Protein AF-0000000076641283 (afdb_homodimer)

Organism: NCBI:txid1194090

pLDDT: mean 78.12, std 29.92, range [17.55, 98.88]

Foldseek 3Di:
DDPPDPPPPDPPPDPPPPPPDDPPDPDDDDDDDPDDDDPPPPDPPPDPDDPPVPPPPPPPCPVPVDDDDLLLQLLQQLQQPPQVQSVQEWEWEADPVQDIDTSDHGDDQKYKYGARSVDQKGKIKIKGNQCVLVVVQLVVVVVVVDDPVVSQVVSQVCCVVVVGDFDQDKMKMKMWIGGPPQADSVQSKGHQIWIKIKIFHAQADCVNPVFAQDAPDQQRWHWPPHGHRRIIIIGTNPGGDMTHGDRPDD/DDPPDDPVPDPPDPPDPDPDDDPPDPPDDDDDDPDDDDPPPPDDDPPPPDPPPPPPPPPPCPVPPDDDDLLLQLLQQLQQPPQVQSVQEWEWEADPVQDIDTSDHGDDQKYKYGARSVDQKGKIKIKGNQCVLVVVQLVVVVVVVDDPVVSQVVSQVCCVVPVGDFDQDKMKMKMWIGGPPQADSVQSKGHQIWIKMKIFHAQADCVNPVFAQDAPDQQRWHWPPHGHRRIIIIGTNPGGDMTHGDRPDD

Solvent-accessible surface area (backbone atoms only — not comparable to full-atom values): 28961 Å² total; per-residue (Å²): 141,79,82,77,78,80,81,74,69,71,85,70,70,82,73,70,71,77,72,69,74,75,72,63,81,68,72,75,90,82,78,81,78,73,84,82,70,81,76,75,80,75,75,79,74,68,76,76,64,67,81,69,73,75,74,72,72,73,69,71,68,68,69,72,78,76,79,69,53,69,71,38,36,48,47,56,10,34,53,45,40,37,76,92,49,37,85,32,27,19,27,35,30,65,46,97,86,68,48,79,44,80,75,36,84,53,78,54,54,34,34,15,33,28,57,54,87,86,49,79,46,32,42,27,34,25,29,25,50,74,48,40,64,51,54,50,50,51,52,58,41,44,75,72,69,47,51,71,70,56,42,51,54,51,52,50,51,29,38,76,72,58,77,38,66,70,60,77,59,50,32,26,33,26,26,33,35,33,55,60,76,24,57,39,64,90,75,34,31,36,46,62,24,34,55,41,37,36,34,34,36,39,46,39,32,45,80,70,18,52,38,39,78,52,55,57,46,91,42,35,56,18,37,43,64,60,57,32,74,72,2,22,35,38,35,43,63,89,51,62,42,71,45,76,44,84,68,78,75,132,141,81,83,78,77,82,84,77,70,71,90,70,68,97,72,76,72,86,71,69,75,78,73,65,74,77,69,64,92,74,78,84,81,78,81,81,70,84,74,80,78,78,81,79,77,74,73,70,66,71,76,69,73,79,74,71,73,74,71,72,68,68,70,73,78,75,80,70,52,68,70,38,36,47,47,56,10,34,52,43,39,38,75,94,48,37,85,32,26,18,27,35,30,64,46,97,86,66,46,80,43,79,73,38,84,51,78,53,55,36,35,16,33,28,59,54,86,87,49,79,45,32,42,28,31,23,28,25,49,75,47,41,64,51,53,51,50,50,52,57,40,44,74,72,68,47,49,70,70,55,42,50,53,52,51,51,52,29,38,75,72,58,78,37,65,71,61,76,59,50,32,26,33,26,26,34,35,32,55,61,76,23,57,41,64,90,73,34,31,37,44,62,24,34,53,40,38,36,36,32,35,40,48,39,31,45,81,71,18,52,37,40,78,52,55,57,44,92,43,36,58,17,38,43,62,59,56,32,74,73,2,22,38,40,34,45,61,90,49,63,41,73,46,78,44,83,68,77,75,132

Nearest PDB structures (foldseek):
  8usb-assembly1_I  TM=3.702E-01  e=5.266E+00  Homo sapiens
  8usb-assembly1_I  TM=3.701E-01  e=4.293E+00  Homo sapiens

Sequence (500 aa):
MTLSANPCISNTNNMMKNMTEFVYFTQFLFKKKIPMGYHSQWSLVSVIVAFMLFNAVVSTAVGQQTLPDSRQQISAAVSPAPGSMQAGAMVLGYNADTTLSTLREGTNNLICIADDPRDSQFHVACYHKDLDPFMERGRALKAKGMSRKEVDLIRRSEINSGQLPMPEKPMALYSLSGPADAFNYDDATAEEVSPTYVVYIPFATEASTGLATKPASKGAPWIMEPGTPWAHIMVTTGETIDKQVETESPMTLSANPCISNTNNMMKNMTEFVYFTQFLFKKKIPMGYHSQWSLVSVIVAFMLFNAVVSTAVGQQTLPDSRQQISAAVSPAPGSMQAGAMVLGYNADTTLSTLREGTNNLICIADDPRDSQFHVACYHKDLDPFMERGRALKAKGMSRKEVDLIRRSEINSGQLPMPEKPMALYSLSGPADAFNYDDATAEEVSPTYVVYIPFATEASTGLATKPASKGAPWIMEPGTPWAHIMVTTGETIDKQVETESP

Radius of gyration: 38.13 Å; Cα contacts (8 Å, |Δi|>4): 886; chains: 2; bounding box: 96×126×104 Å

Secondary structure (DSSP, 8-state):
---------GGGGGGGGGGGGGGG-------------------TTTT------------------PPP-HHHHHHHHTTTS-HHHHTT-EEEEE-TTS-EEEEE--SSSEEEEPPPTTSSSEEEEEEEGGGHHHHHHHHHHHHTT--HHHHHHHHHHHHHHTSS---SS-EEEEEEEE-TT-EETTTTEEEEEEEEEEEE-TT--HHHH---SS-SSTT--EEESTTSTT-EEEEE-S--EEEE------/----------TT---SSTT-GGGGGGG----------------SGGGGTT---------------PPP-HHHHHHHHTTTS-HHHHTT-EEEEE-TTS-EEEEE--SSSEEEEPPPTTSSSEEEEEEEGGGHHHHHHHHHHHHTT--HHHHHHHHHHHHHHTSS---SS-EEEEEEEE-TT-EETTTTEEEEEEEEEEEE-TT--HHHH---SS-SSTT--EEESTTSTT-EEEEE-S--EEEE------

Structure (mmCIF, N/CA/C/O backbone):
data_AF-0000000076641283-model_v1
#
loop_
_entity.id
_entity.type
_entity.pdbx_description
1 polymer 'Uncharacterized protein'
#
loop_
_atom_site.group_PDB
_atom_site.id
_atom_site.type_symbol
_atom_site.label_atom_id
_atom_site.label_alt_id
_atom_site.label_comp_id
_atom_site.label_asym_id
_atom_site.label_entity_id
_atom_site.label_seq_id
_atom_site.pdbx_PDB_ins_code
_atom_site.Cartn_x
_atom_site.Cartn_y
_atom_site.Cartn_z
_atom_site.occupancy
_atom_site.B_iso_or_equiv
_atom_site.auth_seq_id
_atom_site.auth_comp_id
_atom_site.auth_asym_id
_atom_site.auth_atom_id
_atom_site.pdbx_PDB_model_num
ATOM 1 N N . MET A 1 1 ? -40.312 17.75 -10.328 1 24.75 1 MET A N 1
ATOM 2 C CA . MET A 1 1 ? -38.906 17.797 -9.93 1 24.75 1 MET A CA 1
ATOM 3 C C . MET A 1 1 ? -38.781 18.125 -8.445 1 24.75 1 MET A C 1
ATOM 5 O O . MET A 1 1 ? -38.281 19.188 -8.078 1 24.75 1 MET A O 1
ATOM 9 N N . THR A 1 2 ? -39.688 17.688 -7.57 1 23.17 2 THR A N 1
ATOM 10 C CA . THR A 1 2 ? -40.406 18.078 -6.348 1 23.17 2 THR A CA 1
ATOM 11 C C . THR A 1 2 ? -39.531 17.797 -5.121 1 23.17 2 THR A C 1
ATOM 13 O O . THR A 1 2 ? -38.938 16.734 -5.008 1 23.17 2 THR A O 1
ATOM 16 N N . LEU A 1 3 ? -38.938 18.875 -4.492 1 24.94 3 LEU A N 1
ATOM 17 C CA . LEU A 1 3 ? -38 19.234 -3.439 1 24.94 3 LEU A CA 1
ATOM 18 C C . LEU A 1 3 ? -38.438 18.625 -2.102 1 24.94 3 LEU A C 1
ATOM 20 O O . LEU A 1 3 ? -39.375 19.094 -1.476 1 24.94 3 LEU A O 1
ATOM 24 N N . SER A 1 4 ? -38.562 17.266 -2.105 1 21.92 4 SER A N 1
ATOM 25 C CA . SER A 1 4 ? -39.25 16.641 -0.989 1 21.92 4 SER A CA 1
ATOM 26 C C . SER A 1 4 ? -38.562 16.938 0.337 1 21.92 4 SER A C 1
ATOM 28 O O . SER A 1 4 ? -37.344 16.875 0.429 1 21.92 4 SER A O 1
ATOM 30 N N . ALA A 1 5 ? -39.25 17.688 1.221 1 25.86 5 ALA A N 1
ATOM 31 C CA . ALA A 1 5 ? -39.219 18.328 2.531 1 25.86 5 ALA A CA 1
ATOM 32 C C . ALA A 1 5 ? -38.75 17.344 3.609 1 25.86 5 ALA A C 1
ATOM 34 O O . ALA A 1 5 ? -39.125 16.188 3.611 1 25.86 5 ALA A O 1
ATOM 35 N N . ASN A 1 6 ? -37.438 17.609 4.086 1 23.22 6 ASN A N 1
ATOM 36 C CA . ASN A 1 6 ? -36.5 17.031 5.043 1 23.22 6 ASN A CA 1
ATOM 37 C C . ASN A 1 6 ? -37.125 16.797 6.402 1 23.22 6 ASN A C 1
ATOM 39 O O . ASN A 1 6 ? -37.531 17.75 7.066 1 23.22 6 ASN A O 1
ATOM 43 N N . PRO A 1 7 ? -37.938 15.68 6.59 1 25.55 7 PRO A N 1
ATOM 44 C CA . PRO A 1 7 ? -38.844 15.43 7.727 1 25.55 7 PRO A CA 1
ATOM 45 C C . PRO A 1 7 ? -38.094 15.344 9.055 1 25.55 7 PRO A C 1
ATOM 47 O O . PRO A 1 7 ? -37.594 14.273 9.422 1 25.55 7 PRO A O 1
ATOM 50 N N . CYS A 1 8 ? -37.031 16.312 9.281 1 23.64 8 CYS A N 1
ATOM 51 C CA . CYS A 1 8 ? -36.188 16.266 10.453 1 23.64 8 CYS A CA 1
ATOM 52 C C . CYS A 1 8 ? -37 16.312 11.734 1 23.64 8 CYS A C 1
ATOM 54 O O . CYS A 1 8 ? -36.469 16.5 12.828 1 23.64 8 CYS A O 1
ATOM 56 N N . ILE A 1 9 ? -38.344 16.422 11.641 1 22.92 9 ILE A N 1
ATOM 57 C CA . ILE A 1 9 ? -39.125 17 12.734 1 22.92 9 ILE A CA 1
ATOM 58 C C . ILE A 1 9 ? -39.031 16.094 13.961 1 22.92 9 ILE A C 1
ATOM 60 O O . ILE A 1 9 ? -39.219 16.562 15.086 1 22.92 9 ILE A O 1
ATOM 64 N N . SER A 1 10 ? -39 14.773 13.773 1 22.52 10 SER A N 1
ATOM 65 C CA . SER A 1 10 ? -39.938 14.102 14.664 1 22.52 10 SER A CA 1
ATOM 66 C C . SER A 1 10 ? -39.344 13.914 16.047 1 22.52 10 SER A C 1
ATOM 68 O O . SER A 1 10 ? -40.031 13.477 16.969 1 22.52 10 SER A O 1
ATOM 70 N N . ASN A 1 11 ? -37.969 13.828 16.188 1 23.28 11 ASN A N 1
ATOM 71 C CA . ASN A 1 11 ? -37.594 12.953 17.297 1 23.28 11 ASN A CA 1
ATOM 72 C C . ASN A 1 11 ? -37.688 13.672 18.641 1 23.28 11 ASN A C 1
ATOM 74 O O . ASN A 1 11 ? -36.906 13.375 19.547 1 23.28 11 ASN A O 1
ATOM 78 N N . THR A 1 12 ? -38.406 14.867 18.734 1 23.52 12 THR A N 1
ATOM 79 C CA . THR A 1 12 ? -38.438 15.797 19.859 1 23.52 12 THR A CA 1
ATOM 80 C C . THR A 1 12 ? -38.906 15.086 21.125 1 23.52 12 THR A C 1
ATOM 82 O O . THR A 1 12 ? -38.719 15.594 22.234 1 23.52 12 THR A O 1
ATOM 85 N N . ASN A 1 13 ? -39.812 14.117 21 1 21.75 13 ASN A N 1
ATOM 86 C CA . ASN A 1 13 ? -40.875 14.039 21.969 1 21.75 13 ASN A CA 1
ATOM 87 C C . ASN A 1 13 ? -40.375 13.539 23.328 1 21.75 13 ASN A C 1
ATOM 89 O O . ASN A 1 13 ? -41.031 13.742 24.359 1 21.75 13 ASN A O 1
ATOM 93 N N . ASN A 1 14 ? -39.438 12.539 23.328 1 22.97 14 ASN A N 1
ATOM 94 C CA . ASN A 1 14 ? -39.594 11.555 24.391 1 22.97 14 ASN A CA 1
ATOM 95 C C . ASN A 1 14 ? -39.062 12.062 25.719 1 22.97 14 ASN A C 1
ATOM 97 O O . ASN A 1 14 ? -38.75 11.273 26.609 1 22.97 14 ASN A O 1
ATOM 101 N N . MET A 1 15 ? -38.469 13.297 25.797 1 20.59 15 MET A N 1
ATOM 102 C CA . MET A 1 15 ? -37.594 13.75 26.859 1 20.59 15 MET A CA 1
ATOM 103 C C . MET A 1 15 ? -38.344 13.844 28.188 1 20.59 15 MET A C 1
ATOM 105 O O . MET A 1 15 ? -37.719 13.773 29.25 1 20.59 15 MET A O 1
ATOM 109 N N . MET A 1 16 ? -39.656 14.188 28.219 1 21.31 16 MET A N 1
ATOM 110 C CA . MET A 1 16 ? -40.219 14.953 29.328 1 21.31 16 MET A CA 1
ATOM 111 C C . MET A 1 16 ? -40.375 14.078 30.562 1 21.31 16 MET A C 1
ATOM 113 O O . MET A 1 16 ? -40.906 14.523 31.578 1 21.31 16 MET A O 1
ATOM 117 N N . LYS A 1 17 ? -40.406 12.766 30.328 1 21.94 17 LYS A N 1
ATOM 118 C CA . LYS A 1 17 ? -41.281 12.047 31.25 1 21.94 17 LYS A CA 1
ATOM 119 C C . LYS A 1 17 ? -40.719 12.094 32.688 1 21.94 17 LYS A C 1
ATOM 121 O O . LYS A 1 17 ? -41.469 11.898 33.656 1 21.94 17 LYS A O 1
ATOM 126 N N . ASN A 1 18 ? -39.406 12.164 32.781 1 20.59 18 ASN A N 1
ATOM 127 C CA . ASN A 1 18 ? -38.969 11.477 34 1 20.59 18 ASN A CA 1
ATOM 128 C C . ASN A 1 18 ? -39.031 12.391 35.219 1 20.59 18 ASN A C 1
ATOM 130 O O . ASN A 1 18 ? -38.438 12.102 36.25 1 20.59 18 ASN A O 1
ATOM 134 N N . MET A 1 19 ? -39.438 13.688 35.031 1 21.33 19 MET A N 1
ATOM 135 C CA . MET A 1 19 ? -39.094 14.672 36.062 1 21.33 19 MET A CA 1
ATOM 136 C C . MET A 1 19 ? -39.781 14.352 37.375 1 21.33 19 MET A C 1
ATOM 138 O O . MET A 1 19 ? -39.5 14.961 38.406 1 21.33 19 MET A O 1
ATOM 142 N N . THR A 1 20 ? -40.969 13.672 37.281 1 21.2 20 THR A N 1
ATOM 143 C CA . THR A 1 20 ? -42 14.148 38.188 1 21.2 20 THR A CA 1
ATOM 144 C C . THR A 1 20 ? -41.656 13.797 39.625 1 21.2 20 THR A C 1
ATOM 146 O O . THR A 1 20 ? -42 14.539 40.562 1 21.2 20 THR A O 1
ATOM 149 N N . GLU A 1 21 ? -41.094 12.586 39.844 1 21.78 21 GLU A N 1
ATOM 150 C CA . GLU A 1 21 ? -41.75 11.906 40.938 1 21.78 21 GLU A CA 1
ATOM 151 C C . GLU A 1 21 ? -41.25 12.43 42.281 1 21.78 21 GLU A C 1
ATOM 153 O O . GLU A 1 21 ? -41.781 12.086 43.344 1 21.78 21 GLU A O 1
ATOM 158 N N . PHE A 1 22 ? -40.062 13.109 42.25 1 21.64 22 PHE A N 1
ATOM 159 C CA . PHE A 1 22 ? -39.281 12.867 43.469 1 21.64 22 PHE A CA 1
ATOM 160 C C . PHE A 1 22 ? -39.844 13.672 44.625 1 21.64 22 PHE A C 1
ATOM 162 O O . PHE A 1 22 ? -39.281 13.688 45.719 1 21.64 22 PHE A O 1
ATOM 169 N N . VAL A 1 23 ? -40.844 14.516 44.375 1 21.77 23 VAL A N 1
ATOM 170 C CA . VAL A 1 23 ? -41 15.625 45.312 1 21.77 23 VAL A CA 1
ATOM 171 C C . VAL A 1 23 ? -41.438 15.086 46.688 1 21.77 23 VAL A C 1
ATOM 173 O O . VAL A 1 23 ? -41.594 15.852 47.656 1 21.77 23 VAL A O 1
ATOM 176 N N . TYR A 1 24 ? -41.781 13.719 46.656 1 19.7 24 TYR A N 1
ATOM 177 C CA . TYR A 1 24 ? -42.906 13.562 47.594 1 19.7 24 TYR A CA 1
ATOM 178 C C . TYR A 1 24 ? -42.469 13.867 49.031 1 19.7 24 TYR A C 1
ATOM 180 O O . TYR A 1 24 ? -43.312 14.148 49.875 1 19.7 24 TYR A O 1
ATOM 188 N N . PHE A 1 25 ? -41.219 13.516 49.344 1 20.14 25 PHE A N 1
ATOM 189 C CA . PHE A 1 25 ? -41.219 12.867 50.656 1 20.14 25 PHE A CA 1
ATOM 190 C C . PHE A 1 25 ? -41.312 13.898 51.75 1 20.14 25 PHE A C 1
ATOM 192 O O . PHE A 1 25 ? -40.312 14.5 52.156 1 20.14 25 PHE A O 1
ATOM 199 N N . THR A 1 26 ? -42.062 14.969 51.625 1 22.17 26 THR A N 1
ATOM 200 C CA . THR A 1 26 ? -42.062 16.141 52.531 1 22.17 26 THR A CA 1
ATOM 201 C C . THR A 1 26 ? -42.438 15.734 53.938 1 22.17 26 THR A C 1
ATOM 203 O O . THR A 1 26 ? -42.531 16.578 54.812 1 22.17 26 THR A O 1
ATOM 206 N N . GLN A 1 27 ? -42.812 14.375 54.031 1 17.55 27 GLN A N 1
ATOM 207 C CA . GLN A 1 27 ? -44 14.391 54.906 1 17.55 27 GLN A CA 1
ATOM 208 C C . GLN A 1 27 ? -43.656 14.961 56.281 1 17.55 27 GLN A C 1
ATOM 210 O O . GLN A 1 27 ? -44.375 15.828 56.781 1 17.55 27 GLN A O 1
ATOM 215 N N . PHE A 1 28 ? -43.094 14.125 57.25 1 18.67 28 PHE A N 1
ATOM 216 C CA . PHE A 1 28 ? -43.906 13.711 58.375 1 18.67 28 PHE A CA 1
ATOM 217 C C . PHE A 1 28 ? -43.594 14.586 59.594 1 18.67 28 PHE A C 1
ATOM 219 O O . PHE A 1 28 ? -44.406 14.648 60.531 1 18.67 28 PHE A O 1
ATOM 226 N N . LEU A 1 29 ? -42.312 15.109 59.781 1 21.3 29 LEU A N 1
ATOM 227 C CA . LEU A 1 29 ? -41.906 14.969 61.188 1 21.3 29 LEU A CA 1
ATOM 228 C C . LEU A 1 29 ? -42.656 15.984 62.062 1 21.3 29 LEU A C 1
ATOM 230 O O . LEU A 1 29 ? -42.781 17.141 61.688 1 21.3 29 LEU A O 1
ATOM 234 N N . PHE A 1 30 ? -43.188 15.547 63.312 1 22.92 30 PHE A N 1
ATOM 235 C CA . PHE A 1 30 ? -44.281 15.812 64.25 1 22.92 30 PHE A CA 1
ATOM 236 C C . PHE A 1 30 ? -44.062 17.125 65 1 22.92 30 PHE A C 1
ATOM 238 O O . PHE A 1 30 ? -42.938 17.625 65.062 1 22.92 30 PHE A O 1
ATOM 245 N N . LYS A 1 31 ? -45.062 17.5 65.812 1 22.64 31 LYS A N 1
ATOM 246 C CA . LYS A 1 31 ? -45.938 18.594 66.312 1 22.64 31 LYS A CA 1
ATOM 247 C C . LYS A 1 31 ? -45.281 19.328 67.5 1 22.64 31 LYS A C 1
ATOM 249 O O . LYS A 1 31 ? -45.781 20.359 67.938 1 22.64 31 LYS A O 1
ATOM 254 N N . LYS A 1 32 ? -44.25 18.719 68.25 1 24.14 32 LYS A N 1
ATOM 255 C CA . LYS A 1 32 ? -44.656 19.031 69.625 1 24.14 32 LYS A CA 1
ATOM 256 C C . LYS A 1 32 ? -44.438 20.5 70 1 24.14 32 LYS A C 1
ATOM 258 O O . LYS A 1 32 ? -43.438 21.094 69.5 1 24.14 32 LYS A O 1
ATOM 263 N N . LYS A 1 33 ? -45.375 21.031 70.75 1 26.55 33 LYS A N 1
ATOM 264 C CA . LYS A 1 33 ? -45.906 22.344 71.062 1 26.55 33 LYS A CA 1
ATOM 265 C C . LYS A 1 33 ? -44.938 23.109 72 1 26.55 33 LYS A C 1
ATOM 267 O O . LYS A 1 33 ? -44.844 22.859 73.188 1 26.55 33 LYS A O 1
ATOM 272 N N . ILE A 1 34 ? -43.594 23.047 71.75 1 26.97 34 ILE A N 1
ATOM 273 C CA . ILE A 1 34 ? -42.906 23.547 72.938 1 26.97 34 ILE A CA 1
ATOM 274 C C . ILE A 1 34 ? -43.312 25 73.188 1 26.97 34 ILE A C 1
ATOM 276 O O . ILE A 1 34 ? -43.5 25.781 72.25 1 26.97 34 ILE A O 1
ATOM 280 N N . PRO A 1 35 ? -43.438 25.297 74.562 1 27.44 35 PRO A N 1
ATOM 281 C CA . PRO A 1 35 ? -44.062 26.438 75.25 1 27.44 35 PRO A CA 1
ATOM 282 C C . PRO A 1 35 ? -43.406 27.781 74.875 1 27.44 35 PRO A C 1
ATOM 284 O O . PRO A 1 35 ? -42.281 27.812 74.438 1 27.44 35 PRO A O 1
ATOM 287 N N . MET A 1 36 ? -44.188 28.859 74.875 1 25.75 36 MET A N 1
ATOM 288 C CA . MET A 1 36 ? -44.406 30.172 74.25 1 25.75 36 MET A CA 1
ATOM 289 C C . MET A 1 36 ? -43.375 31.172 74.75 1 25.75 36 MET A C 1
ATOM 291 O O . MET A 1 36 ? -43.219 32.25 74.188 1 25.75 36 MET A O 1
ATOM 295 N N . GLY A 1 37 ? -42.719 30.906 76 1 26.44 37 GLY A N 1
ATOM 296 C CA . GLY A 1 37 ? -42.812 32.156 76.75 1 26.44 37 GLY A CA 1
ATOM 297 C C . GLY A 1 37 ? -42 33.281 76.125 1 26.44 37 GLY A C 1
ATOM 298 O O . GLY A 1 37 ? -42.469 34.406 76 1 26.44 37 GLY A O 1
ATOM 299 N N . TYR A 1 38 ? -40.719 33.156 76.438 1 30.12 38 TYR A N 1
ATOM 300 C CA . TYR A 1 38 ? -39.969 34.344 76.812 1 30.12 38 TYR A CA 1
ATOM 301 C C . TYR A 1 38 ? -39.656 35.25 75.625 1 30.12 38 TYR A C 1
ATOM 303 O O . TYR A 1 38 ? -39.188 34.781 74.625 1 30.12 38 TYR A O 1
ATOM 311 N N . HIS A 1 39 ? -40.375 36.312 75.625 1 30.66 39 HIS A N 1
ATOM 312 C CA . HIS A 1 39 ? -40.469 37.312 74.562 1 30.66 39 HIS A CA 1
ATOM 313 C C . HIS A 1 39 ? -39.156 38.062 74.375 1 30.66 39 HIS A C 1
ATOM 315 O O . HIS A 1 39 ? -39.062 39.281 74.562 1 30.66 39 HIS A O 1
ATOM 321 N N . SER A 1 40 ? -37.969 37.344 74.562 1 28.58 40 SER A N 1
ATOM 322 C CA . SER A 1 40 ? -36.781 38.219 74.5 1 28.58 40 SER A CA 1
ATOM 323 C C . SER A 1 40 ? -36.719 38.938 73.125 1 28.58 40 SER A C 1
ATOM 325 O O . SER A 1 40 ? -36.969 38.312 72.125 1 28.58 40 SER A O 1
ATOM 327 N N . GLN A 1 41 ? -36.938 40.25 73.125 1 31.06 41 GLN A N 1
ATOM 328 C CA . GLN A 1 41 ? -36.875 41.25 72.062 1 31.06 41 GLN A CA 1
ATOM 329 C C . GLN A 1 41 ? -35.531 41.219 71.312 1 31.06 41 GLN A C 1
ATOM 331 O O . GLN A 1 41 ? -34.531 41.688 71.875 1 31.06 41 GLN A O 1
ATOM 336 N N . TRP A 1 42 ? -34.938 40.031 71 1 30.23 42 TRP A N 1
ATOM 337 C CA . TRP A 1 42 ? -33.625 40.031 70.375 1 30.23 42 TRP A CA 1
ATOM 338 C C . TRP A 1 42 ? -33.688 40.844 69.062 1 30.23 42 TRP A C 1
ATOM 340 O O . TRP A 1 42 ? -34.531 40.594 68.188 1 30.23 42 TRP A O 1
ATOM 350 N N . SER A 1 43 ? -33.312 42.094 69.125 1 32.03 43 SER A N 1
ATOM 351 C CA . SER A 1 43 ? -33.188 43.031 68 1 32.03 43 SER A CA 1
ATOM 352 C C . SER A 1 43 ? -32.469 42.438 66.812 1 32.03 43 SER A C 1
ATOM 354 O O . SER A 1 43 ? -31.672 41.5 67 1 32.03 43 SER A O 1
ATOM 356 N N . LEU A 1 44 ? -32.938 42.719 65.562 1 33.88 44 LEU A N 1
ATOM 357 C CA . LEU A 1 44 ? -32.844 42.438 64.125 1 33.88 44 LEU A CA 1
ATOM 358 C C . LEU A 1 44 ? -31.422 42.719 63.625 1 33.88 44 LEU A C 1
ATOM 360 O O . LEU A 1 44 ? -31.141 42.562 62.438 1 33.88 44 LEU A O 1
ATOM 364 N N . VAL A 1 45 ? -30.672 43.438 64.375 1 35.28 45 VAL A N 1
ATOM 365 C CA . VAL A 1 45 ? -29.547 44 63.656 1 35.28 45 VAL A CA 1
ATOM 366 C C . VAL A 1 45 ? -28.609 42.906 63.156 1 35.28 45 VAL A C 1
ATOM 368 O O . VAL A 1 45 ? -27.844 43.094 62.219 1 35.28 45 VAL A O 1
ATOM 371 N N . SER A 1 46 ? -28.484 41.781 63.938 1 32.19 46 SER A N 1
ATOM 372 C CA . SER A 1 46 ? -27.203 41.125 63.781 1 32.19 46 SER A CA 1
ATOM 373 C C . SER A 1 46 ? -27.094 40.438 62.438 1 32.19 46 SER A C 1
ATOM 375 O O . SER A 1 46 ? -26.031 39.938 62.062 1 32.19 46 SER A O 1
ATOM 377 N N . VAL A 1 47 ? -28.141 39.906 61.938 1 33.59 47 VAL A N 1
ATOM 378 C CA . VAL A 1 47 ? -27.891 38.719 61.125 1 33.59 47 VAL A CA 1
ATOM 379 C C . VAL A 1 47 ? -27.297 39.125 59.781 1 33.59 47 VAL A C 1
ATOM 381 O O . VAL A 1 47 ? -27.25 38.312 58.844 1 33.59 47 VAL A O 1
ATOM 384 N N . ILE A 1 48 ? -27.078 40.406 59.594 1 37.38 48 ILE A N 1
ATOM 385 C CA . ILE A 1 48 ? -26.766 40.562 58.156 1 37.38 48 ILE A CA 1
ATOM 386 C C . ILE A 1 48 ? -25.406 39.938 57.844 1 37.38 48 ILE A C 1
ATOM 388 O O . ILE A 1 48 ? -24.453 40.625 57.531 1 37.38 48 ILE A O 1
ATOM 392 N N . VAL A 1 49 ? -24.859 39.156 58.844 1 32.31 49 VAL A N 1
ATOM 393 C CA . VAL A 1 49 ? -23.453 38.844 58.562 1 32.31 49 VAL A CA 1
ATOM 394 C C . VAL A 1 49 ? -23.297 38.312 57.156 1 32.31 49 VAL A C 1
ATOM 396 O O . VAL A 1 49 ? -22.531 38.844 56.344 1 32.31 49 VAL A O 1
ATOM 399 N N . ALA A 1 50 ? -22.562 37.156 57.031 1 34.34 50 ALA A N 1
ATOM 400 C CA . ALA A 1 50 ? -21.328 36.656 56.438 1 34.34 50 ALA A CA 1
ATOM 401 C C . ALA A 1 50 ? -21.609 35.906 55.125 1 34.34 50 ALA A C 1
ATOM 403 O O . ALA A 1 50 ? -20.766 35.156 54.656 1 34.34 50 ALA A O 1
ATOM 404 N N . PHE A 1 51 ? -22.828 35.906 54.688 1 37.69 51 PHE A N 1
ATOM 405 C CA . PHE A 1 51 ? -22.703 34.938 53.594 1 37.69 51 PHE A CA 1
ATOM 406 C C . PHE A 1 51 ? -21.781 35.469 52.5 1 37.69 51 PHE A C 1
ATOM 408 O O . PHE A 1 51 ? -22.203 36.219 51.625 1 37.69 51 PHE A O 1
ATOM 415 N N . MET A 1 52 ? -20.656 36.094 52.906 1 39.69 52 MET A N 1
ATOM 416 C CA . MET A 1 52 ? -19.75 36.281 51.781 1 39.69 52 MET A CA 1
ATOM 417 C C . MET A 1 52 ? -19.547 34.969 51 1 39.69 52 MET A C 1
ATOM 419 O O . MET A 1 52 ? -18.953 34.031 51.531 1 39.69 52 MET A O 1
ATOM 423 N N . LEU A 1 53 ? -20.578 34.5 50.312 1 38.41 53 LEU A N 1
ATOM 424 C CA . LEU A 1 53 ? -20.422 33.469 49.312 1 38.41 53 LEU A CA 1
ATOM 425 C C . LEU A 1 53 ? -19.125 33.656 48.531 1 38.41 53 LEU A C 1
ATOM 427 O O . LEU A 1 53 ? -18.906 34.688 47.938 1 38.41 53 LEU A O 1
ATOM 431 N N . PHE A 1 54 ? -17.969 33.094 49.062 1 40.34 54 PHE A N 1
ATOM 432 C CA . PHE A 1 54 ? -16.75 32.781 48.312 1 40.34 54 PHE A CA 1
ATOM 433 C C . PHE A 1 54 ? -17.078 32.25 46.938 1 40.34 54 PHE A C 1
ATOM 435 O O . PHE A 1 54 ? -17.562 31.109 46.812 1 40.34 54 PHE A O 1
ATOM 442 N N . ASN A 1 55 ? -17.609 33.094 46.094 1 41.62 55 ASN A N 1
ATOM 443 C CA . ASN A 1 55 ? -17.516 32.688 44.688 1 41.62 55 ASN A CA 1
ATOM 444 C C . ASN A 1 55 ? -16.109 32.188 44.344 1 41.62 55 ASN A C 1
ATOM 446 O O . ASN A 1 55 ? -15.195 33 44.188 1 41.62 55 ASN A O 1
ATOM 450 N N . ALA A 1 56 ? -15.664 31.062 44.875 1 41.75 56 ALA A N 1
ATOM 451 C CA . ALA A 1 56 ? -14.492 30.422 44.312 1 41.75 56 ALA A CA 1
ATOM 452 C C . ALA A 1 56 ? -14.617 30.328 42.781 1 41.75 56 ALA A C 1
ATOM 454 O O . ALA A 1 56 ? -15.422 29.562 42.25 1 41.75 56 ALA A O 1
ATOM 455 N N . VAL A 1 57 ? -14.422 31.469 42.125 1 44.06 57 VAL A N 1
ATOM 456 C CA . VAL A 1 57 ? -14.109 31.328 40.719 1 44.06 57 VAL A CA 1
ATOM 457 C C . VAL A 1 57 ? -13.109 30.188 40.531 1 44.06 57 VAL A C 1
ATOM 459 O O . VAL A 1 57 ? -11.984 30.25 41 1 44.06 57 VAL A O 1
ATOM 462 N N . VAL A 1 58 ? -13.555 28.969 40.531 1 44.94 58 VAL A N 1
ATOM 463 C CA . VAL A 1 58 ? -12.734 27.922 39.938 1 44.94 58 VAL A CA 1
ATOM 464 C C . VAL A 1 58 ? -12.109 28.406 38.625 1 44.94 58 VAL A C 1
ATOM 466 O O . VAL A 1 58 ? -12.812 28.609 37.625 1 44.94 58 VAL A O 1
ATOM 469 N N . SER A 1 59 ? -11.148 29.297 38.75 1 42.59 59 SER A N 1
ATOM 470 C CA . SER A 1 59 ? -10.32 29.453 37.531 1 42.59 59 SER A CA 1
ATOM 471 C C . SER A 1 59 ? -9.984 28.094 36.938 1 42.59 59 SER A C 1
ATOM 473 O O . SER A 1 59 ? -9.234 27.312 37.5 1 42.59 59 SER A O 1
ATOM 475 N N . THR A 1 60 ? -10.922 27.547 36.25 1 44.78 60 THR A N 1
ATOM 476 C CA . THR A 1 60 ? -10.406 26.5 35.375 1 44.78 60 THR A CA 1
ATOM 477 C C . THR A 1 60 ? -9.117 26.953 34.688 1 44.78 60 THR A C 1
ATOM 479 O O . THR A 1 60 ? -9.133 27.859 33.875 1 44.78 60 THR A O 1
ATOM 482 N N . ALA A 1 61 ? -8.039 26.953 35.406 1 40.75 61 ALA A N 1
ATOM 483 C CA . ALA A 1 61 ? -6.797 26.953 34.625 1 40.75 61 ALA A CA 1
ATOM 484 C C . ALA A 1 61 ? -6.926 26.078 33.375 1 40.75 61 ALA A C 1
ATOM 486 O O . ALA A 1 61 ? -6.926 24.859 33.469 1 40.75 61 ALA A O 1
ATOM 487 N N . VAL A 1 62 ? -7.734 26.422 32.469 1 42 62 VAL A N 1
ATOM 488 C CA . VAL A 1 62 ? -7.379 25.797 31.203 1 42 62 VAL A CA 1
ATOM 489 C C . VAL A 1 62 ? -5.859 25.766 31.047 1 42 62 VAL A C 1
ATOM 491 O O . VAL A 1 62 ? -5.215 26.812 30.984 1 42 62 VAL A O 1
ATOM 494 N N . GLY A 1 63 ? -5.172 25.016 31.781 1 42.69 63 GLY A N 1
ATOM 495 C CA . GLY A 1 63 ? -3.771 24.859 31.422 1 42.69 63 GLY A CA 1
ATOM 496 C C . GLY A 1 63 ? -3.496 25.156 29.953 1 42.69 63 GLY A C 1
ATOM 497 O O . GLY A 1 63 ? -3.984 24.453 29.062 1 42.69 63 GLY A O 1
ATOM 498 N N . GLN A 1 64 ? -3.475 26.328 29.469 1 47.16 64 GLN A N 1
ATOM 499 C CA . GLN A 1 64 ? -2.986 26.641 28.141 1 47.16 64 GLN A CA 1
ATOM 500 C C . GLN A 1 64 ? -1.854 25.703 27.734 1 47.16 64 GLN A C 1
ATOM 502 O O . GLN A 1 64 ? -0.781 25.719 28.344 1 47.16 64 GLN A O 1
ATOM 507 N N . GLN A 1 65 ? -2.039 24.469 27.359 1 59.22 65 GLN A N 1
ATOM 508 C CA . GLN A 1 65 ? -0.93 23.641 26.906 1 59.22 65 GLN A CA 1
ATOM 509 C C . GLN A 1 65 ? 0.06 24.453 26.078 1 59.22 65 GLN A C 1
ATOM 511 O O . GLN A 1 65 ? -0.325 25.109 25.109 1 59.22 65 GLN A O 1
ATOM 516 N N . THR A 1 66 ? 1.219 24.953 26.609 1 79.94 66 THR A N 1
ATOM 517 C CA . THR A 1 66 ? 2.316 25.688 26 1 79.94 66 THR A CA 1
ATOM 518 C C . THR A 1 66 ? 2.756 25 24.703 1 79.94 66 THR A C 1
ATOM 520 O O . THR A 1 66 ? 2.859 23.781 24.641 1 79.94 66 THR A O 1
ATOM 523 N N . LEU A 1 67 ? 2.729 25.781 23.578 1 91.75 67 LEU A N 1
ATOM 524 C CA . LEU A 1 67 ? 3.223 25.344 22.281 1 91.75 67 LEU A CA 1
ATOM 525 C C . LEU A 1 67 ? 4.656 24.828 22.391 1 91.75 67 LEU A C 1
ATOM 527 O O . LEU A 1 67 ? 5.523 25.516 22.938 1 91.75 67 LEU A O 1
ATOM 531 N N . PRO A 1 68 ? 4.891 23.578 22.047 1 95.06 68 PRO A N 1
ATOM 532 C CA . PRO A 1 68 ? 6.277 23.109 22.031 1 95.06 68 PRO A CA 1
ATOM 533 C C . PRO A 1 68 ? 7.191 24 21.203 1 95.06 68 PRO A C 1
ATOM 535 O O . PRO A 1 68 ? 6.734 24.656 20.266 1 95.06 68 PRO A O 1
ATOM 538 N N . ASP A 1 69 ? 8.492 24.031 21.547 1 94.88 69 ASP A N 1
ATOM 539 C CA . ASP A 1 69 ? 9.406 24.875 20.797 1 94.88 69 ASP A CA 1
ATOM 540 C C . ASP A 1 69 ? 9.719 24.266 19.422 1 94.88 69 ASP A C 1
ATOM 542 O O . ASP A 1 69 ? 9.242 23.172 19.109 1 94.88 69 ASP A O 1
ATOM 546 N N . SER A 1 70 ? 10.5 24.953 18.609 1 96.38 70 SER A N 1
ATOM 547 C CA . SER A 1 70 ? 10.75 24.531 17.219 1 96.38 70 SER A CA 1
ATOM 548 C C . SER A 1 70 ? 11.414 23.172 17.172 1 96.38 70 SER A C 1
ATOM 550 O O . SER A 1 70 ? 11.055 22.328 16.344 1 96.38 70 SER A O 1
ATOM 552 N N . ARG A 1 71 ? 12.406 22.953 18 1 95.81 71 ARG A N 1
ATOM 553 C CA . ARG A 1 71 ? 13.109 21.688 18.016 1 95.81 71 ARG A CA 1
ATOM 554 C C . ARG A 1 71 ? 12.172 20.547 18.375 1 95.81 71 ARG A C 1
ATOM 556 O O . ARG A 1 71 ? 12.219 19.469 17.766 1 95.81 71 ARG A O 1
ATOM 563 N N . GLN A 1 72 ? 11.367 20.781 19.328 1 96.31 72 GLN A N 1
ATOM 564 C CA . GLN A 1 72 ? 10.391 19.797 19.781 1 96.31 72 GLN A CA 1
ATOM 565 C C . GLN A 1 72 ? 9.367 19.5 18.688 1 96.31 72 GLN A C 1
ATOM 567 O O . GLN A 1 72 ? 9.039 18.344 18.422 1 96.31 72 GLN A O 1
ATOM 572 N N . GLN A 1 73 ? 8.875 20.609 18.047 1 97.75 73 GLN A N 1
ATOM 573 C CA . GLN A 1 73 ? 7.918 20.438 16.969 1 97.75 73 GLN A CA 1
ATOM 574 C C . GLN A 1 73 ? 8.523 19.625 15.828 1 97.75 73 GLN A C 1
ATOM 576 O O . GLN A 1 73 ? 7.852 18.766 15.25 1 97.75 73 GLN A O 1
ATOM 581 N N . ILE A 1 74 ? 9.758 19.875 15.5 1 98.12 74 ILE A N 1
ATOM 582 C CA . ILE A 1 74 ? 10.438 19.172 14.406 1 98.12 74 ILE A CA 1
ATOM 583 C C . ILE A 1 74 ? 10.531 17.688 14.727 1 98.12 74 ILE A C 1
ATOM 585 O O . ILE A 1 74 ? 10.227 16.844 13.883 1 98.12 74 ILE A O 1
ATOM 589 N N . SER A 1 75 ? 10.891 17.359 15.953 1 97.38 75 SER A N 1
ATOM 590 C CA . SER A 1 75 ? 11.047 15.953 16.328 1 97.38 75 SER A CA 1
ATOM 591 C C . SER A 1 75 ? 9.727 15.195 16.188 1 97.38 75 SER A C 1
ATOM 593 O O . SER A 1 75 ? 9.711 14.07 15.672 1 97.38 75 SER A O 1
ATOM 595 N N . ALA A 1 76 ? 8.641 15.797 16.594 1 97.94 76 ALA A N 1
ATOM 596 C CA . ALA A 1 76 ? 7.328 15.164 16.469 1 97.94 76 ALA A CA 1
ATOM 597 C C . ALA A 1 76 ? 6.902 15.07 15.008 1 97.94 76 ALA A C 1
ATOM 599 O O . ALA A 1 76 ? 6.41 14.031 14.57 1 97.94 76 ALA A O 1
ATOM 600 N N . ALA A 1 77 ? 7.148 16.125 14.273 1 98.56 77 ALA A N 1
ATOM 601 C CA . ALA A 1 77 ? 6.672 16.234 12.898 1 98.56 77 ALA A CA 1
ATOM 602 C C . ALA A 1 77 ? 7.289 15.148 12.016 1 98.56 77 ALA A C 1
ATOM 604 O O . ALA A 1 77 ? 6.621 14.586 11.148 1 98.56 77 ALA A O 1
ATOM 605 N N . VAL A 1 78 ? 8.531 14.805 12.242 1 98.12 78 VAL A N 1
ATOM 606 C CA . VAL A 1 78 ? 9.234 13.906 11.328 1 98.12 78 VAL A CA 1
ATOM 607 C C . VAL A 1 78 ? 9.047 12.461 11.789 1 98.12 78 VAL A C 1
ATOM 609 O O . VAL A 1 78 ? 9.445 11.523 11.094 1 98.12 78 VAL A O 1
ATOM 612 N N . SER A 1 79 ? 8.359 12.242 12.883 1 97.31 79 SER A N 1
ATOM 613 C CA . SER A 1 79 ? 8.281 10.938 13.531 1 97.31 79 SER A CA 1
ATOM 614 C C . SER A 1 79 ? 7.594 9.914 12.633 1 97.31 79 SER A C 1
ATOM 616 O O . SER A 1 79 ? 7.918 8.727 12.672 1 97.31 79 SER A O 1
ATOM 618 N N . PRO A 1 80 ? 6.645 10.289 11.789 1 96.94 80 PRO A N 1
ATOM 619 C CA . PRO A 1 80 ? 6.016 9.266 10.945 1 96.94 80 PRO A CA 1
ATOM 620 C C . PRO A 1 80 ? 6.879 8.875 9.75 1 96.94 80 PRO A C 1
ATOM 622 O O . PRO A 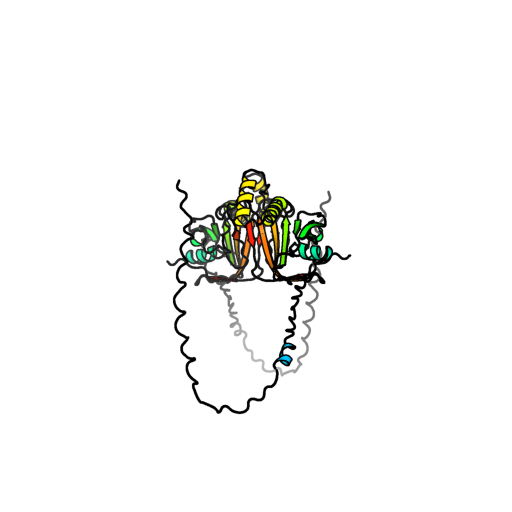1 80 ? 6.637 7.84 9.125 1 96.94 80 PRO A O 1
ATOM 625 N N . ALA A 1 81 ? 7.836 9.703 9.336 1 97.12 81 ALA A N 1
ATOM 626 C CA . ALA A 1 81 ? 8.656 9.461 8.148 1 97.12 81 ALA A CA 1
ATOM 627 C C . ALA A 1 81 ? 9.625 8.312 8.375 1 97.12 81 ALA A C 1
ATOM 629 O O . ALA A 1 81 ? 10.039 8.047 9.508 1 97.12 81 ALA A O 1
ATOM 630 N N . PRO A 1 82 ? 10.016 7.613 7.27 1 95.69 82 PRO A N 1
ATOM 631 C CA . PRO A 1 82 ? 11.125 6.664 7.395 1 95.69 82 PRO A CA 1
ATOM 632 C C . PRO A 1 82 ? 12.383 7.309 7.961 1 95.69 82 PRO A C 1
ATOM 634 O O . PRO A 1 82 ? 12.703 8.453 7.637 1 95.69 82 PRO A O 1
ATOM 637 N N . GLY A 1 83 ? 13.078 6.543 8.828 1 94 83 GLY A N 1
ATOM 638 C CA . GLY A 1 83 ? 14.242 7.066 9.523 1 94 83 GLY A CA 1
ATOM 639 C C . GLY A 1 83 ? 15.242 7.734 8.594 1 94 83 GLY A C 1
ATOM 640 O O . GLY A 1 83 ? 15.727 8.828 8.875 1 94 83 GLY A O 1
ATOM 641 N N . SER A 1 84 ? 15.461 7.125 7.48 1 93 84 SER A N 1
ATOM 642 C CA . SER A 1 84 ? 16.484 7.598 6.547 1 93 84 SER A CA 1
ATOM 643 C C . SER A 1 84 ? 16.047 8.898 5.871 1 93 84 SER A C 1
ATOM 645 O O . SER A 1 84 ? 16.859 9.562 5.227 1 93 84 SER A O 1
ATOM 647 N N . MET A 1 85 ? 14.812 9.336 6.082 1 96.25 85 MET A N 1
ATOM 648 C CA . MET A 1 85 ? 14.305 10.5 5.367 1 96.25 85 MET A CA 1
ATOM 649 C C . MET A 1 85 ? 14.023 11.648 6.328 1 96.25 85 MET A C 1
ATOM 651 O O . MET A 1 85 ? 13.75 12.773 5.902 1 96.25 85 MET A O 1
ATOM 655 N N . GLN A 1 86 ? 14.125 11.422 7.566 1 97.06 86 GLN A N 1
ATOM 656 C CA . GLN A 1 86 ? 13.711 12.383 8.586 1 97.06 86 GLN A CA 1
ATOM 657 C C . GLN A 1 86 ? 14.586 13.633 8.555 1 97.06 86 GLN A C 1
ATOM 659 O O . GLN A 1 86 ? 14.086 14.758 8.578 1 97.06 86 GLN A O 1
ATOM 664 N N . ALA A 1 87 ? 15.859 13.422 8.43 1 96.19 87 ALA A N 1
ATOM 665 C CA . ALA A 1 87 ? 16.812 14.523 8.562 1 96.19 87 ALA A CA 1
ATOM 666 C C . ALA A 1 87 ? 16.688 15.484 7.383 1 96.19 87 ALA A C 1
ATOM 668 O O . ALA A 1 87 ? 16.938 16.688 7.527 1 96.19 87 ALA A O 1
ATOM 669 N N . GLY A 1 88 ? 16.266 15.008 6.254 1 97.25 88 GLY A N 1
ATOM 670 C CA . GLY A 1 88 ? 16.25 15.828 5.055 1 97.25 88 GLY A CA 1
ATOM 671 C C . GLY A 1 88 ? 14.891 16.438 4.777 1 97.25 88 GLY A C 1
ATOM 672 O O . GLY A 1 88 ? 14.734 17.234 3.854 1 97.25 88 GLY A O 1
ATOM 673 N N . ALA A 1 89 ? 13.898 16.156 5.605 1 98.25 89 ALA A N 1
ATOM 674 C CA . ALA A 1 89 ? 12.531 16.594 5.34 1 98.25 89 ALA A CA 1
ATOM 675 C C . ALA A 1 89 ? 12.367 18.078 5.672 1 98.25 89 ALA A C 1
ATOM 677 O O . ALA A 1 89 ? 12.938 18.562 6.652 1 98.25 89 ALA A O 1
ATOM 678 N N . MET A 1 90 ? 11.617 18.812 4.824 1 98.81 90 MET A N 1
ATOM 679 C CA . MET A 1 90 ? 11.109 20.125 5.227 1 98.81 90 MET A CA 1
ATOM 680 C C . MET A 1 90 ? 10.086 19.984 6.352 1 98.81 90 MET A C 1
ATOM 682 O O . MET A 1 90 ? 9.273 19.078 6.348 1 98.81 90 MET A O 1
ATOM 686 N N . VAL A 1 91 ? 10.141 20.922 7.309 1 98.88 91 VAL A N 1
ATOM 687 C CA . VAL A 1 91 ? 9.203 20.828 8.422 1 98.88 91 VAL A CA 1
ATOM 688 C C . VAL A 1 91 ? 8.406 22.125 8.539 1 98.88 91 VAL A C 1
ATOM 690 O O . VAL A 1 91 ? 8.984 23.219 8.633 1 98.88 91 VAL A O 1
ATOM 693 N N . LEU A 1 92 ? 7.121 22 8.438 1 98.81 92 LEU A N 1
ATOM 694 C CA . LEU A 1 92 ? 6.195 23.078 8.758 1 98.81 92 LEU A CA 1
ATOM 695 C C . LEU A 1 92 ? 5.656 22.922 10.18 1 98.81 92 LEU A C 1
ATOM 697 O O . LEU A 1 92 ? 5.312 21.828 10.609 1 98.81 92 LEU A O 1
ATOM 701 N N . GLY A 1 93 ? 5.664 23.953 10.922 1 98.5 93 GLY A N 1
ATOM 702 C CA . GLY A 1 93 ? 5.129 23.969 12.273 1 98.5 93 GLY A CA 1
ATOM 703 C C . GLY A 1 93 ? 4.352 25.234 12.594 1 98.5 93 GLY A C 1
ATOM 704 O O . GLY A 1 93 ? 4.113 26.062 11.711 1 98.5 93 GLY A O 1
ATOM 705 N N . TYR A 1 94 ? 3.912 25.312 13.789 1 97.75 94 TYR A N 1
ATOM 706 C CA . TYR A 1 94 ? 2.967 26.344 14.18 1 97.75 94 TYR A CA 1
ATOM 707 C C . TYR A 1 94 ? 3.639 27.391 15.055 1 97.75 94 TYR A C 1
ATOM 709 O O . TYR A 1 94 ? 4.441 27.062 15.93 1 97.75 94 TYR A O 1
ATOM 717 N N . ASN A 1 95 ? 3.289 28.625 14.75 1 96.06 95 ASN A N 1
ATOM 718 C CA . ASN A 1 95 ? 3.67 29.75 15.602 1 96.06 95 ASN A CA 1
ATOM 719 C C . ASN A 1 95 ? 2.703 29.922 16.766 1 96.06 95 ASN A C 1
ATOM 721 O O . ASN A 1 95 ? 1.68 29.25 16.844 1 96.06 95 ASN A O 1
ATOM 725 N N . ALA A 1 96 ? 3.059 30.859 17.672 1 93.62 96 ALA A N 1
ATOM 726 C CA . ALA A 1 96 ? 2.232 31.125 18.844 1 93.62 96 ALA A CA 1
ATOM 727 C C . ALA A 1 96 ? 0.83 31.562 18.438 1 93.62 96 ALA A C 1
ATOM 729 O O . ALA A 1 96 ? -0.144 31.281 19.141 1 93.62 96 ALA A O 1
ATOM 730 N N . ASP A 1 97 ? 0.69 32.219 17.312 1 93.12 97 ASP A N 1
ATOM 731 C CA . ASP A 1 97 ? -0.604 32.688 16.844 1 93.12 97 ASP A CA 1
ATOM 732 C C . ASP A 1 97 ? -1.33 31.625 16.031 1 93.12 97 ASP A C 1
ATOM 734 O O . ASP A 1 97 ? -2.314 31.922 15.352 1 93.12 97 ASP A O 1
ATOM 738 N N . THR A 1 98 ? -0.74 30.438 15.875 1 91 98 THR A N 1
ATOM 739 C CA . THR A 1 98 ? -1.329 29.234 15.289 1 91 98 THR A CA 1
ATOM 740 C C . THR A 1 98 ? -1.213 29.266 13.766 1 91 98 THR A C 1
ATOM 742 O O . THR A 1 98 ? -1.897 28.516 13.07 1 91 98 THR A O 1
ATOM 745 N N . THR A 1 99 ? -0.393 30.219 13.32 1 94.12 99 THR A N 1
ATOM 746 C CA . THR A 1 99 ? -0.108 30.203 11.891 1 94.12 99 THR A CA 1
ATOM 747 C C . THR A 1 99 ? 1.018 29.234 11.57 1 94.12 99 THR A C 1
ATOM 749 O O . THR A 1 99 ? 1.899 29 12.398 1 94.12 99 THR A O 1
ATOM 752 N N . LEU A 1 100 ? 0.91 28.641 10.359 1 96.12 100 LEU A N 1
ATOM 753 C CA . LEU A 1 100 ? 1.921 27.688 9.906 1 96.12 100 LEU A CA 1
ATOM 754 C C . LEU A 1 100 ? 3.125 28.406 9.312 1 96.12 100 LEU A C 1
ATOM 756 O O . LEU A 1 100 ? 2.967 29.375 8.562 1 96.12 100 LEU A O 1
ATOM 760 N N . SER A 1 101 ? 4.355 27.969 9.68 1 97.38 101 SER A N 1
ATOM 761 C CA . SER A 1 101 ? 5.59 28.5 9.094 1 97.38 101 SER A CA 1
ATOM 762 C C . SER A 1 101 ? 6.621 27.391 8.906 1 97.38 101 SER A C 1
ATOM 764 O O . SER A 1 101 ? 6.465 26.281 9.445 1 97.38 101 SER A O 1
ATOM 766 N N . THR A 1 102 ? 7.621 27.672 8.109 1 98.56 102 THR A N 1
ATOM 767 C CA . THR A 1 102 ? 8.719 26.734 7.93 1 98.56 102 THR A CA 1
ATOM 768 C C . THR A 1 102 ? 9.648 26.734 9.141 1 98.56 102 THR A C 1
ATOM 770 O O . THR A 1 102 ? 10.25 27.766 9.453 1 98.56 102 THR A O 1
ATOM 773 N N . LEU A 1 103 ? 9.773 25.641 9.836 1 98.44 103 LEU A N 1
ATOM 774 C CA . LEU A 1 103 ? 10.688 25.5 10.961 1 98.44 103 LEU A CA 1
ATOM 775 C C . LEU A 1 103 ? 12.055 25.016 10.5 1 98.44 103 LEU A C 1
ATOM 777 O O . LEU A 1 103 ? 13.07 25.312 11.133 1 98.44 103 LEU A O 1
ATOM 781 N N . ARG A 1 104 ? 12.055 24.219 9.406 1 98.38 104 ARG A N 1
ATOM 782 C CA . ARG A 1 104 ? 13.273 23.656 8.836 1 98.38 104 ARG A CA 1
ATOM 783 C C . ARG A 1 104 ? 13.148 23.484 7.324 1 98.38 104 ARG A C 1
ATOM 785 O O . ARG A 1 104 ? 12.18 22.891 6.84 1 98.38 104 ARG A O 1
ATOM 792 N N . GLU A 1 105 ? 14.156 24.031 6.582 1 98.44 105 GLU A N 1
ATOM 793 C CA . GLU A 1 105 ? 14.211 23.797 5.145 1 98.44 105 GLU A CA 1
ATOM 794 C C . GLU A 1 105 ? 14.539 22.328 4.84 1 98.44 105 GLU A C 1
ATOM 796 O O . GLU A 1 105 ? 15.188 21.656 5.645 1 98.44 105 GLU A O 1
ATOM 801 N N . GLY A 1 106 ? 14.07 21.906 3.686 1 98 106 GLY A N 1
ATOM 802 C CA . GLY A 1 106 ? 14.258 20.516 3.324 1 98 106 GLY A CA 1
ATOM 803 C C . GLY A 1 106 ? 15.336 20.297 2.281 1 98 106 GLY A C 1
ATOM 804 O O . GLY A 1 106 ? 15.609 21.188 1.472 1 98 106 GLY A O 1
ATOM 805 N N . THR A 1 107 ? 15.875 19.016 2.297 1 97.94 107 THR A N 1
ATOM 806 C CA . THR A 1 107 ? 16.859 18.625 1.293 1 97.94 107 THR A CA 1
ATOM 807 C C . THR A 1 107 ? 16.391 17.391 0.524 1 97.94 107 THR A C 1
ATOM 809 O O . THR A 1 107 ? 17.094 16.922 -0.375 1 97.94 107 THR A O 1
ATOM 812 N N . ASN A 1 108 ? 15.289 16.859 0.891 1 97.38 108 ASN A N 1
ATOM 813 C CA . ASN A 1 108 ? 14.703 15.75 0.149 1 97.38 108 ASN A CA 1
ATOM 814 C C . ASN A 1 108 ? 13.273 16.062 -0.278 1 97.38 108 ASN A C 1
ATOM 816 O O . ASN A 1 108 ? 12.891 17.219 -0.393 1 97.38 108 ASN A O 1
ATOM 820 N N . ASN A 1 109 ? 12.461 15.055 -0.542 1 97.75 109 ASN A N 1
ATOM 821 C CA . ASN A 1 109 ? 11.18 15.305 -1.199 1 97.75 109 ASN A CA 1
ATOM 822 C C . ASN A 1 109 ? 10.016 15.195 -0.218 1 97.75 109 ASN A C 1
ATOM 824 O O . ASN A 1 109 ? 8.867 15.031 -0.629 1 97.75 109 ASN A O 1
ATOM 828 N N . LEU A 1 110 ? 10.312 15.281 1.079 1 98.56 110 LEU A N 1
ATOM 829 C CA . LEU A 1 110 ? 9.234 15.164 2.059 1 98.56 110 LEU A CA 1
ATOM 830 C C . LEU A 1 110 ? 8.984 16.5 2.754 1 98.56 110 LEU A C 1
ATOM 832 O O . LEU A 1 110 ? 9.93 17.234 3.057 1 98.56 110 LEU A O 1
ATOM 836 N N . ILE A 1 111 ? 7.766 16.75 2.945 1 98.88 111 ILE A N 1
ATOM 837 C CA . ILE A 1 111 ? 7.309 17.797 3.844 1 98.88 111 ILE A CA 1
ATOM 838 C C . ILE A 1 111 ? 6.598 17.188 5.047 1 98.88 111 ILE A C 1
ATOM 840 O O . ILE A 1 111 ? 5.715 16.328 4.883 1 98.88 111 ILE A O 1
ATOM 844 N N . CYS A 1 112 ? 7.012 17.562 6.219 1 98.88 112 CYS A N 1
ATOM 845 C CA . CYS A 1 112 ? 6.367 17.109 7.449 1 98.88 112 CYS A CA 1
ATOM 846 C C . CYS A 1 112 ? 5.688 18.266 8.164 1 98.88 112 CYS A C 1
ATOM 848 O O . CYS A 1 112 ? 6.246 19.359 8.25 1 98.88 112 CYS A O 1
ATOM 850 N N . ILE A 1 113 ? 4.512 18.031 8.664 1 98.81 113 ILE A N 1
ATOM 851 C CA . ILE A 1 113 ? 3.74 19.062 9.344 1 98.81 113 ILE A CA 1
ATOM 852 C C . ILE A 1 113 ? 3.578 18.703 10.82 1 98.81 113 ILE A C 1
ATOM 854 O O . ILE A 1 113 ? 3.203 17.578 11.148 1 98.81 113 ILE A O 1
ATOM 858 N N . ALA A 1 114 ? 3.84 19.703 11.648 1 98.56 114 ALA A N 1
ATOM 859 C CA . ALA A 1 114 ? 3.775 19.516 13.094 1 98.56 114 ALA A CA 1
ATOM 860 C C . ALA A 1 114 ? 2.33 19.406 13.57 1 98.56 114 ALA A C 1
ATOM 862 O O . ALA A 1 114 ? 1.397 19.672 12.812 1 98.56 114 ALA A O 1
ATOM 863 N N . ASP A 1 115 ? 2.182 18.984 14.805 1 98 115 ASP A N 1
ATOM 864 C CA . ASP A 1 115 ? 0.884 18.844 15.453 1 98 115 ASP A CA 1
ATOM 865 C C . ASP A 1 115 ? 0.197 20.203 15.586 1 98 115 ASP A C 1
ATOM 867 O O . ASP A 1 115 ? 0.81 21.172 16.031 1 98 115 ASP A O 1
ATOM 871 N N . ASP A 1 116 ? -1.026 20.266 15.102 1 95.75 116 ASP A N 1
ATOM 872 C CA . ASP A 1 116 ? -1.827 21.469 15.242 1 95.75 116 ASP A CA 1
ATOM 873 C C . ASP A 1 116 ? -2.328 21.641 16.672 1 95.75 116 ASP A C 1
ATOM 875 O O . ASP A 1 116 ? -3.105 20.812 17.156 1 95.75 116 ASP A O 1
ATOM 879 N N . PRO A 1 117 ? -1.93 22.688 17.375 1 94.25 117 PRO A N 1
ATOM 880 C CA . PRO A 1 117 ? -2.324 22.844 18.781 1 94.25 117 PRO A CA 1
ATOM 881 C C . PRO A 1 117 ? -3.83 23.031 18.953 1 94.25 117 PRO A C 1
ATOM 883 O O . PRO A 1 117 ? -4.348 22.922 20.062 1 94.25 117 PRO A O 1
ATOM 886 N N . ARG A 1 118 ? -4.555 23.344 17.922 1 92.06 118 ARG A N 1
ATOM 887 C CA . ARG A 1 118 ? -5.996 23.562 17.984 1 92.06 118 ARG A CA 1
ATOM 888 C C . ARG A 1 118 ? -6.75 22.234 17.938 1 92.06 118 ARG A C 1
ATOM 890 O O . ARG A 1 118 ? -7.941 22.172 18.25 1 92.06 118 ARG A O 1
ATOM 897 N N . ASP A 1 119 ? -6.047 21.172 17.438 1 92.75 119 ASP A N 1
ATOM 898 C CA . ASP A 1 119 ? -6.664 19.859 17.359 1 92.75 119 ASP A CA 1
ATOM 899 C C . ASP A 1 119 ? -6.664 19.172 18.719 1 92.75 119 ASP A C 1
ATOM 901 O O . ASP A 1 119 ? -5.688 19.25 19.469 1 92.75 119 ASP A O 1
ATOM 905 N N . SER A 1 120 ? -7.762 18.469 19.062 1 94.94 120 SER A N 1
ATOM 906 C CA . SER A 1 120 ? -7.879 17.781 20.344 1 94.94 120 SER A CA 1
ATOM 907 C C . SER A 1 120 ? -7.07 16.484 20.359 1 94.94 120 SER A C 1
ATOM 909 O O . SER A 1 120 ? -6.824 15.914 21.406 1 94.94 120 SER A O 1
ATOM 911 N N . GLN A 1 121 ? -6.699 16 19.188 1 97.19 121 GLN A N 1
ATOM 912 C CA . GLN A 1 121 ? -5.879 14.797 19.062 1 97.19 121 GLN A CA 1
ATOM 913 C C . GLN A 1 121 ? -4.492 15.133 18.516 1 97.19 121 GLN A C 1
ATOM 915 O O . GLN A 1 121 ? -4.301 16.188 17.891 1 97.19 121 GLN A O 1
ATOM 920 N N . PHE A 1 122 ? -3.521 14.328 18.953 1 97.81 122 PHE A N 1
ATOM 921 C CA . PHE A 1 122 ? -2.201 14.398 18.344 1 97.81 122 PHE A CA 1
ATOM 922 C C . PHE A 1 122 ? -2.246 13.875 16.906 1 97.81 122 PHE A C 1
ATOM 924 O O . PHE A 1 122 ? -2.797 12.805 16.641 1 97.81 122 PHE A O 1
ATOM 931 N N . HIS A 1 123 ? -1.688 14.625 15.977 1 98.31 123 HIS A N 1
ATOM 932 C CA . HIS A 1 123 ? -1.606 14.211 14.586 1 98.31 123 HIS A CA 1
ATOM 933 C C . HIS A 1 123 ? -0.438 14.883 13.867 1 98.31 123 HIS A C 1
ATOM 935 O O . HIS A 1 123 ? -0.306 16.109 13.906 1 98.31 123 HIS A O 1
ATOM 941 N N . VAL A 1 124 ? 0.401 14.109 13.273 1 98.56 124 VAL A N 1
ATOM 942 C CA . VAL A 1 124 ? 1.495 14.586 12.438 1 98.56 124 VAL A CA 1
ATOM 943 C C . VAL A 1 124 ? 1.53 13.797 11.125 1 98.56 124 VAL A C 1
ATOM 945 O O . VAL A 1 124 ? 1.085 12.648 11.078 1 98.56 124 VAL A O 1
ATOM 948 N N . ALA A 1 125 ? 2.021 14.461 10.086 1 98.69 125 ALA A N 1
ATOM 949 C CA . ALA A 1 125 ? 2.047 13.812 8.773 1 98.69 125 ALA A CA 1
ATOM 950 C C . ALA A 1 125 ? 3.244 14.281 7.953 1 98.69 125 ALA A C 1
ATOM 952 O O . ALA A 1 125 ? 3.699 15.414 8.102 1 98.69 125 ALA A O 1
ATOM 953 N N . CYS A 1 126 ? 3.752 13.414 7.148 1 98.75 126 CYS A N 1
ATOM 954 C CA . CYS A 1 126 ? 4.762 13.688 6.133 1 98.75 126 CYS A CA 1
ATOM 955 C C . CYS A 1 126 ? 4.285 13.242 4.754 1 98.75 126 CYS A C 1
ATOM 957 O O . CYS A 1 126 ? 3.68 12.172 4.621 1 98.75 126 CYS A O 1
ATOM 959 N N . TYR A 1 127 ? 4.473 14.055 3.775 1 98.81 127 TYR A N 1
ATOM 960 C CA . TYR A 1 127 ? 4.016 13.695 2.438 1 98.81 127 TYR A CA 1
ATOM 961 C C . TYR A 1 127 ? 4.98 14.211 1.376 1 98.81 127 TYR A C 1
ATOM 963 O O . TYR A 1 127 ? 5.816 15.078 1.656 1 98.81 127 TYR A O 1
ATOM 971 N N . HIS A 1 128 ? 4.918 13.602 0.23 1 98.75 128 HIS A N 1
ATOM 972 C CA . HIS A 1 128 ? 5.73 14.07 -0.888 1 98.75 128 HIS A CA 1
ATOM 973 C C . HIS A 1 128 ? 5.465 15.539 -1.191 1 98.75 128 HIS A C 1
ATOM 975 O O . HIS A 1 128 ? 4.309 15.969 -1.237 1 98.75 128 HIS A O 1
ATOM 981 N N . LYS A 1 129 ? 6.469 16.266 -1.462 1 98.38 129 LYS A N 1
ATOM 982 C CA . LYS A 1 129 ? 6.398 17.719 -1.563 1 98.38 129 LYS A CA 1
ATOM 983 C C . LYS A 1 129 ? 5.496 18.156 -2.717 1 98.38 129 LYS A C 1
ATOM 985 O O . LYS A 1 129 ? 4.891 19.219 -2.674 1 98.38 129 LYS A O 1
ATOM 99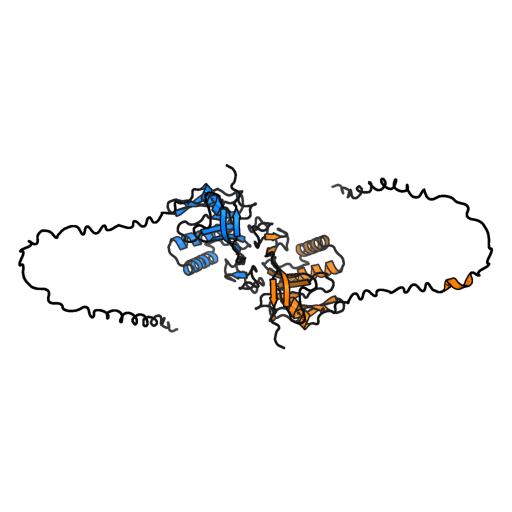0 N N . ASP A 1 130 ? 5.348 17.312 -3.744 1 98.12 130 ASP A N 1
ATOM 991 C CA . ASP A 1 130 ? 4.531 17.672 -4.898 1 98.12 130 ASP A CA 1
ATOM 992 C C . ASP A 1 130 ? 3.045 17.672 -4.547 1 98.12 130 ASP A C 1
ATOM 994 O O . ASP A 1 130 ? 2.219 18.172 -5.305 1 98.12 130 ASP A O 1
ATOM 998 N N . LEU A 1 131 ? 2.682 17.156 -3.389 1 98.5 131 LEU A N 1
ATOM 999 C CA . LEU A 1 131 ? 1.304 17.156 -2.914 1 98.5 131 LEU A CA 1
ATOM 1000 C C . LEU A 1 131 ? 0.991 18.469 -2.188 1 98.5 131 LEU A C 1
ATOM 1002 O O . LEU 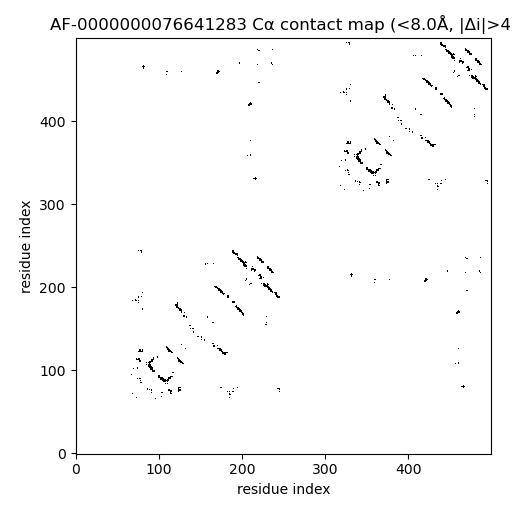A 1 131 ? -0.171 18.75 -1.892 1 98.5 131 LEU A O 1
ATOM 1006 N N . ASP A 1 132 ? 1.932 19.266 -1.95 1 98.19 132 ASP A N 1
ATOM 1007 C CA . ASP A 1 132 ? 1.783 20.391 -1.031 1 98.19 132 ASP A CA 1
ATOM 1008 C C . ASP A 1 132 ? 0.716 21.375 -1.524 1 98.19 132 ASP A C 1
ATOM 1010 O O . ASP A 1 132 ? -0.083 21.875 -0.734 1 98.19 132 ASP A O 1
ATOM 1014 N N . PRO A 1 133 ? 0.681 21.734 -2.865 1 98.25 133 PRO A N 1
ATOM 1015 C CA . PRO A 1 133 ? -0.388 22.641 -3.291 1 98.25 133 PRO A CA 1
ATOM 1016 C C . PRO A 1 133 ? -1.778 22.125 -2.922 1 98.25 133 PRO A C 1
ATOM 1018 O O . PRO A 1 133 ? -2.627 22.906 -2.475 1 98.25 133 PRO A O 1
ATOM 1021 N N . PHE A 1 134 ? -1.991 20.891 -3.068 1 98.56 134 PHE A N 1
ATOM 1022 C CA . PHE A 1 134 ? -3.262 20.266 -2.717 1 98.56 134 PHE A CA 1
ATOM 1023 C C . PHE A 1 134 ? -3.508 20.344 -1.216 1 98.56 134 PHE A C 1
ATOM 1025 O O . PHE A 1 134 ? -4.602 20.703 -0.781 1 98.56 134 PHE A O 1
ATOM 1032 N N . MET A 1 135 ? -2.473 19.984 -0.441 1 98.06 135 MET A N 1
ATOM 1033 C CA . MET A 1 135 ? -2.578 20.016 1.015 1 98.06 135 MET A CA 1
ATOM 1034 C C . MET A 1 135 ? -2.809 21.438 1.523 1 98.06 135 MET A C 1
ATOM 1036 O O . MET A 1 135 ? -3.686 21.656 2.359 1 98.06 135 MET A O 1
ATOM 1040 N N . GLU A 1 136 ? -2.037 22.344 1.007 1 97.31 136 GLU A N 1
ATOM 1041 C CA . GLU A 1 136 ? -2.133 23.75 1.399 1 97.31 136 GLU A CA 1
ATOM 1042 C C . GLU A 1 136 ? -3.514 24.312 1.086 1 97.31 136 GLU A C 1
ATOM 1044 O O . GLU A 1 136 ? -4.082 25.062 1.888 1 97.31 136 GLU A O 1
ATOM 1049 N N . ARG A 1 137 ? -4.023 24.016 -0.071 1 98.31 137 ARG A N 1
ATOM 1050 C CA . ARG A 1 137 ? -5.344 24.5 -0.452 1 98.31 137 ARG A CA 1
ATOM 1051 C C . ARG A 1 137 ? -6.41 24.016 0.515 1 98.31 137 ARG A C 1
ATOM 1053 O O . ARG A 1 137 ? -7.309 24.766 0.898 1 98.31 137 ARG A O 1
ATOM 1060 N N . GLY A 1 138 ? -6.328 22.719 0.896 1 97.31 138 GLY A N 1
ATOM 1061 C CA . GLY A 1 138 ? -7.238 22.188 1.896 1 97.31 138 GLY A CA 1
ATOM 1062 C C . GLY A 1 138 ? -7.172 22.938 3.219 1 97.31 138 GLY A C 1
ATOM 1063 O O . GLY A 1 138 ? -8.203 23.281 3.793 1 97.31 138 GLY A O 1
ATOM 1064 N N . ARG A 1 139 ? -5.988 23.219 3.646 1 95.38 139 ARG A N 1
ATOM 1065 C CA . ARG A 1 139 ? -5.805 23.953 4.898 1 95.38 139 ARG A CA 1
ATOM 1066 C C . ARG A 1 139 ? -6.387 25.359 4.805 1 95.38 139 ARG A C 1
ATOM 1068 O O . ARG A 1 139 ? -7.035 25.828 5.738 1 95.38 139 ARG A O 1
ATOM 1075 N N . ALA A 1 140 ? -6.129 26.047 3.701 1 96.56 140 ALA A N 1
ATOM 1076 C CA . ALA A 1 140 ? -6.605 27.406 3.502 1 96.56 140 ALA A CA 1
ATOM 1077 C C . ALA A 1 140 ? -8.133 27.469 3.527 1 96.56 140 ALA A C 1
ATOM 1079 O O . ALA A 1 140 ? -8.711 28.375 4.129 1 96.56 140 ALA A O 1
ATOM 1080 N N . LEU A 1 141 ? -8.766 26.516 2.9 1 98.12 141 LEU A N 1
ATOM 1081 C CA . LEU A 1 141 ? -10.219 26.484 2.848 1 98.12 141 LEU A CA 1
ATOM 1082 C C . LEU A 1 141 ? -10.812 26.125 4.207 1 98.12 141 LEU A C 1
ATOM 1084 O O . LEU A 1 141 ? -11.812 26.703 4.629 1 98.12 141 LEU A O 1
ATOM 1088 N N . LYS A 1 142 ? -10.203 25.203 4.914 1 95.19 142 LYS A N 1
ATOM 1089 C CA . LYS A 1 142 ? -10.648 24.844 6.258 1 95.19 142 LYS A CA 1
ATOM 1090 C C . LYS A 1 142 ? -10.523 26.031 7.211 1 95.19 142 LYS A C 1
ATOM 1092 O O . LYS A 1 142 ? -11.383 26.219 8.078 1 95.19 142 LYS A O 1
ATOM 1097 N N . ALA A 1 143 ? -9.469 26.797 7.066 1 92.56 143 ALA A N 1
ATOM 1098 C CA . ALA A 1 143 ? -9.242 27.969 7.91 1 92.56 143 ALA A CA 1
ATOM 1099 C C . ALA A 1 143 ? -10.359 29 7.738 1 92.56 143 ALA A C 1
ATOM 1101 O O . ALA A 1 143 ? -10.594 29.812 8.625 1 92.56 143 ALA A O 1
ATOM 1102 N N . LYS A 1 144 ? -11.062 28.953 6.629 1 95.88 144 LYS A N 1
ATOM 1103 C CA . LYS A 1 144 ? -12.172 29.859 6.363 1 95.88 144 LYS A CA 1
ATOM 1104 C C . LYS A 1 144 ? -13.484 29.312 6.922 1 95.88 144 LYS A C 1
ATOM 1106 O O . LYS A 1 144 ? -14.547 29.891 6.703 1 95.88 144 LYS A O 1
ATOM 1111 N N . GLY A 1 145 ? -13.43 28.094 7.5 1 94.69 145 GLY A N 1
ATOM 1112 C CA . GLY A 1 145 ? -14.594 27.531 8.18 1 94.69 145 GLY A CA 1
ATOM 1113 C C . GLY A 1 145 ? -15.414 26.625 7.293 1 94.69 145 GLY A C 1
ATOM 1114 O O . GLY A 1 145 ? -16.547 26.266 7.641 1 94.69 145 GLY A O 1
ATOM 1115 N N . MET A 1 146 ? -14.852 26.219 6.191 1 96.94 146 MET A N 1
ATOM 1116 C CA . MET A 1 146 ? -15.602 25.391 5.262 1 96.94 146 MET A CA 1
ATOM 1117 C C . MET A 1 146 ? -15.625 23.938 5.734 1 96.94 146 MET A C 1
ATOM 1119 O O . MET A 1 146 ? -14.656 23.453 6.328 1 96.94 146 MET A O 1
ATOM 1123 N N . SER A 1 147 ? -16.734 23.266 5.402 1 96.81 147 SER A N 1
ATOM 1124 C CA . SER A 1 147 ? -16.859 21.844 5.723 1 96.81 147 SER A CA 1
ATOM 1125 C C . SER A 1 147 ? -15.969 21 4.816 1 96.81 147 SER A C 1
ATOM 1127 O O . SER A 1 147 ? -15.516 21.453 3.768 1 96.81 147 SER A O 1
ATOM 1129 N N . ARG A 1 148 ? -15.75 19.797 5.27 1 94.94 148 ARG A N 1
ATOM 1130 C CA . ARG A 1 148 ? -14.969 18.859 4.457 1 94.94 148 ARG A CA 1
ATOM 1131 C C . ARG A 1 148 ? -15.57 18.719 3.066 1 94.94 148 ARG A C 1
ATOM 1133 O O . ARG A 1 148 ? -14.852 18.734 2.066 1 94.94 148 ARG A O 1
ATOM 1140 N N . LYS A 1 149 ? -16.875 18.562 2.996 1 97 149 LYS A N 1
ATOM 1141 C CA . LYS A 1 149 ? -17.562 18.391 1.727 1 97 149 LYS A CA 1
ATOM 1142 C C . LYS A 1 149 ? -17.359 19.594 0.813 1 97 149 LYS A C 1
ATOM 1144 O O . LYS A 1 149 ? -17.109 19.438 -0.385 1 97 149 LYS A O 1
ATOM 1149 N N . GLU A 1 150 ? -17.438 20.734 1.379 1 97.88 150 GLU A N 1
ATOM 1150 C CA . GLU A 1 150 ? -17.234 21.969 0.617 1 97.88 150 GLU A CA 1
ATOM 1151 C C . GLU A 1 150 ? -15.789 22.062 0.117 1 97.88 150 GLU A C 1
ATOM 1153 O O . GLU A 1 150 ? -15.547 22.422 -1.036 1 97.88 150 GLU A O 1
ATOM 1158 N N . VAL A 1 151 ? -14.906 21.781 0.998 1 98.19 151 VAL A N 1
ATOM 1159 C CA . VAL A 1 151 ? -13.484 21.812 0.654 1 98.19 151 VAL A CA 1
ATOM 1160 C C . VAL A 1 151 ? -13.219 20.875 -0.524 1 98.19 151 VAL A C 1
ATOM 1162 O O . VAL A 1 151 ? -12.578 21.266 -1.503 1 98.19 151 VAL A O 1
ATOM 1165 N N . ASP A 1 152 ? -13.75 19.703 -0.505 1 97.38 152 ASP A N 1
ATOM 1166 C CA . ASP A 1 152 ? -13.531 18.703 -1.545 1 97.38 152 ASP A CA 1
ATOM 1167 C C . ASP A 1 152 ? -14.125 19.156 -2.877 1 97.38 152 ASP A C 1
ATOM 1169 O O . ASP A 1 152 ? -13.523 18.953 -3.932 1 97.38 152 ASP A O 1
ATOM 1173 N N . LEU A 1 153 ? -15.289 19.75 -2.826 1 97.81 153 LEU A N 1
ATOM 1174 C CA . LEU A 1 153 ? -15.945 20.234 -4.039 1 97.81 153 LEU A CA 1
ATOM 1175 C C . LEU A 1 153 ? -15.109 21.328 -4.707 1 97.81 153 LEU A C 1
ATOM 1177 O O . LEU A 1 153 ? -14.922 21.312 -5.926 1 97.81 153 LEU A O 1
ATOM 1181 N N . ILE A 1 154 ? -14.641 22.219 -3.906 1 98.38 154 ILE A N 1
ATOM 1182 C CA . ILE A 1 154 ? -13.852 23.328 -4.434 1 98.38 154 ILE A CA 1
ATOM 1183 C C . ILE A 1 154 ? -12.539 22.812 -5.004 1 98.38 154 ILE A C 1
ATOM 1185 O O . ILE A 1 154 ? -12.164 23.141 -6.129 1 98.38 154 ILE A O 1
ATOM 1189 N N . ARG A 1 155 ? -11.844 21.922 -4.238 1 98.5 155 ARG A N 1
ATOM 1190 C CA . ARG A 1 155 ? -10.57 21.391 -4.715 1 98.5 155 ARG A CA 1
ATOM 1191 C C . ARG A 1 155 ? -10.766 20.594 -6 1 98.5 155 ARG A C 1
ATOM 1193 O O . ARG A 1 155 ? -9.953 20.688 -6.922 1 98.5 155 ARG A O 1
ATOM 1200 N N . ARG A 1 156 ? -11.836 19.844 -6.09 1 98.06 156 ARG A N 1
ATOM 1201 C CA . ARG A 1 156 ? -12.109 19.094 -7.305 1 98.06 156 ARG A CA 1
ATOM 1202 C C . ARG A 1 156 ? -12.289 20.016 -8.5 1 98.06 156 ARG A C 1
ATOM 1204 O O . ARG A 1 156 ? -11.727 19.781 -9.57 1 98.06 156 ARG A O 1
ATOM 1211 N N . SER A 1 157 ? -13.055 21.062 -8.32 1 98.25 157 SER A N 1
ATOM 1212 C CA . SER A 1 157 ? -13.289 22.047 -9.375 1 98.25 157 SER A CA 1
ATOM 1213 C C . SER A 1 157 ? -11.992 22.719 -9.812 1 98.25 157 SER A C 1
ATOM 1215 O O . SER A 1 157 ? -11.734 22.875 -11.008 1 98.25 157 SER A O 1
ATOM 1217 N N . GLU A 1 158 ? -11.195 23.047 -8.859 1 98.69 158 GLU A N 1
ATOM 1218 C CA . GLU A 1 158 ? -9.945 23.75 -9.141 1 98.69 158 GLU A CA 1
ATOM 1219 C C . GLU A 1 158 ? -8.945 22.828 -9.82 1 98.69 158 GLU A C 1
ATOM 1221 O O . GLU A 1 158 ? -8.148 23.266 -10.656 1 98.69 158 GLU A O 1
ATOM 1226 N N . ILE A 1 159 ? -8.977 21.531 -9.5 1 98.31 159 ILE A N 1
ATOM 1227 C CA . ILE A 1 159 ? -8.117 20.562 -10.172 1 98.31 159 ILE A CA 1
ATOM 1228 C C . ILE A 1 159 ? -8.578 20.391 -11.617 1 98.31 159 ILE A C 1
ATOM 1230 O O . ILE A 1 159 ? -7.762 20.438 -12.547 1 98.31 159 ILE A O 1
ATOM 1234 N N . ASN A 1 160 ? -9.867 20.266 -11.828 1 96.75 160 ASN A N 1
ATOM 1235 C CA . ASN A 1 160 ? -10.438 20.047 -13.156 1 96.75 160 ASN A CA 1
ATOM 1236 C C . ASN A 1 160 ? -10.156 21.234 -14.078 1 96.75 160 ASN A C 1
ATOM 1238 O O . ASN A 1 160 ? -9.969 21.062 -15.281 1 96.75 160 ASN A O 1
ATOM 1242 N N . SER A 1 161 ? -10.109 22.406 -13.5 1 97.62 161 SER A N 1
ATOM 1243 C CA . SER A 1 161 ? -9.883 23.609 -14.297 1 97.62 161 SER A CA 1
ATOM 1244 C C . SER A 1 161 ? -8.398 23.875 -14.492 1 97.62 161 SER A C 1
ATOM 1246 O O . SER A 1 161 ? -8.016 24.75 -15.266 1 97.62 161 SER A O 1
ATOM 1248 N N . GLY A 1 162 ? -7.578 23.203 -13.672 1 97.06 162 GLY A N 1
ATOM 1249 C CA . GLY A 1 162 ? -6.141 23.391 -13.766 1 97.06 162 GLY A CA 1
ATOM 1250 C C . GLY A 1 162 ? -5.613 24.422 -12.781 1 97.06 162 GLY A C 1
ATOM 1251 O O . GLY A 1 162 ? -4.41 24.672 -12.719 1 97.06 162 GLY A O 1
ATOM 1252 N N . GLN A 1 163 ? -6.457 25.031 -11.953 1 98.19 163 GLN A N 1
ATOM 1253 C CA . GLN A 1 163 ? -6.07 26.062 -10.992 1 98.19 163 GLN A CA 1
ATOM 1254 C C . GLN A 1 163 ? -5.289 25.469 -9.828 1 98.19 163 GLN A C 1
ATOM 1256 O O . GLN A 1 163 ? -4.445 26.141 -9.234 1 98.19 163 GLN A O 1
ATOM 1261 N N . LEU A 1 164 ? -5.605 24.234 -9.523 1 98.44 164 LEU A N 1
ATOM 1262 C CA . LEU A 1 164 ? -4.918 23.5 -8.469 1 98.44 164 LEU A CA 1
ATOM 1263 C C . LEU A 1 164 ? -4.176 22.297 -9.039 1 98.44 164 LEU A C 1
ATOM 1265 O O . LEU A 1 164 ? -4.801 21.328 -9.469 1 98.44 164 LEU A O 1
ATOM 1269 N N . PRO A 1 165 ? -2.828 22.422 -9.062 1 97.69 165 PRO A N 1
ATOM 1270 C CA . PRO A 1 165 ? -2.076 21.281 -9.586 1 97.69 165 PRO A CA 1
ATOM 1271 C C . PRO A 1 165 ? -2.191 20.047 -8.703 1 97.69 165 PRO A C 1
ATOM 1273 O O . PRO A 1 165 ? -2.162 20.156 -7.477 1 97.69 165 PRO A O 1
ATOM 1276 N N . MET A 1 166 ? -2.377 18.906 -9.328 1 96.69 166 MET A N 1
ATOM 1277 C CA . MET A 1 166 ? -2.4 17.594 -8.68 1 96.69 166 MET A CA 1
ATOM 1278 C C . MET A 1 166 ? -1.479 16.625 -9.398 1 96.69 166 MET A C 1
ATOM 1280 O O . MET A 1 166 ? -1.606 16.422 -10.609 1 96.69 166 MET A O 1
ATOM 1284 N N . PRO A 1 167 ? -0.579 16.078 -8.664 1 94.75 167 PRO A N 1
ATOM 1285 C CA . PRO A 1 167 ? 0.306 15.109 -9.32 1 94.75 167 PRO A CA 1
ATOM 1286 C C . PRO A 1 167 ? -0.453 13.922 -9.922 1 94.75 167 PRO A C 1
ATOM 1288 O O . PRO A 1 167 ? -1.485 13.516 -9.383 1 94.75 167 PRO A O 1
ATOM 1291 N N . GLU A 1 168 ? 0.156 13.344 -10.969 1 92.88 168 GLU A N 1
ATOM 1292 C CA . GLU A 1 168 ? -0.489 12.219 -11.648 1 92.88 168 GLU A CA 1
ATOM 1293 C C . GLU A 1 168 ? 0.199 10.906 -11.305 1 92.88 168 GLU A C 1
ATOM 1295 O O . GLU A 1 168 ? -0.297 9.828 -11.656 1 92.88 168 GLU A O 1
ATOM 1300 N N . LYS A 1 169 ? 1.327 11.016 -10.648 1 94.88 169 LYS A N 1
ATOM 1301 C CA . LYS A 1 169 ? 2.084 9.836 -10.242 1 94.88 169 LYS A CA 1
ATOM 1302 C C . LYS A 1 169 ? 1.778 9.461 -8.797 1 94.88 169 LYS A C 1
ATOM 1304 O O . LYS A 1 169 ? 1.315 10.297 -8.016 1 94.88 169 LYS A O 1
ATOM 1309 N N . PRO A 1 170 ? 2.027 8.195 -8.453 1 97.88 170 PRO A N 1
ATOM 1310 C CA . PRO A 1 170 ? 1.824 7.812 -7.051 1 97.88 170 PRO A CA 1
ATOM 1311 C C . PRO A 1 170 ? 2.713 8.602 -6.09 1 97.88 170 PRO A C 1
ATOM 1313 O O . PRO A 1 170 ? 3.879 8.859 -6.395 1 97.88 170 PRO A O 1
ATOM 1316 N N . MET A 1 171 ? 2.148 9.008 -4.965 1 98.25 171 MET A N 1
ATOM 1317 C CA . MET A 1 171 ? 2.902 9.758 -3.969 1 98.25 171 MET A CA 1
ATOM 1318 C C . MET A 1 171 ? 2.494 9.352 -2.557 1 98.25 171 MET A C 1
ATOM 1320 O O . MET A 1 171 ? 1.31 9.164 -2.277 1 98.25 171 MET A O 1
ATOM 1324 N N . ALA A 1 172 ? 3.428 9.289 -1.701 1 98.5 172 ALA A N 1
ATOM 1325 C CA . ALA A 1 172 ? 3.209 8.719 -0.375 1 98.5 172 ALA A CA 1
ATOM 1326 C C . ALA A 1 172 ? 2.902 9.805 0.648 1 98.5 172 ALA A C 1
ATOM 1328 O O . ALA A 1 172 ? 3.33 10.953 0.491 1 98.5 172 ALA A O 1
ATOM 1329 N N . LEU A 1 173 ? 2.15 9.422 1.661 1 98.62 173 LEU A N 1
ATOM 1330 C CA . LEU A 1 173 ? 1.891 10.164 2.893 1 98.62 173 LEU A CA 1
ATOM 1331 C C . LEU A 1 173 ? 1.96 9.242 4.105 1 98.62 173 LEU A C 1
ATOM 1333 O O . LEU A 1 173 ? 1.356 8.164 4.105 1 98.62 173 LEU A O 1
ATOM 1337 N N . TYR A 1 174 ? 2.764 9.617 5.117 1 98.19 174 TYR A N 1
ATOM 1338 C CA . TYR A 1 174 ? 2.91 8.945 6.402 1 98.19 174 TYR A CA 1
ATOM 1339 C C . TYR A 1 174 ? 2.277 9.766 7.52 1 98.19 174 TYR A C 1
ATOM 1341 O O . TYR A 1 174 ? 2.541 10.961 7.648 1 98.19 174 TYR A O 1
ATOM 1349 N N . SER A 1 175 ? 1.517 9.125 8.367 1 98.25 175 SER A N 1
ATOM 1350 C CA . SER A 1 175 ? 0.952 9.906 9.469 1 98.25 175 SER A CA 1
ATOM 1351 C C . SER A 1 175 ? 0.898 9.094 10.758 1 98.25 175 SER A C 1
ATOM 1353 O O . SER A 1 175 ? 0.902 7.859 10.719 1 98.25 175 SER A O 1
ATOM 1355 N N . LEU A 1 176 ? 0.945 9.75 11.844 1 97.75 176 LEU A N 1
ATOM 1356 C CA . LEU A 1 176 ? 0.703 9.219 13.18 1 97.75 176 LEU A CA 1
ATOM 1357 C C . LEU A 1 176 ? -0.422 9.977 13.875 1 97.75 176 LEU A C 1
ATOM 1359 O O . LEU A 1 176 ? -0.486 11.211 13.789 1 97.75 176 LEU A O 1
ATOM 1363 N N . SER A 1 177 ? -1.285 9.25 14.523 1 98.06 177 SER A N 1
ATOM 1364 C CA . SER A 1 177 ? -2.361 9.836 15.312 1 98.06 177 SER A CA 1
ATOM 1365 C C . SER A 1 177 ? -2.463 9.188 16.688 1 98.06 177 SER A C 1
ATOM 1367 O O . SER A 1 177 ? -2.076 8.031 16.859 1 98.06 177 SER A O 1
ATOM 1369 N N . GLY A 1 178 ? -3.016 9.938 17.625 1 97.88 178 GLY A N 1
ATOM 1370 C CA . GLY A 1 178 ? -3.217 9.461 18.984 1 97.88 178 GLY A CA 1
ATOM 1371 C C . GLY A 1 178 ? -3.887 10.492 19.875 1 97.88 178 GLY A C 1
ATOM 1372 O O . GLY A 1 178 ? -4.344 11.531 19.406 1 97.88 178 GLY A O 1
ATOM 1373 N N . PRO A 1 179 ? -4.012 10.109 21.156 1 97.06 179 PRO A N 1
ATOM 1374 C CA . PRO A 1 179 ? -4.523 11.109 22.094 1 97.06 179 PRO A CA 1
ATOM 1375 C C . PRO A 1 179 ? -3.623 12.344 22.188 1 97.06 179 PRO A C 1
ATOM 1377 O O . PRO A 1 179 ? -2.49 12.32 21.703 1 97.06 179 PRO A O 1
ATOM 1380 N N . ALA A 1 180 ? -4.098 13.352 22.797 1 95.06 180 ALA A N 1
ATOM 1381 C CA . ALA A 1 180 ? -3.434 14.648 22.844 1 95.06 180 ALA A CA 1
ATOM 1382 C C . ALA A 1 180 ? -2.033 14.531 23.438 1 95.06 180 ALA A C 1
ATOM 1384 O O . ALA A 1 180 ? -1.113 15.242 23.031 1 95.06 180 ALA A O 1
ATOM 1385 N N . ASP A 1 181 ? -1.826 13.625 24.359 1 94.62 181 ASP A N 1
ATOM 1386 C CA . ASP A 1 181 ? -0.555 13.516 25.062 1 94.62 181 ASP A CA 1
ATOM 1387 C C . ASP A 1 181 ? 0.267 12.336 24.547 1 94.62 181 ASP A C 1
ATOM 1389 O O . ASP A 1 181 ? 1.138 11.82 25.25 1 94.62 181 ASP A O 1
ATOM 1393 N N . ALA A 1 182 ? -0.023 11.93 23.281 1 97.12 182 ALA A N 1
ATOM 1394 C CA . ALA A 1 182 ? 0.606 10.734 22.734 1 97.12 182 ALA A CA 1
ATOM 1395 C C . ALA A 1 182 ? 2.088 10.969 22.453 1 97.12 182 ALA A C 1
ATOM 1397 O O . ALA A 1 182 ? 2.863 10.023 22.328 1 97.12 182 ALA A O 1
ATOM 1398 N N . PHE A 1 183 ? 2.496 12.156 22.266 1 97.25 183 PHE A N 1
ATOM 1399 C CA . PHE A 1 183 ? 3.902 12.469 22.031 1 97.25 183 PHE A CA 1
ATOM 1400 C C . PHE A 1 183 ? 4.5 13.195 23.234 1 97.25 183 PHE A C 1
ATOM 1402 O O . PHE A 1 183 ? 3.965 14.211 23.688 1 97.25 183 PHE A O 1
ATOM 1409 N N . ASN A 1 184 ? 5.609 12.633 23.719 1 96.12 184 ASN A N 1
ATOM 1410 C CA . ASN A 1 184 ? 6.398 13.281 24.766 1 96.12 184 ASN A CA 1
ATOM 1411 C C . ASN A 1 184 ? 7.488 14.164 24.172 1 96.12 184 ASN A C 1
ATOM 1413 O O . ASN A 1 184 ? 8.508 13.664 23.688 1 96.12 184 ASN A O 1
ATOM 1417 N N . TYR A 1 185 ? 7.375 15.43 24.266 1 94.81 185 TYR A N 1
ATOM 1418 C CA . TYR A 1 185 ? 8.25 16.391 23.594 1 94.81 185 TYR A CA 1
ATOM 1419 C C . TYR A 1 185 ? 9.586 16.5 24.312 1 94.81 185 TYR A C 1
ATOM 1421 O O . TYR A 1 185 ? 10.578 16.953 23.734 1 94.81 185 TYR A O 1
ATOM 1429 N N . ASP A 1 186 ? 9.664 16.125 25.531 1 92.25 186 ASP A N 1
ATOM 1430 C CA . ASP A 1 186 ? 10.914 16.188 26.281 1 92.25 186 ASP A CA 1
ATOM 1431 C C . ASP A 1 186 ? 11.875 15.086 25.859 1 92.25 186 ASP A C 1
ATOM 1433 O O . ASP A 1 186 ? 13.078 15.312 25.734 1 92.25 186 ASP A O 1
ATOM 1437 N N . ASP A 1 187 ? 11.312 13.922 25.531 1 92.25 187 ASP A N 1
ATOM 1438 C CA . ASP A 1 187 ? 12.164 12.781 25.203 1 92.25 187 ASP A CA 1
ATOM 1439 C C . ASP A 1 187 ? 12.008 12.383 23.734 1 92.25 187 ASP A C 1
ATOM 1441 O O . ASP A 1 187 ? 12.617 11.406 23.297 1 92.25 187 ASP A O 1
ATOM 1445 N N . ALA A 1 188 ? 11.172 13.07 23.047 1 94.75 188 ALA A N 1
ATOM 1446 C CA . ALA A 1 188 ? 10.93 12.828 21.625 1 94.75 188 ALA A CA 1
ATOM 1447 C C . ALA A 1 188 ? 10.461 11.398 21.375 1 94.75 188 ALA A C 1
ATOM 1449 O O . ALA A 1 188 ? 11.008 10.688 20.531 1 94.75 188 ALA A O 1
ATOM 1450 N N . THR A 1 189 ? 9.453 11.047 22.141 1 96 189 THR A N 1
ATOM 1451 C CA . THR A 1 189 ? 8.922 9.688 22.031 1 96 189 THR A CA 1
ATOM 1452 C C . THR A 1 189 ? 7.414 9.727 21.797 1 96 189 THR A C 1
ATOM 1454 O O . THR A 1 189 ? 6.695 10.5 22.422 1 96 189 THR A O 1
ATOM 1457 N N . ALA A 1 190 ? 6.973 8.992 20.828 1 96.12 190 ALA A N 1
ATOM 1458 C CA . ALA A 1 190 ? 5.547 8.75 20.594 1 96.12 190 ALA A CA 1
ATOM 1459 C C . ALA A 1 190 ? 5.09 7.465 21.281 1 96.12 190 ALA A C 1
ATOM 1461 O O . ALA A 1 190 ? 5.73 6.422 21.141 1 96.12 190 ALA A O 1
ATOM 1462 N N . GLU A 1 191 ? 3.986 7.566 22.047 1 95.69 191 GLU A N 1
ATOM 1463 C CA . GLU A 1 191 ? 3.479 6.398 22.766 1 95.69 191 GLU A CA 1
ATOM 1464 C C . GLU A 1 191 ? 2.068 6.039 22.297 1 95.69 191 GLU A C 1
ATOM 1466 O O . GLU A 1 191 ? 1.173 6.887 22.297 1 95.69 191 GLU A O 1
ATOM 1471 N N . GLU A 1 192 ? 1.9 4.797 21.969 1 95.75 192 GLU A N 1
ATOM 1472 C CA . GLU A 1 192 ? 0.608 4.23 21.594 1 95.75 192 GLU A CA 1
ATOM 1473 C C . GLU A 1 192 ? -0.031 5.02 20.453 1 95.75 192 GLU A C 1
ATOM 1475 O O . GLU A 1 192 ? -1.205 5.387 20.531 1 95.75 192 GLU A O 1
ATOM 1480 N N . VAL A 1 193 ? 0.765 5.379 19.516 1 97.25 193 VAL A N 1
ATOM 1481 C CA . VAL A 1 193 ? 0.273 6.117 18.359 1 97.25 193 VAL A CA 1
ATOM 1482 C C . VAL A 1 193 ? -0.126 5.137 17.25 1 97.25 193 VAL A C 1
ATOM 1484 O O . VAL A 1 193 ? 0.39 4.02 17.188 1 97.25 193 VAL A O 1
ATOM 1487 N N . SER A 1 194 ? -1.044 5.539 16.422 1 96.75 194 SER A N 1
ATOM 1488 C CA . SER A 1 194 ? -1.536 4.73 15.312 1 96.75 194 SER A CA 1
ATOM 1489 C C . SER A 1 194 ? -0.987 5.23 13.984 1 96.75 194 SER A C 1
ATOM 1491 O O . SER A 1 194 ? -1.268 6.359 13.57 1 96.75 194 SER A O 1
ATOM 1493 N N . PRO A 1 195 ? -0.207 4.414 13.336 1 96.81 195 PRO A N 1
ATOM 1494 C CA . PRO A 1 195 ? 0.267 4.816 12.008 1 96.81 195 PRO A CA 1
ATOM 1495 C C . PRO A 1 195 ? -0.791 4.629 10.922 1 96.81 195 PRO A C 1
ATOM 1497 O O . PRO A 1 195 ? -1.567 3.672 10.969 1 96.81 195 PRO A O 1
ATOM 1500 N N . THR A 1 196 ? -0.879 5.523 10.039 1 97.19 196 THR A N 1
ATOM 1501 C CA . THR A 1 196 ? -1.638 5.441 8.797 1 97.19 196 THR A CA 1
ATOM 1502 C C . THR A 1 196 ? -0.76 5.805 7.605 1 97.19 196 THR A C 1
ATOM 1504 O O . THR A 1 196 ? -0.054 6.816 7.633 1 97.19 196 THR A O 1
ATOM 1507 N N . TYR A 1 197 ? -0.795 4.957 6.645 1 97.81 197 TYR A N 1
ATOM 1508 C CA . TYR A 1 197 ? -0.042 5.172 5.414 1 97.81 197 TYR A CA 1
ATOM 1509 C C . TYR A 1 197 ? -0.979 5.355 4.227 1 97.81 197 TYR A C 1
ATOM 1511 O O . TYR A 1 197 ? -1.98 4.645 4.102 1 97.81 197 TYR A O 1
ATOM 1519 N N . VAL A 1 198 ? -0.66 6.332 3.475 1 98.56 198 VAL A N 1
ATOM 1520 C CA . VAL A 1 198 ? -1.462 6.648 2.299 1 98.56 198 VAL A CA 1
ATOM 1521 C C . VAL A 1 198 ? -0.563 6.734 1.067 1 98.56 198 VAL A C 1
ATOM 1523 O O . VAL A 1 198 ? 0.542 7.277 1.133 1 98.56 198 VAL A O 1
ATOM 1526 N N . VAL A 1 199 ? -0.975 6.152 -0.025 1 98.75 199 VAL A N 1
ATOM 1527 C CA . VAL A 1 199 ? -0.344 6.395 -1.318 1 98.75 199 VAL A CA 1
ATOM 1528 C C . VAL A 1 199 ? -1.379 6.926 -2.307 1 98.75 199 VAL A C 1
ATOM 1530 O O . VAL A 1 199 ? -2.307 6.211 -2.691 1 98.75 199 VAL A O 1
ATOM 1533 N N . TYR A 1 200 ? -1.214 8.148 -2.713 1 98.69 200 TYR A N 1
ATOM 1534 C CA . TYR A 1 200 ? -2.094 8.727 -3.725 1 98.69 200 TYR A CA 1
ATOM 1535 C C . TYR A 1 200 ? -1.868 8.07 -5.082 1 98.69 200 TYR A C 1
ATOM 1537 O O . TYR A 1 200 ? -0.725 7.875 -5.5 1 98.69 200 TYR A O 1
ATOM 1545 N N . ILE A 1 201 ? -2.914 7.648 -5.719 1 98.19 201 ILE A N 1
ATOM 1546 C CA . ILE A 1 201 ? -2.953 7.094 -7.07 1 98.19 201 ILE A CA 1
ATOM 1547 C C . ILE A 1 201 ? -4.094 7.734 -7.859 1 98.19 201 ILE A C 1
ATOM 1549 O O . ILE A 1 201 ? -5.152 7.129 -8.031 1 98.19 201 ILE A O 1
ATOM 1553 N N . PRO A 1 202 ? -3.861 8.938 -8.375 1 97.19 202 PRO A N 1
ATOM 1554 C CA . PRO A 1 202 ? -4.926 9.781 -8.922 1 97.19 202 PRO A CA 1
ATOM 1555 C C . PRO A 1 202 ? -5.785 9.047 -9.953 1 97.19 202 PRO A C 1
ATOM 1557 O O . PRO A 1 202 ? -5.258 8.359 -10.828 1 97.19 202 PRO A O 1
ATOM 1560 N N . PHE A 1 203 ? -7.16 9.125 -9.797 1 97.25 203 PHE A N 1
ATOM 1561 C CA . PHE A 1 203 ? -8.219 8.695 -10.695 1 97.25 203 PHE A CA 1
ATOM 1562 C C . PHE A 1 203 ? -8.344 7.176 -10.695 1 97.25 203 PHE A C 1
ATOM 1564 O O . PHE A 1 203 ? -9.164 6.613 -11.43 1 97.25 203 PHE A O 1
ATOM 1571 N N . ALA A 1 204 ? -7.555 6.496 -9.867 1 98 204 ALA A N 1
ATOM 1572 C CA . ALA A 1 204 ? -7.617 5.039 -9.789 1 98 204 ALA A CA 1
ATOM 1573 C C . ALA A 1 204 ? -8.977 4.574 -9.281 1 98 204 ALA A C 1
ATOM 1575 O O . ALA A 1 204 ? -9.625 5.266 -8.484 1 98 204 ALA A O 1
ATOM 1576 N N . THR A 1 205 ? -9.391 3.41 -9.805 1 98 205 THR A N 1
ATOM 1577 C CA . THR A 1 205 ? -10.633 2.762 -9.398 1 98 205 THR A CA 1
ATOM 1578 C C . THR A 1 205 ? -10.375 1.31 -9 1 98 205 THR A C 1
ATOM 1580 O O . THR A 1 205 ? -9.281 0.782 -9.227 1 98 205 THR A O 1
ATOM 1583 N N . GLU A 1 206 ? -11.422 0.753 -8.383 1 97.25 206 GLU A N 1
ATOM 1584 C CA . GLU A 1 206 ? -11.344 -0.68 -8.117 1 97.25 206 GLU A CA 1
ATOM 1585 C C . GLU A 1 206 ? -11.086 -1.465 -9.406 1 97.25 206 GLU A C 1
ATOM 1587 O O . GLU A 1 206 ? -10.25 -2.373 -9.43 1 97.25 206 GLU A O 1
ATOM 1592 N N . ALA A 1 207 ? -11.773 -1.125 -10.445 1 96.12 207 ALA A N 1
ATOM 1593 C CA . ALA A 1 207 ? -11.664 -1.832 -11.719 1 96.12 207 ALA A CA 1
ATOM 1594 C C . ALA A 1 207 ? -10.273 -1.654 -12.328 1 96.12 207 ALA A C 1
ATOM 1596 O O . ALA A 1 207 ? -9.688 -2.609 -12.844 1 96.12 207 ALA A O 1
ATOM 1597 N N . SER A 1 208 ? -9.711 -0.484 -12.234 1 97.25 208 SER A N 1
ATOM 1598 C CA . SER A 1 208 ? -8.445 -0.201 -12.898 1 97.25 208 SER A CA 1
ATOM 1599 C C . SER A 1 208 ? -7.27 -0.797 -12.133 1 97.25 208 SER A C 1
ATOM 1601 O O . SER A 1 208 ? -6.227 -1.097 -12.711 1 97.25 208 SER A O 1
ATOM 1603 N N . THR A 1 209 ? -7.426 -1 -10.82 1 97.88 209 THR A N 1
ATOM 1604 C CA . THR A 1 209 ? -6.27 -1.379 -10.016 1 97.88 209 THR A CA 1
ATOM 1605 C C . THR A 1 209 ? -6.406 -2.814 -9.523 1 97.88 209 THR A C 1
ATOM 1607 O O . THR A 1 209 ? -5.406 -3.457 -9.188 1 97.88 209 THR A O 1
ATOM 1610 N N . GLY A 1 210 ? -7.652 -3.223 -9.312 1 97.19 210 GLY A N 1
ATOM 1611 C CA . GLY A 1 210 ? -7.891 -4.473 -8.609 1 97.19 210 GLY A CA 1
ATOM 1612 C C . GLY A 1 210 ? -7.906 -4.316 -7.102 1 97.19 210 GLY A C 1
ATOM 1613 O O . GLY A 1 210 ? -8.008 -5.301 -6.371 1 97.19 210 GLY A O 1
ATOM 1614 N N . LEU A 1 211 ? -7.801 -3.111 -6.594 1 97.88 211 LEU A N 1
ATOM 1615 C CA . LEU A 1 211 ? -7.895 -2.857 -5.16 1 97.88 211 LEU A CA 1
ATOM 1616 C C . LEU A 1 211 ? -9.352 -2.791 -4.719 1 97.88 211 LEU A C 1
ATOM 1618 O O . LEU A 1 211 ? -10.188 -2.201 -5.406 1 97.88 211 LEU A O 1
ATOM 1622 N N . ALA A 1 212 ? -9.633 -3.348 -3.564 1 97.06 212 ALA A N 1
ATOM 1623 C CA . ALA A 1 212 ? -10.984 -3.271 -3.006 1 97.06 212 ALA A CA 1
ATOM 1624 C C . ALA A 1 212 ? -11.188 -1.967 -2.24 1 97.06 212 ALA A C 1
ATOM 1626 O O . ALA A 1 212 ? -10.219 -1.313 -1.848 1 97.06 212 ALA A O 1
ATOM 1627 N N . THR A 1 213 ? -12.461 -1.588 -2.029 1 97.25 213 THR A N 1
ATOM 1628 C CA . THR A 1 213 ? -12.773 -0.373 -1.287 1 97.25 213 THR A CA 1
ATOM 1629 C C . THR A 1 213 ? -12.82 -0.652 0.213 1 97.25 213 THR A C 1
ATOM 1631 O O . THR A 1 213 ? -13 0.266 1.015 1 97.25 213 THR A O 1
ATOM 1634 N N . LYS A 1 214 ? -12.688 -1.919 0.551 1 95.25 214 LYS A N 1
ATOM 1635 C CA . LYS A 1 214 ? -12.508 -2.365 1.93 1 95.25 214 LYS A CA 1
ATOM 1636 C C . LYS A 1 214 ? -11.305 -3.299 2.051 1 95.25 214 LYS A C 1
ATOM 1638 O O . LYS A 1 214 ? -10.977 -4.02 1.105 1 95.25 214 LYS A O 1
ATOM 1643 N N . PRO A 1 215 ? -10.672 -3.25 3.23 1 93.5 215 PRO A N 1
ATOM 1644 C CA . PRO A 1 215 ? -9.508 -4.125 3.359 1 93.5 215 PRO A CA 1
ATOM 1645 C C . PRO A 1 215 ? -9.867 -5.605 3.299 1 93.5 215 PRO A C 1
ATOM 1647 O O . PRO A 1 215 ? -10.852 -6.031 3.906 1 93.5 215 PRO A O 1
ATOM 1650 N N . ALA A 1 216 ? -9.062 -6.379 2.57 1 89.31 216 ALA A N 1
ATOM 1651 C CA . ALA A 1 216 ? -9.273 -7.816 2.447 1 89.31 216 ALA A CA 1
ATOM 1652 C C . ALA A 1 216 ? -9.039 -8.523 3.781 1 89.31 216 ALA A C 1
ATOM 1654 O O . ALA A 1 216 ? -9.625 -9.578 4.043 1 89.31 216 ALA A O 1
ATOM 1655 N N . SER A 1 217 ? -8.188 -8.047 4.539 1 87.94 217 SER A N 1
ATOM 1656 C CA . SER A 1 217 ? -7.816 -8.508 5.871 1 87.94 217 SER A CA 1
ATOM 1657 C C . SER A 1 217 ? -7.195 -7.387 6.695 1 87.94 217 SER A C 1
ATOM 1659 O O . SER A 1 217 ? -6.938 -6.297 6.176 1 87.94 217 SER A O 1
ATOM 1661 N N . LYS A 1 218 ? -7.027 -7.699 7.953 1 88.25 218 LYS A N 1
ATOM 1662 C CA . LYS A 1 218 ? -6.352 -6.711 8.789 1 88.25 218 LYS A CA 1
ATOM 1663 C C . LYS A 1 218 ? -4.988 -6.336 8.203 1 88.25 218 LYS A C 1
ATOM 1665 O O . LYS A 1 218 ? -4.18 -7.215 7.895 1 88.25 218 LYS A O 1
ATOM 1670 N N . GLY A 1 219 ? -4.797 -5.066 7.961 1 91.19 219 GLY A N 1
ATOM 1671 C CA . GLY A 1 219 ? -3.512 -4.594 7.465 1 91.19 219 GLY A CA 1
ATOM 1672 C C . GLY A 1 219 ? -3.443 -4.535 5.953 1 91.19 219 GLY A C 1
ATOM 1673 O O . GLY A 1 219 ? -2.49 -3.992 5.391 1 91.19 219 GLY A O 1
ATOM 1674 N N . ALA A 1 220 ? -4.48 -5.051 5.297 1 94.44 220 ALA A N 1
ATOM 1675 C CA . ALA A 1 220 ? -4.492 -5.051 3.836 1 94.44 220 ALA A CA 1
ATOM 1676 C C . ALA A 1 220 ? -4.766 -3.652 3.289 1 94.44 220 ALA A C 1
ATOM 1678 O O . ALA A 1 220 ? -5.566 -2.904 3.854 1 94.44 220 ALA A O 1
ATOM 1679 N N . PRO A 1 221 ? -4.141 -3.344 2.182 1 97.25 221 PRO A N 1
ATOM 1680 C CA . PRO A 1 221 ? -4.445 -2.064 1.537 1 97.25 221 PRO A CA 1
ATOM 1681 C C . PRO A 1 221 ? -5.828 -2.045 0.889 1 97.25 221 PRO A C 1
ATOM 1683 O O . PRO A 1 221 ? -6.348 -3.096 0.505 1 97.25 221 PRO A O 1
ATOM 1686 N N . TRP A 1 222 ? -6.402 -0.844 0.81 1 97.94 222 TRP A N 1
ATOM 1687 C CA . TRP A 1 222 ? -7.656 -0.625 0.091 1 97.94 222 TRP A CA 1
ATOM 1688 C C . TRP A 1 222 ? -7.68 0.76 -0.547 1 97.94 222 TRP A C 1
ATOM 1690 O O . TRP A 1 222 ? -6.832 1.604 -0.25 1 97.94 222 TRP A O 1
ATOM 1700 N N . ILE A 1 223 ? -8.539 0.921 -1.499 1 98.5 223 ILE A N 1
ATOM 1701 C CA . ILE A 1 223 ? -8.602 2.197 -2.205 1 98.5 223 ILE A CA 1
ATOM 1702 C C . ILE A 1 223 ? -9.719 3.055 -1.616 1 98.5 223 ILE A C 1
ATOM 1704 O O . ILE A 1 223 ? -10.812 2.553 -1.325 1 98.5 223 ILE A O 1
ATOM 1708 N N . MET A 1 224 ? -9.438 4.309 -1.354 1 98.44 224 MET A N 1
ATOM 1709 C CA . MET A 1 224 ? -10.406 5.289 -0.879 1 98.44 224 MET A CA 1
ATOM 1710 C C . MET A 1 224 ? -10.617 6.395 -1.912 1 98.44 224 MET A C 1
ATOM 1712 O O . MET A 1 224 ? -9.688 6.754 -2.639 1 98.44 224 MET A O 1
ATOM 1716 N N . GLU A 1 225 ? -11.867 6.84 -1.996 1 97.75 225 GLU A N 1
ATOM 1717 C CA . GLU A 1 225 ? -12.281 7.891 -2.918 1 97.75 225 GLU A CA 1
ATOM 1718 C C . GLU A 1 225 ? -11.93 7.531 -4.359 1 97.75 225 GLU A C 1
ATOM 1720 O O . GLU A 1 225 ? -11.312 8.328 -5.07 1 97.75 225 GLU A O 1
ATOM 1725 N N . PRO A 1 226 ? -12.258 6.273 -4.777 1 98.44 226 PRO A N 1
ATOM 1726 C CA . PRO A 1 226 ? -11.922 5.824 -6.129 1 98.44 226 PRO A CA 1
ATOM 1727 C C . PRO A 1 226 ? -12.469 6.746 -7.215 1 98.44 226 PRO A C 1
ATOM 1729 O O . PRO A 1 226 ? -13.586 7.262 -7.086 1 98.44 226 PRO A O 1
ATOM 1732 N N . GLY A 1 227 ? -11.664 7.004 -8.227 1 97.62 227 GLY A N 1
ATOM 1733 C CA . GLY A 1 227 ? -12.102 7.773 -9.383 1 97.62 227 GLY A CA 1
ATOM 1734 C C . GLY A 1 227 ? -11.883 9.266 -9.227 1 97.62 227 GLY A C 1
ATOM 1735 O O . GLY A 1 227 ? -12.062 10.031 -10.18 1 97.62 227 GLY A O 1
ATOM 1736 N N . THR A 1 228 ? -11.484 9.742 -8.047 1 97.56 228 THR A N 1
ATOM 1737 C CA . THR A 1 228 ? -11.211 11.164 -7.828 1 97.56 228 THR A CA 1
ATOM 1738 C C . THR A 1 228 ? -9.758 11.484 -8.141 1 97.56 228 THR A C 1
ATOM 1740 O O . THR A 1 228 ? -8.922 10.586 -8.25 1 97.56 228 THR A O 1
ATOM 1743 N N . PRO A 1 229 ? -9.414 12.773 -8.258 1 97.44 229 PRO A N 1
ATOM 1744 C CA . PRO A 1 229 ? -8.023 13.164 -8.477 1 97.44 229 PRO A CA 1
ATOM 1745 C C . PRO A 1 229 ? -7.109 12.789 -7.312 1 97.44 229 PRO A C 1
ATOM 1747 O O . PRO A 1 229 ? -5.887 12.75 -7.473 1 97.44 229 PRO A O 1
ATOM 1750 N N . TRP A 1 230 ? -7.742 12.547 -6.145 1 98 230 TRP A N 1
ATOM 1751 C CA . TRP A 1 230 ? -6.918 12.234 -4.98 1 98 230 TRP A CA 1
ATOM 1752 C C . TRP A 1 230 ? -7.195 10.828 -4.477 1 98 230 TRP A C 1
ATOM 1754 O O . TRP A 1 230 ? -7.012 10.539 -3.291 1 98 230 TRP A O 1
ATOM 1764 N N . ALA A 1 231 ? -7.754 9.938 -5.426 1 98.5 231 ALA A N 1
ATOM 1765 C CA . ALA A 1 231 ? -7.844 8.523 -5.055 1 98.5 231 ALA A CA 1
ATOM 1766 C C . ALA A 1 231 ? -6.539 8.039 -4.43 1 98.5 231 ALA A C 1
ATOM 1768 O O . ALA A 1 231 ? -5.453 8.461 -4.836 1 98.5 231 ALA A O 1
ATOM 1769 N N . HIS A 1 232 ? -6.695 7.152 -3.398 1 98.75 232 HIS A N 1
ATOM 1770 C CA . HIS A 1 232 ? -5.477 6.75 -2.705 1 98.75 232 HIS A CA 1
ATOM 1771 C C . HIS A 1 232 ? -5.633 5.371 -2.076 1 98.75 232 HIS A C 1
ATOM 1773 O O . HIS A 1 232 ? -6.746 4.938 -1.78 1 98.75 232 HIS A O 1
ATOM 1779 N N . ILE A 1 233 ? -4.52 4.758 -1.935 1 98.69 233 ILE A N 1
ATOM 1780 C CA . ILE A 1 233 ? -4.398 3.527 -1.159 1 98.69 233 ILE A CA 1
ATOM 1781 C C . ILE A 1 233 ? -4.281 3.863 0.326 1 98.69 233 ILE A C 1
ATOM 1783 O O . ILE A 1 233 ? -3.473 4.707 0.716 1 98.69 233 ILE A O 1
ATOM 1787 N N . MET A 1 234 ? -5.098 3.211 1.108 1 98.31 234 MET A N 1
ATOM 1788 C CA . MET A 1 234 ? -4.996 3.271 2.564 1 98.31 234 MET A CA 1
ATOM 1789 C C . MET A 1 234 ? -4.352 2.006 3.119 1 98.31 234 MET A C 1
ATOM 1791 O O . MET A 1 234 ? -4.668 0.899 2.68 1 98.31 234 MET A O 1
ATOM 1795 N N . VAL A 1 235 ? -3.412 2.207 4.023 1 96.5 235 VAL A N 1
ATOM 1796 C CA . VAL A 1 235 ? -2.855 1.105 4.801 1 96.5 235 VAL A CA 1
ATOM 1797 C C 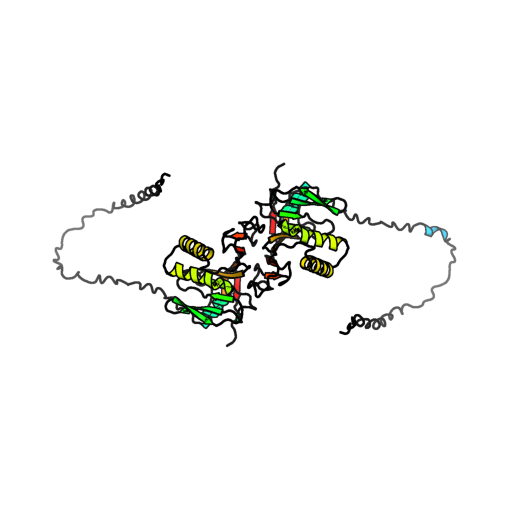. VAL A 1 235 ? -2.879 1.457 6.289 1 96.5 235 VAL A C 1
ATOM 1799 O O . VAL A 1 235 ? -2.25 2.43 6.711 1 96.5 235 VAL A O 1
ATOM 1802 N N . THR A 1 236 ? -3.602 0.659 7.039 1 94.31 236 THR A N 1
ATOM 1803 C CA . THR A 1 236 ? -3.625 0.777 8.492 1 94.31 236 THR A CA 1
ATOM 1804 C C . THR A 1 236 ? -3.389 -0.58 9.148 1 94.31 236 THR A C 1
ATOM 1806 O O . THR A 1 236 ? -3.83 -1.609 8.633 1 94.31 236 THR A O 1
ATOM 1809 N N . THR A 1 237 ? -2.65 -0.626 10.18 1 84.69 237 THR A N 1
ATOM 1810 C CA . THR A 1 237 ? -2.373 -1.896 10.844 1 84.69 237 THR A CA 1
ATOM 1811 C C . THR A 1 237 ? -3.408 -2.176 11.93 1 84.69 237 THR A C 1
ATOM 1813 O O . THR A 1 237 ? -3.555 -3.314 12.375 1 84.69 237 THR A O 1
ATOM 1816 N N . GLY A 1 238 ? -4.055 -1.148 12.359 1 85.81 238 GLY A N 1
ATOM 1817 C CA . GLY A 1 238 ? -5 -1.285 13.453 1 85.81 238 GLY A CA 1
ATOM 1818 C C . GLY A 1 238 ? -4.328 -1.434 14.805 1 85.81 238 GLY A C 1
ATOM 1819 O O . GLY A 1 238 ? -4.988 -1.721 15.805 1 85.81 238 GLY A O 1
ATOM 1820 N N . GLU A 1 239 ? -3.102 -1.34 14.828 1 88.81 239 GLU A N 1
ATOM 1821 C CA . GLU A 1 239 ? -2.332 -1.442 16.062 1 88.81 239 GLU A CA 1
ATOM 1822 C C . GLU A 1 239 ? -1.614 -0.134 16.375 1 88.81 239 GLU A C 1
ATOM 1824 O O . GLU A 1 239 ? -1.271 0.626 15.469 1 88.81 239 GLU A O 1
ATOM 1829 N N . THR A 1 240 ? -1.49 0.089 17.672 1 94.38 240 THR A N 1
ATOM 1830 C CA . THR A 1 240 ? -0.673 1.226 18.078 1 94.38 240 THR A CA 1
ATOM 1831 C C . THR A 1 240 ? 0.79 0.816 18.234 1 94.38 240 THR A C 1
ATOM 1833 O O . THR A 1 240 ? 1.094 -0.366 18.406 1 94.38 240 THR A O 1
ATOM 1836 N N . ILE A 1 241 ? 1.598 1.806 18.094 1 93.56 241 ILE A N 1
ATOM 1837 C CA . ILE A 1 241 ? 3.029 1.555 18.234 1 93.56 241 ILE A CA 1
ATOM 1838 C C . ILE A 1 241 ? 3.658 2.633 19.109 1 93.56 241 ILE A C 1
ATOM 1840 O O . ILE A 1 241 ? 3.064 3.693 19.328 1 93.56 241 ILE A O 1
ATOM 1844 N N . ASP A 1 242 ? 4.824 2.227 19.656 1 94.06 242 ASP A N 1
ATOM 1845 C CA . ASP A 1 242 ? 5.719 3.197 20.266 1 94.06 242 ASP A CA 1
ATOM 1846 C C . ASP A 1 242 ? 6.906 3.506 19.359 1 94.06 242 ASP A C 1
ATOM 1848 O O . ASP A 1 242 ? 7.434 2.613 18.688 1 94.06 242 ASP A O 1
ATOM 1852 N N . LYS A 1 243 ? 7.234 4.766 19.312 1 91.88 243 LYS A N 1
ATOM 1853 C CA . LYS A 1 243 ? 8.328 5.152 18.438 1 91.88 243 LYS A CA 1
ATOM 1854 C C . LYS A 1 243 ? 9.227 6.199 19.094 1 91.88 243 LYS A C 1
ATOM 1856 O O . LYS A 1 243 ? 8.734 7.211 19.594 1 91.88 243 LYS A O 1
ATOM 1861 N N . GLN A 1 244 ? 10.547 5.895 19.047 1 89.12 244 GLN A N 1
ATOM 1862 C CA . GLN A 1 244 ? 11.539 6.883 19.453 1 89.12 244 GLN A CA 1
ATOM 1863 C C . GLN A 1 244 ? 12.148 7.586 18.25 1 89.12 244 GLN A C 1
ATOM 1865 O O . GLN A 1 244 ? 12.578 6.93 17.297 1 89.12 244 GLN A O 1
ATOM 1870 N N . VAL A 1 245 ? 12.031 8.891 18.25 1 84.81 245 VAL A N 1
ATOM 1871 C CA . VAL A 1 245 ? 12.641 9.656 17.172 1 84.81 245 VAL A CA 1
ATOM 1872 C C . VAL A 1 245 ? 14.094 9.977 17.516 1 84.81 245 VAL A C 1
ATOM 1874 O O . VAL A 1 245 ? 14.391 10.383 18.641 1 84.81 245 VAL A O 1
ATOM 1877 N N . GLU A 1 246 ? 15.008 9.539 16.594 1 71.31 246 GLU A N 1
ATOM 1878 C CA . GLU A 1 246 ? 16.406 9.844 16.859 1 71.31 246 GLU A CA 1
ATOM 1879 C C . GLU A 1 246 ? 16.672 11.344 16.734 1 71.31 246 GLU A C 1
ATOM 1881 O O . GLU A 1 246 ? 16.344 11.953 15.703 1 71.31 246 GLU A O 1
ATOM 1886 N N . THR A 1 247 ? 16.781 12 17.734 1 61.78 247 THR A N 1
ATOM 1887 C CA . THR A 1 247 ? 17.031 13.43 17.75 1 61.78 247 THR A CA 1
ATOM 1888 C C . THR A 1 247 ? 18.453 13.742 17.297 1 61.78 247 THR A C 1
ATOM 1890 O O . THR A 1 247 ? 19.375 12.961 17.547 1 61.78 247 THR A O 1
ATOM 1893 N N . GLU A 1 248 ? 18.547 14.461 16.156 1 50.38 248 GLU A N 1
ATOM 1894 C CA . GLU A 1 248 ? 19.875 14.922 15.758 1 50.38 248 GLU A CA 1
ATOM 1895 C C . GLU A 1 248 ? 20.625 15.547 16.938 1 50.38 248 GLU A C 1
ATOM 1897 O O . GLU A 1 248 ? 20.016 16.219 17.781 1 50.38 248 GLU A O 1
ATOM 1902 N N . SER A 1 249 ? 21.672 14.859 17.359 1 42.69 249 SER A N 1
ATOM 1903 C CA . SER A 1 249 ? 22.547 15.523 18.312 1 42.69 249 SER A CA 1
ATOM 1904 C C . SER A 1 249 ? 22.734 17 17.969 1 42.69 249 SER A C 1
ATOM 1906 O O . SER A 1 249 ? 22.859 17.344 16.781 1 42.69 249 SER A O 1
ATOM 1908 N N . PRO A 1 250 ? 22.672 17.875 19.016 1 38.06 250 PRO A N 1
ATOM 1909 C CA . PRO A 1 250 ? 23.031 19.281 18.781 1 38.06 250 PRO A CA 1
ATOM 1910 C C . PRO A 1 250 ? 24.359 19.438 18.062 1 38.06 250 PRO A C 1
ATOM 1912 O O . PRO A 1 250 ? 25.25 18.578 18.203 1 38.06 250 PRO A O 1
ATOM 1915 N N . MET B 1 1 ? 37.969 -1.939 -23.328 1 25.92 1 MET B N 1
ATOM 1916 C CA . MET B 1 1 ? 36.812 -2.158 -22.469 1 25.92 1 MET B CA 1
ATOM 1917 C C . MET B 1 1 ? 36.75 -3.604 -21.984 1 25.92 1 MET B C 1
ATOM 1919 O O . MET B 1 1 ? 36.25 -4.48 -22.688 1 25.92 1 MET B O 1
ATOM 1923 N N . THR B 1 2 ? 37.781 -4.055 -21.219 1 23.39 2 THR B N 1
ATOM 1924 C CA . THR B 1 2 ? 38.531 -5.258 -20.875 1 23.39 2 THR B CA 1
ATOM 1925 C C . THR B 1 2 ? 37.75 -6.098 -19.859 1 23.39 2 THR B C 1
ATOM 1927 O O . THR B 1 2 ? 37.125 -5.555 -18.938 1 23.39 2 THR B O 1
ATOM 1930 N N . LEU B 1 3 ? 37.281 -7.312 -20.25 1 25.69 3 LEU B N 1
ATOM 1931 C CA . LEU B 1 3 ? 36.5 -8.492 -19.859 1 25.69 3 LEU B CA 1
ATOM 1932 C C . LEU B 1 3 ? 37.031 -9.086 -18.562 1 25.69 3 LEU B C 1
ATOM 1934 O O . LEU B 1 3 ? 38.062 -9.75 -18.562 1 25.69 3 LEU B O 1
ATOM 1938 N N . SER B 1 4 ? 37.125 -8.164 -17.5 1 23.09 4 SER B N 1
ATOM 1939 C CA . SER B 1 4 ? 37.875 -8.562 -16.328 1 23.09 4 SER B CA 1
ATOM 1940 C C . SER B 1 4 ? 37.312 -9.828 -15.695 1 23.09 4 SER B C 1
ATOM 1942 O O . SER B 1 4 ? 36.094 -9.93 -15.469 1 23.09 4 SER B O 1
ATOM 1944 N N . ALA B 1 5 ? 38.031 -10.938 -15.773 1 26.23 5 ALA B N 1
ATOM 1945 C CA . ALA B 1 5 ? 38.062 -12.367 -15.484 1 26.23 5 ALA B CA 1
ATOM 1946 C C . ALA B 1 5 ? 37.688 -12.633 -14.031 1 26.23 5 ALA B C 1
ATOM 1948 O O . ALA B 1 5 ? 38.031 -11.844 -13.141 1 26.23 5 ALA B O 1
ATOM 1949 N N . ASN B 1 6 ? 36.531 -13.422 -13.805 1 24.53 6 ASN B N 1
ATOM 1950 C CA . ASN B 1 6 ? 35.719 -14.055 -12.781 1 24.53 6 ASN B CA 1
ATOM 1951 C C . ASN B 1 6 ? 36.562 -14.844 -11.781 1 24.53 6 ASN B C 1
ATOM 1953 O O . ASN B 1 6 ? 37.156 -15.852 -12.141 1 24.53 6 ASN B O 1
ATOM 1957 N N . PRO B 1 7 ? 37.312 -14.156 -10.789 1 25.7 7 PRO B N 1
ATOM 1958 C CA . PRO B 1 7 ? 38.344 -14.773 -9.938 1 25.7 7 PRO B CA 1
ATOM 1959 C C . PRO B 1 7 ? 37.75 -15.859 -9.031 1 25.7 7 PRO B C 1
ATOM 1961 O O . PRO B 1 7 ? 37.281 -15.562 -7.938 1 25.7 7 PRO B O 1
ATOM 1964 N N . CYS B 1 8 ? 36.875 -16.844 -9.586 1 24.23 8 CYS B N 1
ATOM 1965 C CA . CYS B 1 8 ? 36.219 -17.938 -8.867 1 24.23 8 CYS B CA 1
ATOM 1966 C C . CYS B 1 8 ? 37.25 -18.766 -8.102 1 24.23 8 CYS B C 1
ATOM 1968 O O . CYS B 1 8 ? 36.906 -19.797 -7.523 1 24.23 8 CYS B O 1
ATOM 1970 N N . ILE B 1 9 ? 38.594 -18.609 -8.336 1 22.97 9 ILE B N 1
ATOM 1971 C CA . ILE B 1 9 ? 39.5 -19.719 -8.188 1 22.97 9 ILE B CA 1
ATOM 1972 C C . ILE B 1 9 ? 39.656 -20.094 -6.711 1 22.97 9 ILE B C 1
ATOM 1974 O O . ILE B 1 9 ? 40.031 -21.203 -6.375 1 22.97 9 ILE B O 1
ATOM 1978 N N . SER B 1 10 ? 39.594 -19.125 -5.758 1 22 10 SER B N 1
ATOM 1979 C CA . SER B 1 10 ? 40.719 -19.281 -4.82 1 22 10 SER B CA 1
ATOM 1980 C C . SER B 1 10 ? 40.375 -20.344 -3.764 1 22 10 SER B C 1
ATOM 1982 O O . SER B 1 10 ? 41.25 -20.75 -2.994 1 22 10 SER B O 1
ATOM 1984 N N . ASN B 1 11 ? 39.094 -20.531 -3.307 1 23.41 11 ASN B N 1
ATOM 1985 C CA . ASN B 1 11 ? 39 -20.922 -1.903 1 23.41 11 ASN B CA 1
ATOM 1986 C C . ASN B 1 11 ? 39.281 -22.406 -1.719 1 23.41 11 ASN B C 1
ATOM 1988 O O . ASN B 1 11 ? 38.375 -23.234 -1.684 1 23.41 11 ASN B O 1
ATOM 1992 N N . THR B 1 12 ? 40.062 -23.109 -2.58 1 22.72 12 THR B N 1
ATOM 1993 C CA . THR B 1 12 ? 40.375 -24.547 -2.67 1 22.72 12 THR B CA 1
ATOM 1994 C C . THR B 1 12 ? 41.031 -25.031 -1.383 1 22.72 12 THR B C 1
ATOM 1996 O O . THR B 1 12 ? 41.031 -26.234 -1.097 1 22.72 12 THR B O 1
ATOM 1999 N N . ASN B 1 13 ? 41.938 -24.281 -0.729 1 21.05 13 ASN B N 1
ATOM 2000 C CA . ASN B 1 13 ? 43.156 -24.891 -0.271 1 21.05 13 ASN B CA 1
ATOM 2001 C C . ASN B 1 13 ? 42.938 -25.766 0.954 1 21.05 13 ASN B C 1
ATOM 2003 O O . ASN B 1 13 ? 43.719 -26.703 1.199 1 21.05 13 ASN B O 1
ATOM 2007 N N . ASN B 1 14 ? 42.281 -25.281 2.078 1 22.22 14 ASN B N 1
ATOM 2008 C CA . ASN B 1 14 ? 42.812 -25.625 3.395 1 22.22 14 ASN B CA 1
ATOM 2009 C C . ASN B 1 14 ? 42.469 -27.047 3.785 1 22.22 14 ASN B C 1
ATOM 2011 O O . ASN B 1 14 ? 41.375 -27.312 4.285 1 22.22 14 ASN B O 1
ATOM 2015 N N . MET B 1 15 ? 42.562 -28.125 2.945 1 20.75 15 MET B N 1
ATOM 2016 C CA . MET B 1 15 ? 42.219 -29.531 2.842 1 20.75 15 MET B CA 1
ATOM 2017 C C . MET B 1 15 ? 42.875 -30.328 3.979 1 20.75 15 MET B C 1
ATOM 2019 O O . MET B 1 15 ? 42.25 -31.219 4.551 1 20.75 15 MET B O 1
ATOM 2023 N N . MET B 1 16 ? 44.25 -30.344 4.215 1 20.19 16 MET B N 1
ATOM 2024 C CA . MET B 1 16 ? 45.094 -31.531 4.41 1 20.19 16 MET B CA 1
ATOM 2025 C C . MET B 1 16 ? 45.062 -31.969 5.871 1 20.19 16 MET B C 1
ATOM 2027 O O . MET B 1 16 ? 45.531 -33.062 6.195 1 20.19 16 MET B O 1
ATOM 2031 N N . LYS B 1 17 ? 45.188 -30.953 6.801 1 20.58 17 LYS B N 1
ATOM 2032 C CA . LYS B 1 17 ? 46.125 -31.172 7.898 1 20.58 17 LYS B CA 1
ATOM 2033 C C . LYS B 1 17 ? 45.688 -32.344 8.773 1 20.58 17 LYS B C 1
ATOM 2035 O O . LYS B 1 17 ? 46.5 -33.125 9.211 1 20.58 17 LYS B O 1
ATOM 2040 N N . ASN B 1 18 ? 44.531 -32.312 9.336 1 20.47 18 ASN B N 1
ATOM 2041 C CA . ASN B 1 18 ? 44.562 -32.719 10.734 1 20.47 18 ASN B CA 1
ATOM 2042 C C . ASN B 1 18 ? 44.406 -34.219 10.883 1 20.47 18 ASN B C 1
ATOM 2044 O O . ASN B 1 18 ? 43.344 -34.719 11.281 1 20.47 18 ASN B O 1
ATOM 2048 N N . MET B 1 19 ? 44.625 -35.031 9.844 1 21.95 19 MET B N 1
ATOM 2049 C CA . MET B 1 19 ? 44.219 -36.438 9.844 1 21.95 19 MET B CA 1
ATOM 2050 C C . MET B 1 19 ? 44.969 -37.219 10.922 1 21.95 19 MET B C 1
ATOM 2052 O O . MET B 1 19 ? 44.781 -38.438 11.039 1 21.95 19 MET B O 1
ATOM 2056 N N . THR B 1 20 ? 46.062 -36.594 11.438 1 21.38 20 THR B N 1
ATOM 2057 C CA . THR B 1 20 ? 47.156 -37.5 11.773 1 21.38 20 THR B CA 1
ATOM 2058 C C . THR B 1 20 ? 46.75 -38.469 12.891 1 21.38 20 THR B C 1
ATOM 2060 O O . THR B 1 20 ? 47.062 -39.656 12.828 1 21.38 20 THR B O 1
ATOM 2063 N N . GLU B 1 21 ? 46.344 -37.906 14.055 1 21.7 21 GLU B N 1
ATOM 2064 C CA . GLU B 1 21 ? 47.094 -38.375 15.227 1 21.7 21 GLU B CA 1
ATOM 2065 C C . GLU B 1 21 ? 46.562 -39.688 15.727 1 21.7 21 GLU B C 1
ATOM 2067 O O . GLU B 1 21 ? 47.25 -40.438 16.438 1 21.7 21 GLU B O 1
ATOM 2072 N N . PHE B 1 22 ? 45.219 -39.906 15.516 1 22.16 22 PHE B N 1
ATOM 2073 C CA . PHE B 1 22 ? 44.625 -40.562 16.688 1 22.16 22 PHE B CA 1
ATOM 2074 C C . PHE B 1 22 ? 44.969 -42.062 16.703 1 22.16 22 PHE B C 1
ATOM 2076 O O . PHE B 1 22 ? 44.375 -42.812 17.453 1 22.16 22 PHE B O 1
ATOM 2083 N N . VAL B 1 23 ? 45.812 -42.5 15.789 1 23 23 VAL B N 1
ATOM 2084 C CA . VAL B 1 23 ? 45.781 -43.938 15.5 1 23 23 VAL B CA 1
ATOM 2085 C C . VAL B 1 23 ? 46.25 -44.719 16.734 1 23 23 VAL B C 1
ATOM 2087 O O . VAL B 1 23 ? 46.5 -45.906 16.641 1 23 23 VAL B O 1
ATOM 2090 N N . TYR B 1 24 ? 46.438 -43.875 17.844 1 20.52 24 TYR B N 1
ATOM 2091 C CA . TYR B 1 24 ? 47.469 -44.469 18.688 1 20.52 24 TYR B CA 1
ATOM 2092 C C . TYR B 1 24 ? 47.062 -45.844 19.141 1 20.52 24 TYR B C 1
ATOM 2094 O O . TYR B 1 24 ? 47.938 -46.719 19.375 1 20.52 24 TYR B O 1
ATOM 2102 N N . PHE B 1 25 ? 45.812 -45.969 19.547 1 21 25 PHE B N 1
ATOM 2103 C CA . PHE B 1 25 ? 45.781 -46.531 20.891 1 21 25 PHE B CA 1
ATOM 2104 C C . PHE B 1 25 ? 45.812 -48.062 20.812 1 21 25 PHE B C 1
ATOM 2106 O O . PHE B 1 25 ? 45.781 -48.75 21.844 1 21 25 PHE B O 1
ATOM 2113 N N . THR B 1 26 ? 45.688 -48.625 19.625 1 22.34 26 THR B N 1
ATOM 2114 C CA . THR B 1 26 ? 45.062 -49.969 19.625 1 22.34 26 THR B CA 1
ATOM 2115 C C . THR B 1 26 ? 46.031 -51 20.219 1 22.34 26 THR B C 1
ATOM 2117 O O . THR B 1 26 ? 45.781 -52.188 20.125 1 22.34 26 THR B O 1
ATOM 2120 N N . GLN B 1 27 ? 47.094 -50.406 20.781 1 19.3 27 GLN B N 1
ATOM 2121 C CA . GLN B 1 27 ? 48.219 -51.344 20.656 1 19.3 27 GLN B CA 1
ATOM 2122 C C . GLN B 1 27 ? 47.938 -52.656 21.406 1 19.3 27 GLN B C 1
ATOM 2124 O O . GLN B 1 27 ? 48.594 -53.656 21.188 1 19.3 27 GLN B O 1
ATOM 2129 N N . PHE B 1 28 ? 47.094 -52.562 22.5 1 18.91 28 PHE B N 1
ATOM 2130 C CA . PHE B 1 28 ? 47.812 -53.125 23.625 1 18.91 28 PHE B CA 1
ATOM 2131 C C . PHE B 1 28 ? 47.812 -54.656 23.531 1 18.91 28 PHE B C 1
ATOM 2133 O O . PHE B 1 28 ? 48.812 -55.312 23.844 1 18.91 28 PHE B O 1
ATOM 2140 N N . LEU B 1 29 ? 46.562 -55.312 23.516 1 22.2 29 LEU B N 1
ATOM 2141 C CA . LEU B 1 29 ? 46.375 -56.375 24.5 1 22.2 29 LEU B CA 1
ATOM 2142 C C . LEU B 1 29 ? 46.906 -57.719 23.953 1 22.2 29 LEU B C 1
ATOM 2144 O O . LEU B 1 29 ? 46.406 -58.25 22.969 1 22.2 29 LEU B O 1
ATOM 2148 N N . PHE B 1 30 ? 48.125 -58.031 24.156 1 22.06 30 PHE B N 1
ATOM 2149 C CA . PHE B 1 30 ? 49.094 -58.938 23.516 1 22.06 30 PHE B CA 1
ATOM 2150 C C . PHE B 1 30 ? 48.625 -60.375 23.594 1 22.06 30 PHE B C 1
ATOM 2152 O O . PHE B 1 30 ? 48.5 -61.062 22.578 1 22.06 30 PHE B O 1
ATOM 2159 N N . LYS B 1 31 ? 49.344 -61.281 24.375 1 21.62 31 LYS B N 1
ATOM 2160 C CA . LYS B 1 31 ? 50.188 -62.375 23.891 1 21.62 31 LYS B CA 1
ATOM 2161 C C . LYS B 1 31 ? 49.531 -63.719 24.031 1 21.62 31 LYS B C 1
ATOM 2163 O O . LYS B 1 31 ? 49.781 -64.625 23.25 1 21.62 31 LYS B O 1
ATOM 2168 N N . LYS B 1 32 ? 49 -64.188 25.281 1 24.5 32 LYS B N 1
ATOM 2169 C CA . LYS B 1 32 ? 49.625 -65.438 25.703 1 24.5 32 LYS B CA 1
ATOM 2170 C C . LYS B 1 32 ? 49 -66.625 25 1 24.5 32 LYS B C 1
ATOM 2172 O O . LYS B 1 32 ? 47.844 -66.562 24.594 1 24.5 32 LYS B O 1
ATOM 2177 N N . LYS B 1 33 ? 49.719 -67.875 25.078 1 26.92 33 LYS B N 1
ATOM 2178 C CA . LYS B 1 33 ? 50.094 -69.062 24.312 1 26.92 33 LYS B CA 1
ATOM 2179 C C . LYS B 1 33 ? 49.031 -70.125 24.453 1 26.92 33 LYS B C 1
ATOM 2181 O O . LYS B 1 33 ? 49.375 -71.312 24.719 1 26.92 33 LYS B O 1
ATOM 2186 N N . ILE B 1 34 ? 47.75 -69.812 24.594 1 26.62 34 ILE B N 1
ATOM 2187 C CA . ILE B 1 34 ? 47.094 -71 25.219 1 26.62 34 ILE B CA 1
ATOM 2188 C C . ILE B 1 34 ? 47.156 -72.188 24.312 1 26.62 34 ILE B C 1
ATOM 2190 O O . ILE B 1 34 ? 47.031 -72.062 23.094 1 26.62 34 ILE B O 1
ATOM 2194 N N . PRO B 1 35 ? 47.25 -73.438 24.969 1 27.05 35 PRO B N 1
ATOM 2195 C CA . PRO B 1 35 ? 47.656 -74.75 24.484 1 27.05 35 PRO B CA 1
ATOM 2196 C C . PRO B 1 35 ? 46.75 -75.312 23.406 1 27.05 35 PRO B C 1
ATOM 2198 O O . PRO B 1 35 ? 45.594 -74.875 23.312 1 27.05 35 PRO B O 1
ATOM 2201 N N . MET B 1 36 ? 47.219 -76.188 22.531 1 24.45 36 MET B N 1
ATOM 2202 C CA . MET B 1 36 ? 47.125 -76.625 21.156 1 24.45 36 MET B CA 1
ATOM 2203 C C . MET B 1 36 ? 45.906 -77.5 20.938 1 24.45 36 MET B C 1
ATOM 2205 O O . MET B 1 36 ? 45.531 -77.812 19.797 1 24.45 36 MET B O 1
ATOM 2209 N N . GLY B 1 37 ? 45.219 -78.062 22.062 1 24.62 37 GLY B N 1
ATOM 2210 C CA . GLY B 1 37 ? 45.062 -79.438 21.688 1 24.62 37 GLY B CA 1
ATOM 2211 C C . GLY B 1 37 ? 44.094 -79.625 20.531 1 24.62 37 GLY B C 1
ATOM 2212 O O . GLY B 1 37 ? 44.406 -80.312 19.547 1 24.62 37 GLY B O 1
ATOM 2213 N N . TYR B 1 38 ? 42.812 -79.938 20.969 1 29.5 38 TYR B N 1
ATOM 2214 C CA . TYR B 1 38 ? 42.062 -81.062 20.375 1 29.5 38 TYR B CA 1
ATOM 2215 C C . TYR B 1 38 ? 41.438 -80.625 19.047 1 29.5 38 TYR B C 1
ATOM 2217 O O . TYR B 1 38 ? 40.969 -79.5 18.906 1 29.5 38 TYR B O 1
ATOM 2225 N N . HIS B 1 39 ? 41.844 -81.312 18.031 1 29.38 39 HIS B N 1
ATOM 2226 C CA . HIS B 1 39 ? 41.719 -81.188 16.578 1 29.38 39 HIS B CA 1
ATOM 2227 C C . HIS B 1 39 ? 40.281 -81.375 16.125 1 29.38 39 HIS B C 1
ATOM 2229 O O . HIS B 1 39 ? 40.031 -81.562 14.93 1 29.38 39 HIS B O 1
ATOM 2235 N N . SER B 1 40 ? 39.188 -81.188 17.031 1 28.67 40 SER B N 1
ATOM 2236 C CA . SER B 1 40 ? 37.969 -81.75 16.453 1 28.67 40 SER B CA 1
ATOM 2237 C C . SER B 1 40 ? 37.594 -81.062 15.156 1 28.67 40 SER B C 1
ATOM 2239 O O . SER B 1 40 ? 37.719 -79.812 15.047 1 28.67 40 SER B O 1
ATOM 2241 N N . GLN B 1 41 ? 37.5 -81.75 14.039 1 29.44 41 GLN B N 1
ATOM 2242 C CA . GLN B 1 41 ? 37.281 -81.5 12.609 1 29.44 41 GLN B CA 1
ATOM 2243 C C . GLN B 1 41 ? 35.875 -81 12.352 1 29.44 41 GLN B C 1
ATOM 2245 O O . GLN B 1 41 ? 34.938 -81.75 12.156 1 29.44 41 GLN B O 1
ATOM 2250 N N . TRP B 1 42 ? 35.156 -80.25 13.281 1 30.22 42 TRP B N 1
ATOM 2251 C CA . TRP B 1 42 ? 33.781 -79.938 12.93 1 30.22 42 TRP B CA 1
ATOM 2252 C C . TRP B 1 42 ? 33.719 -79.188 11.609 1 30.22 42 TRP B C 1
ATOM 2254 O O . TRP B 1 42 ? 34.5 -78.25 11.375 1 30.22 42 TRP B O 1
ATOM 2264 N N . SER B 1 43 ? 33.156 -79.812 10.562 1 30.84 43 SER B N 1
ATOM 2265 C CA . SER B 1 43 ? 32.906 -79.438 9.172 1 30.84 43 SER B CA 1
ATOM 2266 C C . SER B 1 43 ? 32.125 -78.125 9.047 1 30.84 43 SER B C 1
ATOM 2268 O O . SER B 1 43 ? 31.391 -77.75 9.961 1 30.84 43 SER B O 1
ATOM 2270 N N . LEU B 1 44 ? 32.469 -77.25 8 1 32.91 44 LEU B N 1
ATOM 2271 C CA . LEU B 1 44 ? 32.344 -75.938 7.395 1 32.91 44 LEU B CA 1
ATOM 2272 C C . LEU B 1 44 ? 30.938 -75.625 6.934 1 32.91 44 LEU B C 1
ATOM 2274 O O . LEU B 1 44 ? 30.578 -74.5 6.598 1 32.91 44 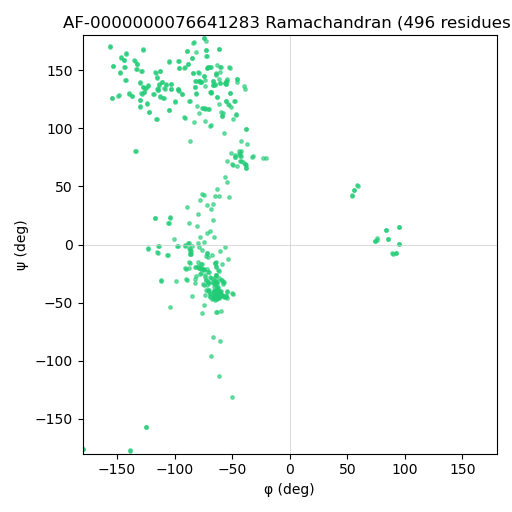LEU B O 1
ATOM 2278 N N . VAL B 1 45 ? 30.156 -76.625 6.629 1 35.81 45 VAL B N 1
ATOM 2279 C CA . VAL B 1 45 ? 29.141 -76.375 5.609 1 35.81 45 VAL B CA 1
ATOM 2280 C C . VAL B 1 45 ? 28.031 -75.5 6.207 1 35.81 45 VAL B C 1
ATOM 2282 O O . VAL B 1 45 ? 27.203 -74.938 5.473 1 35.81 45 VAL B O 1
ATOM 2285 N N . SER B 1 46 ? 27.781 -75.5 7.512 1 33.62 46 SER B N 1
ATOM 2286 C CA . SER B 1 46 ? 26.438 -75.125 7.941 1 33.62 46 SER B CA 1
ATOM 2287 C C . SER B 1 46 ? 26.25 -73.625 7.773 1 33.62 46 SER B C 1
ATOM 2289 O O . SER B 1 46 ? 25.156 -73.062 8.008 1 33.62 46 SER B O 1
ATOM 2291 N N . VAL B 1 47 ? 27.281 -72.812 7.844 1 34.28 47 VAL B N 1
ATOM 2292 C CA . VAL B 1 47 ? 26.984 -71.5 8.32 1 34.28 47 VAL B CA 1
ATOM 2293 C C . VAL B 1 47 ? 26.375 -70.625 7.188 1 34.28 47 VAL B C 1
ATOM 2295 O O . VAL B 1 47 ? 26.219 -69.438 7.312 1 34.28 47 VAL B O 1
ATOM 2298 N N . ILE B 1 48 ? 26.219 -71.25 5.988 1 36.34 48 ILE B N 1
ATOM 2299 C CA . ILE B 1 48 ? 26.016 -70.25 4.977 1 36.34 48 ILE B CA 1
ATOM 2300 C C . ILE B 1 48 ? 24.625 -69.625 5.141 1 36.34 48 ILE B C 1
ATOM 2302 O O . ILE B 1 48 ? 24.328 -68.562 4.52 1 36.34 48 ILE B O 1
ATOM 2306 N N . VAL B 1 49 ? 23.703 -70.25 5.789 1 36.41 49 VAL B N 1
ATOM 2307 C CA . VAL B 1 49 ? 22.375 -69.938 5.305 1 36.41 49 VAL B CA 1
ATOM 2308 C C . VAL B 1 49 ? 21.984 -68.562 5.727 1 36.41 49 VAL B C 1
ATOM 2310 O O . VAL B 1 49 ? 21.234 -67.875 5.027 1 36.41 49 VAL B O 1
ATOM 2313 N N . ALA B 1 50 ? 22.25 -68.188 6.957 1 36.25 50 ALA B N 1
ATOM 2314 C CA . ALA B 1 50 ? 21.172 -67.375 7.539 1 36.25 50 ALA B CA 1
ATOM 2315 C C . ALA B 1 50 ? 21.172 -65.938 6.984 1 36.25 50 ALA B C 1
ATOM 2317 O O . ALA B 1 50 ? 20.297 -65.125 7.312 1 36.25 50 ALA B O 1
ATOM 2318 N N . PHE B 1 51 ? 22.281 -65.5 6.465 1 38.53 51 PHE B N 1
ATOM 2319 C CA . PHE B 1 51 ? 22.203 -64.062 6.496 1 38.53 51 PHE B CA 1
ATOM 2320 C C . PHE B 1 51 ? 21.203 -63.531 5.457 1 38.53 51 PHE B C 1
ATOM 2322 O O . PHE B 1 51 ? 21.562 -63.281 4.305 1 38.53 51 PHE B O 1
ATOM 2329 N N . MET B 1 52 ? 20.125 -64.25 5.195 1 41.44 52 MET B N 1
ATOM 2330 C CA . MET B 1 52 ? 19.203 -63.531 4.332 1 41.44 52 MET B CA 1
ATOM 2331 C C . MET B 1 52 ? 18.859 -62.188 4.922 1 41.44 52 MET B C 1
ATOM 2333 O O . MET B 1 52 ? 18.203 -62.094 5.965 1 41.44 52 MET B O 1
ATOM 2337 N N . LEU B 1 53 ? 19.812 -61.219 4.91 1 39.59 53 LEU B N 1
ATOM 2338 C CA . LEU B 1 53 ? 19.594 -59.812 5.18 1 39.59 53 LEU B CA 1
ATOM 2339 C C . LEU B 1 53 ? 18.328 -59.312 4.504 1 39.59 53 LEU B C 1
ATOM 2341 O O . LEU B 1 53 ? 18.172 -59.438 3.285 1 39.59 53 LEU B O 1
ATOM 2345 N N . PHE B 1 54 ? 17.141 -59.406 5.207 1 42.62 54 PHE B N 1
ATOM 2346 C CA . PHE B 1 54 ? 15.898 -58.688 4.953 1 42.62 54 PHE B CA 1
ATOM 2347 C C . PHE B 1 54 ? 16.188 -57.219 4.57 1 42.62 54 PHE B C 1
ATOM 2349 O O . PHE B 1 54 ? 16.609 -56.438 5.406 1 42.62 54 PHE B O 1
ATOM 2356 N N . ASN B 1 55 ? 16.734 -57.031 3.381 1 42.22 55 ASN B N 1
ATOM 2357 C CA . ASN B 1 55 ? 16.656 -55.688 2.865 1 42.22 55 ASN B CA 1
ATOM 2358 C C . ASN B 1 55 ? 15.242 -55.125 2.945 1 42.22 55 ASN B C 1
ATOM 2360 O O . ASN B 1 55 ? 14.383 -55.469 2.137 1 42.22 55 ASN B O 1
ATOM 2364 N N . ALA B 1 56 ? 14.695 -54.844 4.117 1 43.31 56 ALA B N 1
ATOM 2365 C CA . ALA B 1 56 ? 13.492 -54 4.211 1 43.31 56 ALA B CA 1
ATOM 2366 C C . ALA B 1 56 ? 13.648 -52.75 3.379 1 43.31 56 ALA B C 1
ATOM 2368 O O . ALA B 1 56 ? 14.422 -51.844 3.732 1 43.31 56 ALA B O 1
ATOM 2369 N N . VAL B 1 57 ? 13.492 -52.875 2.09 1 44.66 57 VAL B N 1
ATOM 2370 C CA . VAL B 1 57 ? 13.227 -51.656 1.313 1 44.66 57 VAL B CA 1
ATOM 2371 C C . VAL B 1 57 ? 12.195 -50.781 2.039 1 44.66 57 VAL B C 1
ATOM 2373 O O . VAL B 1 57 ? 11.047 -51.219 2.227 1 44.66 57 VAL B O 1
ATOM 2376 N N . VAL B 1 58 ? 12.57 -50.031 3.002 1 45.84 58 VAL B N 1
ATOM 2377 C CA . VAL B 1 58 ? 11.742 -48.906 3.443 1 45.84 58 VAL B CA 1
ATOM 2378 C C . VAL B 1 58 ? 11.188 -48.156 2.23 1 45.84 58 VAL B C 1
ATOM 2380 O O . VAL B 1 58 ? 11.93 -47.5 1.514 1 45.84 58 VAL B O 1
ATOM 2383 N N . SER B 1 59 ? 10.234 -48.781 1.538 1 43.41 59 SER B N 1
ATOM 2384 C CA . SER B 1 59 ? 9.469 -47.938 0.636 1 43.41 59 SER B CA 1
ATOM 2385 C C . SER B 1 59 ? 9.086 -46.625 1.308 1 43.41 59 SER B C 1
ATOM 2387 O O . SER B 1 59 ? 8.266 -46.594 2.227 1 43.41 59 SER B O 1
ATOM 2389 N N . THR B 1 60 ? 10 -45.719 1.403 1 45.16 60 THR B N 1
ATOM 2390 C CA . THR B 1 60 ? 9.492 -44.375 1.665 1 45.16 60 THR B CA 1
ATOM 2391 C C . THR B 1 60 ? 8.258 -44.094 0.809 1 45.16 60 THR B C 1
ATOM 2393 O O . THR B 1 60 ? 8.359 -43.969 -0.413 1 45.16 60 THR B O 1
ATOM 2396 N N . ALA B 1 61 ? 7.148 -44.625 1.159 1 41.16 61 ALA B N 1
ATOM 2397 C CA . ALA B 1 61 ? 5.945 -44 0.607 1 41.16 61 ALA B CA 1
ATOM 2398 C C . ALA B 1 61 ? 6.094 -42.5 0.552 1 41.16 61 ALA B C 1
ATOM 2400 O O . ALA B 1 61 ? 6.027 -41.812 1.583 1 41.16 61 ALA B O 1
ATOM 2401 N N . VAL B 1 62 ? 6.969 -41.969 -0.221 1 42.31 62 VAL B N 1
ATOM 2402 C CA . VAL B 1 62 ? 6.66 -40.562 -0.521 1 42.31 62 VAL B CA 1
ATOM 2403 C C . VAL B 1 62 ? 5.152 -40.406 -0.698 1 42.31 62 VAL B C 1
ATOM 2405 O O . VAL B 1 62 ? 4.559 -41 -1.606 1 42.31 62 VAL B O 1
ATOM 2408 N N . GLY B 1 63 ? 4.387 -40.531 0.298 1 42.91 63 GLY B N 1
ATOM 2409 C CA . GLY B 1 63 ? 3.008 -40.094 0.111 1 42.91 63 GLY B CA 1
ATOM 2410 C C . GLY B 1 63 ? 2.83 -39.125 -1.036 1 42.91 63 GLY B C 1
ATOM 2411 O O . GLY B 1 63 ? 3.348 -38 -0.992 1 42.91 63 GLY B O 1
ATOM 2412 N N . GLN B 1 64 ? 2.871 -39.469 -2.258 1 47.28 64 GLN B N 1
ATOM 2413 C CA . GLN B 1 64 ? 2.479 -38.594 -3.361 1 47.28 64 GLN B CA 1
ATOM 2414 C C . GLN B 1 64 ? 1.346 -37.656 -2.947 1 47.28 64 GLN B C 1
ATOM 2416 O O . GLN B 1 64 ? 0.241 -38.125 -2.639 1 47.28 64 GLN B O 1
ATOM 2421 N N . GLN B 1 65 ? 1.516 -36.625 -2.201 1 59 65 GLN B N 1
ATOM 2422 C CA . GLN B 1 65 ? 0.413 -35.719 -1.886 1 59 65 GLN B CA 1
ATOM 2423 C C . GLN B 1 65 ? -0.514 -35.531 -3.086 1 59 65 GLN B C 1
ATOM 2425 O O . GLN B 1 65 ? -0.063 -35.188 -4.18 1 59 65 GLN B O 1
ATOM 2430 N N . THR B 1 66 ? -1.688 -36.219 -3.182 1 79.81 66 THR B N 1
ATOM 2431 C CA . THR B 1 66 ? -2.74 -36.156 -4.191 1 79.81 66 THR B CA 1
ATOM 2432 C C . THR B 1 66 ? -3.131 -34.719 -4.477 1 79.81 66 THR B C 1
ATOM 2434 O O . THR B 1 66 ? -3.256 -33.906 -3.555 1 79.81 66 THR B O 1
ATOM 2437 N N . LEU B 1 67 ? -3.029 -34.312 -5.777 1 91.69 67 LEU B N 1
ATOM 2438 C CA . LEU B 1 67 ? -3.471 -33 -6.25 1 91.69 67 LEU B CA 1
ATOM 2439 C C . LEU B 1 67 ? -4.918 -32.75 -5.852 1 91.69 67 LEU B C 1
ATOM 2441 O O . LEU B 1 67 ? -5.793 -33.562 -6.094 1 91.69 67 LEU B O 1
ATOM 2445 N N . PRO B 1 68 ? -5.172 -31.688 -5.09 1 95 68 PRO B N 1
ATOM 2446 C CA . PRO B 1 68 ? -6.562 -31.344 -4.797 1 95 68 PRO B CA 1
ATOM 2447 C C . PRO B 1 68 ? -7.422 -31.234 -6.055 1 95 68 PRO B C 1
ATOM 2449 O O . PRO B 1 68 ? -6.906 -30.906 -7.129 1 95 68 PRO B O 1
ATOM 2452 N N . ASP B 1 69 ? -8.727 -31.5 -5.918 1 94.88 69 ASP B N 1
ATOM 2453 C CA . ASP B 1 69 ? -9.594 -31.406 -7.09 1 94.88 69 ASP B CA 1
ATOM 2454 C C . ASP B 1 69 ? -9.852 -29.938 -7.465 1 94.88 69 ASP B C 1
ATOM 2456 O O . ASP B 1 69 ? -9.375 -29.031 -6.781 1 94.88 69 ASP B O 1
ATOM 2460 N N . SER B 1 70 ? -10.586 -29.703 -8.547 1 96.31 70 SER B N 1
ATOM 2461 C CA . SER B 1 70 ? -10.773 -28.359 -9.086 1 96.31 70 SER B CA 1
ATOM 2462 C C . SER B 1 70 ? -11.469 -27.453 -8.07 1 96.31 70 SER B C 1
ATOM 2464 O O . SER B 1 70 ? -11.086 -26.297 -7.91 1 96.31 70 SER B O 1
ATOM 2466 N N . ARG B 1 71 ? -12.5 -27.953 -7.453 1 95.75 71 ARG B N 1
ATOM 2467 C CA . ARG B 1 71 ? -13.234 -27.156 -6.473 1 95.75 71 ARG B CA 1
ATOM 2468 C C . ARG B 1 71 ? -12.336 -26.75 -5.309 1 95.75 71 ARG B C 1
ATOM 2470 O O . ARG B 1 71 ? -12.383 -25.625 -4.84 1 95.75 71 ARG B O 1
ATOM 2477 N N . GLN B 1 72 ? -11.57 -27.672 -4.879 1 96.31 72 GLN B N 1
ATOM 2478 C CA . GLN B 1 72 ? -10.633 -27.438 -3.783 1 96.31 72 GLN B CA 1
ATOM 2479 C C . GLN B 1 72 ? -9.57 -26.422 -4.18 1 96.31 72 GLN B C 1
ATOM 2481 O O . GLN B 1 72 ? -9.25 -25.516 -3.412 1 96.31 72 GLN B O 1
ATOM 2486 N N . GLN B 1 73 ? -9.031 -26.625 -5.422 1 97.75 73 GLN B N 1
ATOM 2487 C CA . GLN B 1 73 ? -8.023 -25.688 -5.906 1 97.75 73 GLN B CA 1
ATOM 2488 C C . GLN B 1 73 ? -8.594 -24.281 -5.996 1 97.75 73 GLN B C 1
ATOM 2490 O O . GLN B 1 73 ? -7.914 -23.312 -5.645 1 97.75 73 GLN B O 1
ATOM 2495 N N . ILE B 1 74 ? -9.812 -24.141 -6.445 1 98.12 74 ILE B N 1
ATOM 2496 C CA . ILE B 1 74 ? -10.453 -22.844 -6.605 1 98.12 74 ILE B CA 1
ATOM 2497 C C . ILE B 1 74 ? -10.602 -22.172 -5.242 1 98.12 74 ILE B C 1
ATOM 2499 O O . ILE B 1 74 ? -10.273 -20.984 -5.086 1 98.12 74 ILE B O 1
ATOM 2503 N N . SER B 1 75 ? -11.016 -22.922 -4.242 1 97.38 75 SER B N 1
ATOM 2504 C CA . SER B 1 75 ? -11.219 -22.344 -2.914 1 97.38 75 SER B CA 1
ATOM 2505 C C . SER B 1 75 ? -9.914 -21.797 -2.35 1 97.38 75 SER B C 1
ATOM 2507 O O . SER B 1 75 ? -9.898 -20.688 -1.784 1 97.38 75 SER B O 1
ATOM 2509 N N . ALA B 1 76 ? -8.828 -22.5 -2.523 1 97.94 76 ALA B N 1
ATOM 2510 C CA . ALA B 1 76 ? -7.527 -22.047 -2.043 1 97.94 76 ALA B CA 1
ATOM 2511 C C . ALA B 1 76 ? -7.035 -20.844 -2.848 1 97.94 76 ALA B C 1
ATOM 2513 O O . ALA B 1 76 ? -6.547 -19.859 -2.279 1 97.94 76 ALA B O 1
ATOM 2514 N N . ALA B 1 77 ? -7.227 -20.922 -4.152 1 98.56 77 ALA B N 1
ATOM 2515 C CA . ALA B 1 77 ? -6.684 -19.906 -5.059 1 98.56 77 ALA B CA 1
ATOM 2516 C C . ALA B 1 77 ? -7.289 -18.531 -4.773 1 98.56 77 ALA B C 1
ATOM 2518 O O . ALA B 1 77 ? -6.598 -17.516 -4.848 1 98.56 77 ALA B O 1
ATOM 2519 N N . VAL B 1 78 ? -8.547 -18.484 -4.422 1 98.12 78 VAL B N 1
ATOM 2520 C CA . VAL B 1 78 ? -9.227 -17.188 -4.305 1 98.12 78 VAL B CA 1
ATOM 2521 C C . VAL B 1 78 ? -9.094 -16.672 -2.877 1 98.12 78 VAL B C 1
ATOM 2523 O O . VAL B 1 78 ? -9.477 -15.531 -2.59 1 98.12 78 VA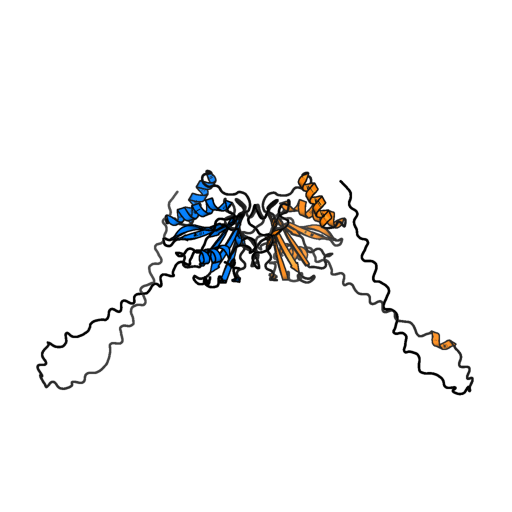L B O 1
ATOM 2526 N N . SER B 1 79 ? -8.453 -17.406 -2.01 1 97.31 79 SER B N 1
ATOM 2527 C CA . SER B 1 79 ? -8.438 -17.109 -0.581 1 97.31 79 SER B CA 1
ATOM 2528 C C . SER B 1 79 ? -7.734 -15.781 -0.297 1 97.31 79 SER B C 1
ATOM 2530 O O . SER B 1 79 ? -8.086 -15.078 0.65 1 97.31 79 SER B O 1
ATOM 2532 N N . PRO B 1 80 ? -6.742 -15.367 -1.073 1 96.94 80 PRO B N 1
ATOM 2533 C CA . PRO B 1 80 ? -6.102 -14.094 -0.757 1 96.94 80 PRO B CA 1
ATOM 2534 C C . PRO B 1 80 ? -6.918 -12.891 -1.227 1 96.94 80 PRO B C 1
ATOM 2536 O O . PRO B 1 80 ? -6.672 -11.766 -0.789 1 96.94 80 PRO B O 1
ATOM 2539 N N . ALA B 1 81 ? -7.84 -13.055 -2.17 1 97.12 81 ALA B N 1
ATOM 2540 C CA . ALA B 1 81 ? -8.609 -11.961 -2.754 1 97.12 81 ALA B CA 1
ATOM 2541 C C . ALA B 1 81 ? -9.617 -11.398 -1.756 1 97.12 81 ALA B C 1
ATOM 2543 O O . ALA B 1 81 ? -10.086 -12.117 -0.869 1 97.12 81 ALA B O 1
ATOM 2544 N N . PRO B 1 82 ? -9.961 -10.094 -1.916 1 95.69 82 PRO B N 1
ATOM 2545 C CA . PRO B 1 82 ? -11.102 -9.578 -1.145 1 95.69 82 PRO B CA 1
ATOM 2546 C C . PRO B 1 82 ? -12.375 -10.398 -1.358 1 95.69 82 PRO B C 1
ATOM 2548 O O . PRO B 1 82 ? -12.641 -10.844 -2.477 1 95.69 82 PRO B O 1
ATOM 2551 N N . GLY B 1 83 ? -13.109 -10.586 -0.246 1 94 83 GLY B N 1
ATOM 2552 C CA . GLY B 1 83 ? -14.297 -11.43 -0.281 1 94 83 GLY B CA 1
ATOM 2553 C C . GLY B 1 83 ? -15.234 -11.094 -1.426 1 94 83 GLY B C 1
ATOM 2554 O O . GLY B 1 83 ? -15.703 -11.984 -2.131 1 94 83 GLY B O 1
ATOM 2555 N N . SER B 1 84 ? -15.422 -9.844 -1.651 1 93 84 SER B N 1
ATOM 2556 C CA . SER B 1 84 ? -16.391 -9.383 -2.645 1 93 84 SER B CA 1
ATOM 2557 C C . SER B 1 84 ? -15.898 -9.664 -4.062 1 93 84 SER B C 1
ATOM 2559 O O . SER B 1 84 ? -16.672 -9.555 -5.02 1 93 84 SER B O 1
ATOM 2561 N N . MET B 1 85 ? -14.664 -10.117 -4.215 1 96.25 85 MET B N 1
ATOM 2562 C CA . MET B 1 85 ? -14.102 -10.297 -5.547 1 96.25 85 MET B CA 1
ATOM 2563 C C . MET B 1 85 ? -13.844 -11.766 -5.844 1 96.25 85 MET B C 1
ATOM 2565 O O . MET B 1 85 ? -13.523 -12.133 -6.977 1 96.25 85 MET B O 1
ATOM 2569 N N . GLN B 1 86 ? -13.992 -12.602 -4.91 1 97.06 86 GLN B N 1
ATOM 2570 C CA . GLN B 1 86 ? -13.602 -14 -5.016 1 97.06 86 GLN B CA 1
ATOM 2571 C C . GLN B 1 86 ? -14.445 -14.734 -6.051 1 97.06 86 GLN B C 1
ATOM 2573 O O . GLN B 1 86 ? -13.922 -15.461 -6.895 1 97.06 86 GLN B O 1
ATOM 2578 N N . ALA B 1 87 ? -15.711 -14.484 -6.031 1 96.25 87 ALA B N 1
ATOM 2579 C CA . ALA B 1 87 ? -16.641 -15.242 -6.863 1 96.25 87 ALA B CA 1
ATOM 2580 C C . ALA B 1 87 ? -16.438 -14.922 -8.344 1 96.25 87 ALA B C 1
ATOM 2582 O O . ALA B 1 87 ? -16.672 -15.773 -9.203 1 96.25 87 ALA B O 1
ATOM 2583 N N . GLY B 1 88 ? -15.992 -13.75 -8.633 1 97.31 88 GLY B N 1
ATOM 2584 C CA . GLY B 1 88 ? -15.891 -13.32 -10.016 1 97.31 88 GLY B CA 1
ATOM 2585 C C . GLY B 1 88 ? -14.508 -13.5 -10.602 1 97.31 88 GLY B C 1
ATOM 2586 O O . GLY B 1 88 ? -14.297 -13.273 -11.797 1 97.31 88 GLY B O 1
ATOM 2587 N N . ALA B 1 89 ? -13.57 -13.992 -9.82 1 98.25 89 ALA B N 1
ATOM 2588 C CA . ALA B 1 89 ? -12.18 -14.086 -10.273 1 98.25 89 ALA B CA 1
ATOM 2589 C C . ALA B 1 89 ? -11.992 -15.266 -11.227 1 98.25 89 ALA B C 1
ATOM 2591 O O . ALA B 1 89 ? -12.594 -16.328 -11.031 1 98.25 89 ALA B O 1
ATOM 2592 N N . MET B 1 90 ? -11.188 -15.07 -12.289 1 98.81 90 MET B N 1
ATOM 2593 C CA . MET B 1 90 ? -10.672 -16.203 -13.047 1 98.81 90 MET B CA 1
ATOM 2594 C C . MET B 1 90 ? -9.703 -17.031 -12.203 1 98.81 90 MET B C 1
ATOM 2596 O O . MET B 1 90 ? -8.914 -16.484 -11.445 1 98.81 90 MET B O 1
ATOM 2600 N N . VAL B 1 91 ? -9.789 -18.359 -12.352 1 98.88 91 VAL B N 1
ATOM 2601 C CA . VAL B 1 91 ? -8.906 -19.188 -11.547 1 98.88 91 VAL B CA 1
ATOM 2602 C C . VAL B 1 91 ? -8.086 -20.109 -12.461 1 98.88 91 VAL B C 1
ATOM 2604 O O . VAL B 1 91 ? -8.641 -20.844 -13.281 1 98.88 91 VAL B O 1
ATOM 2607 N N . LEU B 1 92 ? -6.797 -19.969 -12.352 1 98.81 92 LEU B N 1
ATOM 2608 C CA . LEU B 1 92 ? -5.859 -20.906 -12.953 1 98.81 92 LEU B CA 1
ATOM 2609 C C . LEU B 1 92 ? -5.391 -21.953 -11.938 1 98.81 92 LEU B C 1
ATOM 2611 O O . LEU B 1 92 ? -5.094 -21.609 -10.789 1 98.81 92 LEU B O 1
ATOM 2615 N N . GLY B 1 93 ? -5.418 -23.172 -12.289 1 98.5 93 GLY B N 1
ATOM 2616 C CA . GLY B 1 93 ? -4.941 -24.25 -11.438 1 98.5 93 GLY B CA 1
ATOM 2617 C C . GLY B 1 93 ? -4.156 -25.297 -12.195 1 98.5 93 GLY B C 1
ATOM 2618 O O . GLY B 1 93 ? -3.875 -25.141 -13.383 1 98.5 93 GLY B O 1
ATOM 2619 N N . TYR B 1 94 ? -3.764 -26.297 -11.5 1 97.75 94 TYR B N 1
ATOM 2620 C CA . TYR B 1 94 ? -2.814 -27.266 -12.031 1 97.75 94 TYR B CA 1
ATOM 2621 C C . TYR B 1 94 ? -3.504 -28.594 -12.344 1 97.75 94 TYR B C 1
ATOM 2623 O O . TYR B 1 94 ? -4.355 -29.047 -11.578 1 97.75 94 TYR B O 1
ATOM 2631 N N . ASN B 1 95 ? -3.105 -29.125 -13.477 1 96 95 ASN B N 1
ATOM 2632 C CA . ASN B 1 95 ? -3.5 -30.484 -13.859 1 96 95 ASN B CA 1
ATOM 2633 C C . ASN B 1 95 ? -2.584 -31.531 -13.234 1 96 95 ASN B C 1
ATOM 2635 O O . ASN B 1 95 ? -1.583 -31.188 -12.602 1 96 95 ASN B O 1
ATOM 2639 N N . ALA B 1 96 ? -2.955 -32.781 -13.422 1 93.44 96 ALA B N 1
ATOM 2640 C CA . ALA B 1 96 ? -2.178 -33.906 -12.867 1 93.44 96 ALA B CA 1
ATOM 2641 C C . ALA B 1 96 ? -0.748 -33.875 -13.398 1 93.44 96 ALA B C 1
ATOM 2643 O O . ALA B 1 96 ? 0.185 -34.281 -12.703 1 93.44 96 ALA B O 1
ATOM 2644 N N . ASP B 1 97 ? -0.554 -33.375 -14.602 1 93 97 ASP B N 1
ATOM 2645 C CA . ASP B 1 97 ? 0.772 -33.344 -15.211 1 93 97 ASP B CA 1
ATOM 2646 C C . ASP B 1 97 ? 1.511 -32.062 -14.836 1 93 97 ASP B C 1
ATOM 2648 O O . ASP B 1 97 ? 2.535 -31.734 -15.438 1 93 97 ASP B O 1
ATOM 2652 N N . THR B 1 98 ? 0.903 -31.203 -14.023 1 90.88 98 THR B N 1
ATOM 2653 C CA . THR B 1 98 ? 1.493 -30.016 -13.422 1 90.88 98 THR B CA 1
ATOM 2654 C C . THR B 1 98 ? 1.447 -28.844 -14.391 1 90.88 98 THR B C 1
ATOM 2656 O O . THR B 1 98 ? 2.148 -27.844 -14.203 1 90.88 98 THR B O 1
ATOM 2659 N N . THR B 1 99 ? 0.665 -29.062 -15.453 1 94.06 99 THR B N 1
ATOM 2660 C CA . THR B 1 99 ? 0.444 -27.922 -16.344 1 94.06 99 THR B CA 1
ATOM 2661 C C . THR B 1 99 ? -0.687 -27.047 -15.812 1 94.06 99 THR B C 1
ATOM 2663 O O . THR B 1 99 ? -1.609 -27.531 -15.156 1 94.06 99 THR B O 1
ATOM 2666 N N . LEU B 1 100 ? -0.53 -25.734 -16.094 1 96.12 100 LEU B N 1
ATOM 2667 C CA . LEU B 1 100 ? -1.54 -24.766 -15.672 1 96.12 100 LEU B CA 1
ATOM 2668 C C . LEU B 1 100 ? -2.695 -24.719 -16.656 1 96.12 100 LEU B C 1
ATOM 2670 O O . LEU B 1 100 ? -2.479 -24.719 -17.875 1 96.12 100 LEU B O 1
ATOM 2674 N N . SER B 1 101 ? -3.955 -24.703 -16.156 1 97.38 101 SER B N 1
ATOM 2675 C CA . SER B 1 101 ? -5.145 -24.531 -16.984 1 97.38 101 SER B CA 1
ATOM 2676 C C . SER B 1 101 ? -6.191 -23.688 -16.281 1 97.38 101 SER B C 1
ATOM 2678 O O . SER B 1 101 ? -6.086 -23.438 -15.078 1 97.38 101 SER B O 1
ATOM 2680 N N . THR B 1 102 ? -7.145 -23.219 -17.047 1 98.56 102 THR B N 1
ATOM 2681 C CA . THR B 1 102 ? -8.258 -22.469 -16.469 1 98.56 102 THR B CA 1
ATOM 2682 C C . THR B 1 102 ? -9.242 -23.406 -15.773 1 98.56 102 THR B C 1
ATOM 2684 O O . THR B 1 102 ? -9.836 -24.281 -16.406 1 98.56 102 THR B O 1
ATOM 2687 N N . LEU B 1 103 ? -9.422 -23.266 -14.469 1 98.38 103 LEU B N 1
ATOM 2688 C CA . LEU B 1 103 ? -10.383 -24.062 -13.719 1 98.38 103 LEU B CA 1
ATOM 2689 C C . LEU B 1 103 ? -11.742 -23.359 -13.68 1 98.38 103 LEU B C 1
ATOM 2691 O O . LEU B 1 103 ? -12.781 -24.016 -13.57 1 98.38 103 LEU B O 1
ATOM 2695 N N . ARG B 1 104 ? -11.703 -22 -13.727 1 98.44 104 ARG B N 1
ATOM 2696 C CA . ARG B 1 104 ? -12.914 -21.172 -13.703 1 98.44 104 ARG B CA 1
ATOM 2697 C C . ARG B 1 104 ? -12.719 -19.891 -14.5 1 98.44 104 ARG B C 1
ATOM 2699 O O . ARG B 1 104 ? -11.75 -19.156 -14.281 1 98.44 104 ARG B O 1
ATOM 2706 N N . GLU B 1 105 ? -13.672 -19.625 -15.43 1 98.38 105 GLU B N 1
ATOM 2707 C CA . GLU B 1 105 ? -13.664 -18.344 -16.125 1 98.38 105 GLU B CA 1
ATOM 2708 C C . GLU B 1 105 ? -14.023 -17.203 -15.188 1 98.38 105 GLU B C 1
ATOM 2710 O O . GLU B 1 105 ? -14.727 -17.406 -14.195 1 98.38 105 GLU B O 1
ATOM 2715 N N . GLY B 1 106 ? -13.516 -16.031 -15.531 1 97.94 106 GLY B N 1
ATOM 2716 C CA . GLY B 1 106 ? -13.727 -14.891 -14.664 1 97.94 106 GLY B CA 1
ATOM 2717 C C . GLY B 1 106 ? -14.758 -13.914 -15.195 1 97.94 106 GLY B C 1
ATOM 2718 O O . GLY B 1 106 ? -14.969 -13.82 -16.406 1 97.94 106 GLY B O 1
ATOM 2719 N N . THR B 1 107 ? -15.328 -13.109 -14.203 1 97.94 107 THR B N 1
ATOM 2720 C CA . THR B 1 107 ? -16.281 -12.062 -14.562 1 97.94 107 THR B CA 1
ATOM 2721 C C . THR B 1 107 ? -15.805 -10.703 -14.055 1 97.94 107 THR B C 1
ATOM 2723 O O . THR B 1 107 ? -16.469 -9.688 -14.273 1 97.94 107 THR B O 1
ATOM 2726 N N . ASN B 1 108 ? -14.727 -10.695 -13.352 1 97.44 108 ASN B N 1
ATOM 2727 C CA . ASN B 1 108 ? -14.133 -9.438 -12.914 1 97.44 108 ASN B CA 1
ATOM 2728 C C . ASN B 1 108 ? -12.68 -9.32 -13.352 1 97.44 108 ASN B C 1
ATOM 2730 O O . ASN B 1 108 ? -12.266 -9.961 -14.32 1 97.44 108 ASN B O 1
ATOM 2734 N N . ASN B 1 109 ? -11.875 -8.508 -12.688 1 97.75 109 ASN B N 1
ATOM 2735 C CA . ASN B 1 109 ? -10.562 -8.172 -13.227 1 97.75 109 ASN B CA 1
ATOM 2736 C C . ASN B 1 109 ? -9.445 -8.898 -12.477 1 97.75 109 ASN B C 1
ATOM 2738 O O . ASN B 1 109 ? -8.281 -8.492 -12.539 1 97.75 109 ASN B O 1
ATOM 2742 N N . LEU B 1 110 ? -9.789 -9.961 -11.766 1 98.56 110 LEU B N 1
ATOM 2743 C CA . LEU B 1 110 ? -8.766 -10.68 -11.016 1 98.56 110 LEU B CA 1
ATOM 2744 C C . LEU B 1 110 ? -8.516 -12.055 -11.625 1 98.56 110 LEU B C 1
ATOM 2746 O O . LEU B 1 110 ? -9.453 -12.727 -12.062 1 98.56 110 LEU B O 1
ATOM 2750 N N . ILE B 1 111 ? -7.301 -12.391 -11.648 1 98.88 111 ILE B N 1
ATOM 2751 C CA . ILE B 1 111 ? -6.859 -13.758 -11.906 1 98.88 111 ILE B CA 1
ATOM 2752 C C . ILE B 1 111 ? -6.223 -14.336 -10.648 1 98.88 111 ILE B C 1
ATOM 2754 O O . ILE B 1 111 ? -5.352 -13.711 -10.039 1 98.88 111 ILE B O 1
ATOM 2758 N N . CYS B 1 112 ? -6.684 -15.492 -10.227 1 98.88 112 CYS B N 1
ATOM 2759 C CA . CYS B 1 112 ? -6.109 -16.188 -9.086 1 98.88 112 CYS B CA 1
ATOM 2760 C C . CYS B 1 112 ? -5.438 -17.484 -9.523 1 98.88 112 CYS B C 1
ATOM 2762 O O . CYS B 1 112 ? -5.973 -18.219 -10.367 1 98.88 112 CYS B O 1
ATOM 2764 N N . ILE B 1 113 ? -4.289 -17.75 -8.977 1 98.75 113 ILE B N 1
ATOM 2765 C CA . ILE B 1 113 ? -3.529 -18.938 -9.336 1 98.75 113 ILE B CA 1
ATOM 2766 C C . ILE B 1 113 ? -3.443 -19.875 -8.133 1 98.75 113 ILE B C 1
ATOM 2768 O O . ILE B 1 113 ? -3.109 -19.453 -7.027 1 98.75 113 ILE B O 1
ATOM 2772 N N . ALA B 1 114 ? -3.713 -21.141 -8.414 1 98.56 114 ALA B N 1
ATOM 2773 C CA . ALA B 1 114 ? -3.719 -22.172 -7.371 1 98.56 114 ALA B CA 1
ATOM 2774 C C . ALA B 1 114 ? -2.299 -22.5 -6.926 1 98.56 114 ALA B C 1
ATOM 2776 O O . ALA B 1 114 ? -1.327 -22.094 -7.562 1 98.56 114 ALA B O 1
ATOM 2777 N N . ASP B 1 115 ? -2.225 -23.203 -5.828 1 98 115 ASP B N 1
ATOM 2778 C CA . ASP B 1 115 ? -0.962 -23.656 -5.258 1 98 115 ASP B CA 1
ATOM 2779 C C . ASP B 1 115 ? -0.25 -24.625 -6.207 1 98 115 ASP B C 1
ATOM 2781 O O . ASP B 1 115 ? -0.859 -25.562 -6.723 1 98 115 ASP B O 1
ATOM 2785 N N . ASP B 1 116 ? 0.995 -24.312 -6.5 1 95.75 116 ASP B N 1
ATOM 2786 C CA . ASP B 1 116 ? 1.814 -25.188 -7.328 1 95.75 116 ASP B CA 1
ATOM 2787 C C . ASP B 1 116 ? 2.248 -26.422 -6.547 1 95.75 116 ASP B C 1
ATOM 2789 O O . ASP B 1 116 ? 2.984 -26.328 -5.562 1 95.75 116 ASP B O 1
ATOM 2793 N N . PRO B 1 117 ? 1.854 -27.609 -6.949 1 94.19 117 PRO B N 1
ATOM 2794 C CA . PRO B 1 117 ? 2.184 -28.828 -6.195 1 94.19 117 PRO B CA 1
ATOM 2795 C C . PRO B 1 117 ? 3.682 -29.125 -6.172 1 94.19 117 PRO B C 1
ATOM 2797 O O . PRO B 1 117 ? 4.145 -29.938 -5.375 1 94.19 117 PRO B O 1
ATOM 2800 N N . ARG B 1 118 ? 4.461 -28.516 -7.027 1 92.06 118 ARG B N 1
ATOM 2801 C CA . ARG B 1 118 ? 5.902 -28.734 -7.082 1 92.06 118 ARG B CA 1
ATOM 2802 C C . ARG B 1 118 ? 6.625 -27.906 -6.035 1 92.06 118 ARG B C 1
ATOM 2804 O O . ARG B 1 118 ? 7.801 -28.141 -5.742 1 92.06 118 ARG B O 1
ATOM 2811 N N . ASP B 1 119 ? 5.91 -26.844 -5.539 1 92.75 119 ASP B N 1
ATOM 2812 C CA . ASP B 1 119 ? 6.504 -25.969 -4.523 1 92.75 119 ASP B CA 1
ATOM 2813 C C . ASP B 1 119 ? 6.422 -26.625 -3.141 1 92.75 119 ASP B C 1
ATOM 2815 O O . ASP B 1 119 ? 5.41 -27.234 -2.795 1 92.75 119 ASP B O 1
ATOM 2819 N N . SER B 1 120 ? 7.484 -26.469 -2.322 1 94.88 120 SER B N 1
ATOM 2820 C CA . SER B 1 120 ? 7.52 -27.047 -0.985 1 94.88 120 SER B CA 1
ATOM 2821 C C . SER B 1 120 ? 6.684 -26.234 -0.004 1 94.88 120 SER B C 1
ATOM 2823 O O . SER B 1 120 ? 6.371 -26.703 1.091 1 94.88 120 SER B O 1
ATOM 2825 N N . GLN B 1 121 ? 6.355 -25.016 -0.362 1 97.19 121 GLN B N 1
ATOM 2826 C CA . GLN B 1 121 ? 5.516 -24.156 0.462 1 97.19 121 GLN B CA 1
ATOM 2827 C C . GLN B 1 121 ? 4.164 -23.906 -0.203 1 97.19 121 GLN B C 1
ATOM 2829 O O . GLN B 1 121 ? 4.031 -24.062 -1.419 1 97.19 121 GLN B O 1
ATOM 2834 N N . PHE B 1 122 ? 3.168 -23.719 0.654 1 97.81 122 PHE B N 1
ATOM 2835 C CA . PHE B 1 122 ? 1.88 -23.25 0.161 1 97.81 122 PHE B CA 1
ATOM 2836 C C . PHE B 1 122 ? 1.981 -21.797 -0.315 1 97.81 122 PHE B C 1
ATOM 2838 O O . PHE B 1 122 ? 2.521 -20.953 0.391 1 97.81 122 PHE B O 1
ATOM 2845 N N . HIS B 1 123 ? 1.484 -21.531 -1.504 1 98.31 123 HIS B N 1
ATOM 2846 C CA . HIS B 1 123 ? 1.46 -20.172 -2.039 1 98.31 123 HIS B CA 1
ATOM 2847 C C . HIS B 1 123 ? 0.342 -20 -3.062 1 98.31 123 HIS B C 1
ATOM 2849 O O . HIS B 1 123 ? 0.235 -20.797 -4.008 1 98.31 123 HIS B O 1
ATOM 2855 N N . VAL B 1 124 ? -0.489 -19.031 -2.863 1 98.56 124 VAL B N 1
ATOM 2856 C CA . VAL B 1 124 ? -1.534 -18.656 -3.807 1 98.56 124 VAL B CA 1
ATOM 2857 C C . VAL B 1 124 ? -1.527 -17.141 -3.994 1 98.56 124 VAL B C 1
ATOM 2859 O O . VAL B 1 124 ? -1.105 -16.391 -3.102 1 98.56 124 VAL B O 1
ATOM 2862 N N . ALA B 1 125 ? -1.951 -16.719 -5.176 1 98.69 125 ALA B N 1
ATOM 2863 C CA . ALA B 1 125 ? -1.929 -15.281 -5.477 1 98.69 125 ALA B CA 1
ATOM 2864 C C . ALA B 1 125 ? -3.076 -14.898 -6.406 1 98.69 125 ALA B C 1
ATOM 2866 O O . ALA B 1 125 ? -3.512 -15.703 -7.23 1 98.69 125 ALA B O 1
ATOM 2867 N N . CYS B 1 126 ? -3.561 -13.711 -6.254 1 98.75 126 CYS B N 1
ATOM 2868 C CA . CYS B 1 126 ? -4.52 -13.062 -7.141 1 98.75 126 CYS B CA 1
ATOM 2869 C C . CYS B 1 126 ? -3.992 -11.711 -7.613 1 98.75 126 CYS B C 1
ATOM 2871 O O . CYS B 1 126 ? -3.406 -10.961 -6.832 1 98.75 126 CYS B O 1
ATOM 2873 N N . TYR B 1 127 ? -4.113 -11.453 -8.867 1 98.81 127 TYR B N 1
ATOM 2874 C CA . TYR B 1 127 ? -3.604 -10.188 -9.391 1 98.81 127 TYR B CA 1
ATOM 2875 C C . TYR B 1 127 ? -4.508 -9.656 -10.5 1 98.81 127 TYR B C 1
ATOM 2877 O O . TYR B 1 127 ? -5.336 -10.391 -11.039 1 98.81 127 TYR B O 1
ATOM 2885 N N . HIS B 1 128 ? -4.402 -8.383 -10.727 1 98.75 128 HIS B N 1
ATOM 2886 C CA . HIS B 1 128 ? -5.156 -7.773 -11.812 1 98.75 128 HIS B CA 1
ATOM 2887 C C . HIS B 1 128 ? -4.844 -8.453 -13.148 1 98.75 128 HIS B C 1
ATOM 2889 O O . HIS B 1 128 ? -3.678 -8.703 -13.461 1 98.75 128 HIS B O 1
ATOM 2895 N N . LYS B 1 129 ? -5.816 -8.656 -13.93 1 98.38 129 LYS B N 1
ATOM 2896 C CA . LYS B 1 129 ? -5.711 -9.477 -15.133 1 98.38 129 LYS B CA 1
ATOM 2897 C C . LYS B 1 129 ? -4.746 -8.859 -16.141 1 98.38 129 LYS B C 1
ATOM 2899 O O . LYS B 1 129 ? -4.117 -9.57 -16.922 1 98.38 129 LYS B O 1
ATOM 2904 N N . ASP B 1 130 ? -4.562 -7.535 -16.109 1 98.12 130 ASP B N 1
ATOM 2905 C CA . ASP B 1 130 ? -3.688 -6.879 -17.078 1 98.12 130 ASP B CA 1
ATOM 2906 C C . ASP B 1 130 ? -2.219 -7.18 -16.781 1 98.12 130 ASP B C 1
ATOM 2908 O O . ASP B 1 130 ? -1.348 -6.918 -17.609 1 98.12 130 ASP B O 1
ATOM 2912 N N . LEU B 1 131 ? -1.924 -7.781 -15.641 1 98.5 131 LEU B N 1
ATOM 2913 C CA . LEU B 1 131 ? -0.568 -8.195 -15.297 1 98.5 131 LEU B CA 1
ATOM 2914 C C . LEU B 1 131 ? -0.258 -9.578 -15.852 1 98.5 131 LEU B C 1
ATOM 2916 O O . LEU B 1 131 ? 0.896 -10.008 -15.844 1 98.5 131 LEU B O 1
ATOM 2920 N N . ASP B 1 132 ? -1.194 -10.234 -16.375 1 98.19 132 ASP B N 1
ATOM 2921 C CA . ASP B 1 132 ? -1.062 -11.656 -16.688 1 98.19 132 ASP B CA 1
ATOM 2922 C C . ASP B 1 132 ? 0.048 -11.898 -17.703 1 98.19 132 ASP B C 1
ATOM 2924 O O . ASP B 1 132 ? 0.822 -12.844 -17.578 1 98.19 132 ASP B O 1
ATOM 2928 N N . PRO B 1 133 ? 0.157 -11.078 -18.812 1 98.31 133 PRO B N 1
ATOM 2929 C CA . PRO B 1 133 ? 1.266 -11.336 -19.734 1 98.31 133 PRO B CA 1
ATOM 2930 C C . PRO B 1 133 ? 2.625 -11.336 -19.047 1 98.31 133 PRO B C 1
ATOM 2932 O O . PRO B 1 133 ? 3.469 -12.188 -19.328 1 98.31 133 PRO B O 1
ATOM 2935 N N . PHE B 1 134 ? 2.809 -10.453 -18.156 1 98.56 134 PHE B N 1
ATOM 2936 C CA . PHE B 1 134 ? 4.047 -10.367 -17.391 1 98.56 134 PHE B CA 1
ATOM 2937 C C . PHE B 1 134 ? 4.227 -11.602 -16.5 1 98.56 134 PHE B C 1
ATOM 2939 O O . PHE B 1 134 ? 5.309 -12.188 -16.469 1 98.56 134 PHE B O 1
ATOM 2946 N N . MET B 1 135 ? 3.15 -11.969 -15.805 1 98 135 MET B N 1
ATOM 2947 C CA . MET B 1 135 ? 3.188 -13.125 -14.914 1 98 135 MET B CA 1
ATOM 2948 C C . MET B 1 135 ? 3.428 -14.414 -15.703 1 98 135 MET B C 1
ATOM 2950 O O . MET B 1 135 ? 4.27 -15.227 -15.32 1 98 135 MET B O 1
ATOM 2954 N N . GLU B 1 136 ? 2.701 -14.547 -16.781 1 97.31 136 GLU B N 1
ATOM 2955 C CA . GLU B 1 136 ? 2.811 -15.727 -17.625 1 97.31 136 GLU B CA 1
ATOM 2956 C C . GLU B 1 136 ? 4.219 -15.859 -18.203 1 97.31 136 GLU B C 1
ATOM 2958 O O . GLU B 1 136 ? 4.762 -16.969 -18.266 1 97.31 136 GLU B O 1
ATOM 2963 N N . ARG B 1 137 ? 4.773 -14.781 -18.656 1 98.31 137 ARG B N 1
ATOM 2964 C CA . ARG B 1 137 ? 6.121 -14.812 -19.219 1 98.31 137 ARG B CA 1
ATOM 2965 C C . ARG B 1 137 ? 7.129 -15.289 -18.172 1 98.31 137 ARG B C 1
ATOM 2967 O O . ARG B 1 137 ? 8.023 -16.078 -18.484 1 98.31 137 ARG B O 1
ATOM 2974 N N . GLY B 1 138 ? 6.996 -14.797 -16.938 1 97.38 138 GLY B N 1
ATOM 2975 C CA . GLY B 1 138 ? 7.848 -15.273 -15.852 1 97.38 138 GLY B CA 1
ATOM 2976 C C . GLY B 1 138 ? 7.734 -16.766 -15.617 1 97.38 138 GLY B C 1
ATOM 2977 O O . GLY B 1 138 ? 8.75 -17.453 -15.492 1 97.38 138 GLY B O 1
ATOM 2978 N N . ARG B 1 139 ? 6.547 -17.25 -15.641 1 95.38 139 ARG B N 1
ATOM 2979 C CA . ARG B 1 139 ? 6.32 -18.688 -15.453 1 95.38 139 ARG B CA 1
ATOM 2980 C C . ARG B 1 139 ? 6.941 -19.5 -16.578 1 95.38 139 ARG B C 1
ATOM 2982 O O . ARG B 1 139 ? 7.559 -20.531 -16.344 1 95.38 139 ARG B O 1
ATOM 2989 N N . ALA B 1 140 ? 6.762 -19.047 -17.812 1 96.56 140 ALA B N 1
ATOM 2990 C CA . ALA B 1 140 ? 7.281 -19.734 -18.984 1 96.56 140 ALA B CA 1
ATOM 2991 C C . ALA B 1 140 ? 8.805 -19.828 -18.938 1 96.56 140 ALA B C 1
ATOM 2993 O O . ALA B 1 140 ? 9.383 -20.875 -19.25 1 96.56 140 ALA B O 1
ATOM 2994 N N . LEU B 1 141 ? 9.438 -18.75 -18.547 1 98.12 141 LEU B N 1
ATOM 2995 C CA . LEU B 1 141 ? 10.891 -18.719 -18.484 1 98.12 141 LEU B CA 1
ATOM 2996 C C . LEU B 1 141 ? 11.414 -19.578 -17.344 1 98.12 141 LEU B C 1
ATOM 2998 O O . LEU B 1 141 ? 12.406 -20.297 -17.5 1 98.12 141 LEU B O 1
ATOM 3002 N N . LYS B 1 142 ? 10.75 -19.562 -16.219 1 95.19 142 LYS B N 1
ATOM 3003 C CA . LYS B 1 142 ? 11.125 -20.406 -15.078 1 95.19 142 LYS B CA 1
ATOM 3004 C C . LYS B 1 142 ? 10.984 -21.891 -15.43 1 95.19 142 LYS B C 1
ATOM 3006 O O . LYS B 1 142 ? 11.805 -22.703 -15.008 1 95.19 142 LYS B O 1
ATOM 3011 N N . ALA B 1 143 ? 9.961 -22.219 -16.172 1 92.62 143 ALA B N 1
ATOM 3012 C CA . ALA B 1 143 ? 9.719 -23.609 -16.594 1 92.62 143 ALA B CA 1
ATOM 3013 C C . ALA B 1 143 ? 10.867 -24.125 -17.453 1 92.62 143 ALA B C 1
ATOM 3015 O O . ALA B 1 143 ? 11.086 -25.328 -17.531 1 92.62 143 ALA B O 1
ATOM 3016 N N . LYS B 1 144 ? 11.609 -23.25 -18.062 1 95.94 144 LYS B N 1
ATOM 3017 C CA . LYS B 1 144 ? 12.758 -23.609 -18.891 1 95.94 144 LYS B CA 1
ATOM 3018 C C . LYS B 1 144 ? 14.023 -23.75 -18.062 1 95.94 144 LYS B C 1
ATOM 3020 O O . LYS B 1 144 ? 15.109 -23.953 -18.594 1 95.94 144 LYS B O 1
ATOM 3025 N N . GLY B 1 145 ? 13.922 -23.453 -16.75 1 94.62 145 GLY B N 1
ATOM 3026 C CA . GLY B 1 145 ? 15.039 -23.656 -15.828 1 94.62 145 GLY B CA 1
ATOM 3027 C C . GLY B 1 145 ? 15.875 -22.422 -15.625 1 94.62 145 GLY B C 1
ATOM 3028 O O . GLY B 1 145 ? 16.984 -22.5 -15.078 1 94.62 145 GLY B O 1
ATOM 3029 N N . MET B 1 146 ? 15.359 -21.297 -16.016 1 96.94 146 MET B N 1
ATOM 3030 C CA . MET B 1 146 ? 16.125 -20.062 -15.898 1 96.94 146 MET B CA 1
ATOM 3031 C C . MET B 1 146 ? 16.094 -19.531 -14.469 1 96.94 146 MET B C 1
ATOM 3033 O O . MET B 1 146 ? 15.094 -19.672 -13.773 1 96.94 146 MET B O 1
ATOM 3037 N N . SER B 1 147 ? 17.203 -18.891 -14.094 1 96.75 147 SER B N 1
ATOM 3038 C CA . SER B 1 147 ? 17.281 -18.266 -12.781 1 96.75 147 SER B CA 1
ATOM 3039 C C . SER B 1 147 ? 16.422 -17.016 -12.711 1 96.75 147 SER B C 1
ATOM 3041 O O . SER B 1 147 ? 16.031 -16.453 -13.742 1 96.75 147 SER B O 1
ATOM 3043 N N . ARG B 1 148 ? 16.156 -16.609 -11.5 1 94.81 148 ARG B N 1
ATOM 3044 C CA . ARG B 1 148 ? 15.391 -15.383 -11.312 1 94.81 148 ARG B CA 1
ATOM 3045 C C . ARG B 1 148 ? 16.062 -14.211 -12.023 1 94.81 148 ARG B C 1
ATOM 3047 O O . ARG B 1 148 ? 15.383 -13.422 -12.688 1 94.81 148 ARG B O 1
ATOM 3054 N N . LYS B 1 149 ? 17.359 -14.094 -11.891 1 96.94 149 LYS B N 1
ATOM 3055 C CA . LYS B 1 149 ? 18.109 -13 -12.508 1 96.94 149 LYS B CA 1
ATOM 3056 C C . LYS B 1 149 ? 17.969 -13.023 -14.023 1 96.94 149 LYS B C 1
ATOM 3058 O O . LYS B 1 149 ? 17.766 -11.984 -14.656 1 96.94 149 LYS B O 1
ATOM 3063 N N . GLU B 1 150 ? 18.047 -14.18 -14.57 1 97.88 150 GLU B N 1
ATOM 3064 C CA . GLU B 1 150 ? 17.891 -14.336 -16.016 1 97.88 150 GLU B CA 1
ATOM 3065 C C . GLU B 1 150 ? 16.484 -13.977 -16.469 1 97.88 150 GLU B C 1
ATOM 3067 O O . GLU B 1 150 ? 16.297 -13.297 -17.484 1 97.88 150 GLU B O 1
ATOM 3072 N N . VAL B 1 151 ? 15.547 -14.477 -15.734 1 98.19 151 VAL B N 1
ATOM 3073 C CA . VAL B 1 151 ? 14.148 -14.195 -16.031 1 98.19 151 VAL B CA 1
ATOM 3074 C C . VAL B 1 151 ? 13.914 -12.688 -16.047 1 98.19 151 VAL B C 1
ATOM 3076 O O . VAL B 1 151 ? 13.328 -12.148 -16.984 1 98.19 151 VAL B O 1
ATOM 3079 N N . ASP B 1 152 ? 14.422 -11.977 -15.094 1 97.38 152 ASP B N 1
ATOM 3080 C CA . ASP B 1 152 ? 14.227 -10.539 -14.961 1 97.38 152 ASP B CA 1
ATOM 3081 C C . ASP B 1 152 ? 14.891 -9.789 -16.109 1 97.38 152 ASP B C 1
ATOM 3083 O O . ASP B 1 152 ? 14.328 -8.828 -16.641 1 97.38 152 ASP B O 1
ATOM 3087 N N . LEU B 1 153 ? 16.062 -10.234 -16.5 1 97.81 153 LEU B N 1
ATOM 3088 C CA . LEU B 1 153 ? 16.781 -9.594 -17.594 1 97.81 153 LEU B CA 1
ATOM 3089 C C . LEU B 1 153 ? 16 -9.734 -18.906 1 97.81 153 LEU B C 1
ATOM 3091 O O . LEU B 1 153 ? 15.875 -8.766 -19.656 1 97.81 153 LEU B O 1
ATOM 3095 N N . ILE B 1 154 ? 15.516 -10.898 -19.109 1 98.38 154 ILE B N 1
ATOM 3096 C CA . ILE B 1 154 ? 14.781 -11.156 -20.359 1 98.38 154 ILE B CA 1
ATOM 3097 C C . ILE B 1 154 ? 13.484 -10.352 -20.359 1 98.38 154 ILE B C 1
ATOM 3099 O O . ILE B 1 154 ? 13.172 -9.672 -21.344 1 98.38 154 ILE B O 1
ATOM 3103 N N . ARG B 1 155 ? 12.734 -10.398 -19.234 1 98.5 155 ARG B N 1
ATOM 3104 C CA . ARG B 1 155 ? 11.477 -9.664 -19.172 1 98.5 155 ARG B CA 1
ATOM 3105 C C . ARG B 1 155 ? 11.711 -8.164 -19.328 1 98.5 155 ARG B C 1
ATOM 3107 O O . ARG B 1 155 ? 10.945 -7.48 -20.016 1 98.5 155 ARG B O 1
ATOM 3114 N N . ARG B 1 156 ? 12.766 -7.656 -18.75 1 98 156 ARG B N 1
ATOM 3115 C CA . ARG B 1 156 ? 13.078 -6.238 -18.891 1 98 156 ARG B CA 1
ATOM 3116 C C . ARG B 1 156 ? 13.336 -5.879 -20.344 1 98 156 ARG B C 1
ATOM 3118 O O . ARG B 1 156 ? 12.812 -4.875 -20.844 1 98 156 ARG B O 1
ATOM 3125 N N . SER B 1 157 ? 14.109 -6.688 -21.031 1 98.25 157 SER B N 1
ATOM 3126 C CA . SER B 1 157 ? 14.414 -6.465 -22.438 1 98.25 157 SER B CA 1
ATOM 3127 C C . SER B 1 157 ? 13.156 -6.516 -23.297 1 98.25 157 SER B C 1
ATOM 3129 O O . SER B 1 157 ? 12.961 -5.672 -24.172 1 98.25 157 SER B O 1
ATOM 3131 N N . GLU B 1 158 ? 12.328 -7.449 -23 1 98.69 158 GLU B N 1
ATOM 3132 C CA . GLU B 1 158 ? 11.109 -7.633 -23.781 1 98.69 158 GLU B CA 1
ATOM 3133 C C . GLU B 1 158 ? 10.117 -6.5 -23.531 1 98.69 158 GLU B C 1
ATOM 3135 O O . GLU B 1 158 ? 9.375 -6.105 -24.422 1 98.69 158 GLU B O 1
ATOM 3140 N N . ILE B 1 159 ? 10.109 -5.957 -22.312 1 98.31 159 ILE B N 1
ATOM 3141 C CA . ILE B 1 159 ? 9.258 -4.809 -22.016 1 98.31 159 ILE B CA 1
ATOM 3142 C C . ILE B 1 159 ? 9.773 -3.574 -22.75 1 98.31 159 ILE B C 1
ATOM 3144 O O . ILE B 1 159 ? 9.008 -2.857 -23.391 1 98.31 159 ILE B O 1
ATOM 3148 N N . ASN B 1 160 ? 11.078 -3.367 -22.719 1 96.69 160 ASN B N 1
ATOM 3149 C CA . ASN B 1 160 ? 11.695 -2.205 -23.344 1 96.69 160 ASN B CA 1
ATOM 3150 C C . ASN B 1 160 ? 11.492 -2.209 -24.859 1 96.69 160 ASN B C 1
ATOM 3152 O O . ASN B 1 160 ? 11.352 -1.15 -25.469 1 96.69 160 ASN B O 1
ATOM 3156 N N . SER B 1 161 ? 11.438 -3.379 -25.422 1 97.56 161 SER B N 1
ATOM 3157 C CA . SER B 1 161 ? 11.281 -3.494 -26.875 1 97.56 161 SER B CA 1
ATOM 3158 C C . SER B 1 161 ? 9.805 -3.479 -27.266 1 97.56 161 SER B C 1
ATOM 3160 O O . SER B 1 161 ? 9.477 -3.414 -28.453 1 97.56 161 SER B O 1
ATOM 3162 N N . GLY B 1 162 ? 8.945 -3.689 -26.266 1 97.06 162 GLY B N 1
ATOM 3163 C CA . GLY B 1 162 ? 7.52 -3.707 -26.547 1 97.06 162 GLY B CA 1
ATOM 3164 C C . GLY B 1 162 ? 6.973 -5.105 -26.781 1 97.06 162 GLY B C 1
ATOM 3165 O O . GLY B 1 162 ? 5.773 -5.277 -27.016 1 97.06 162 GLY B O 1
ATOM 3166 N N . GLN B 1 163 ? 7.777 -6.152 -26.703 1 98.19 163 GLN B N 1
ATOM 3167 C CA . GLN B 1 163 ? 7.375 -7.535 -26.938 1 98.19 163 GLN B CA 1
ATOM 3168 C C . GLN B 1 163 ? 6.523 -8.062 -25.781 1 98.19 163 GLN B C 1
ATOM 3170 O O . GLN B 1 163 ? 5.668 -8.93 -25.969 1 98.19 163 GLN B O 1
ATOM 3175 N N . LEU B 1 164 ? 6.801 -7.547 -24.609 1 98.44 164 LEU B N 1
ATOM 3176 C CA . LEU B 1 164 ? 6.047 -7.902 -23.406 1 98.44 164 LEU B CA 1
ATOM 3177 C C . LEU B 1 164 ? 5.305 -6.691 -22.859 1 98.44 164 LEU B C 1
ATOM 3179 O O . LEU B 1 164 ? 5.922 -5.766 -22.328 1 98.44 164 LEU B O 1
ATOM 3183 N N . PRO B 1 165 ? 3.957 -6.727 -23.031 1 97.69 165 PRO B N 1
ATOM 3184 C CA . PRO B 1 165 ? 3.205 -5.586 -22.5 1 97.69 165 PRO B CA 1
ATOM 3185 C C . PRO B 1 165 ? 3.25 -5.512 -20.969 1 97.69 165 PRO B C 1
ATOM 3187 O O . PRO B 1 165 ? 3.168 -6.543 -20.297 1 97.69 165 PRO B O 1
ATOM 3190 N N . MET B 1 166 ? 3.438 -4.316 -20.453 1 96.62 166 MET B N 1
ATOM 3191 C CA . MET B 1 166 ? 3.4 -4.016 -19.031 1 96.62 166 MET B CA 1
ATOM 3192 C C . MET B 1 166 ? 2.492 -2.824 -18.75 1 96.62 166 MET B C 1
ATOM 3194 O O . MET B 1 166 ? 2.666 -1.754 -19.328 1 96.62 166 MET B O 1
ATOM 3198 N N . PRO B 1 167 ? 1.548 -3.033 -17.906 1 94.69 167 PRO B N 1
ATOM 3199 C CA . PRO B 1 167 ? 0.674 -1.9 -17.594 1 94.69 167 PRO B CA 1
ATOM 3200 C C . PRO B 1 167 ? 1.433 -0.719 -16.984 1 94.69 167 PRO B C 1
ATOM 3202 O O . PRO B 1 167 ? 2.43 -0.913 -16.297 1 94.69 167 PRO B O 1
ATOM 3205 N N . GLU B 1 168 ? 0.858 0.479 -17.203 1 92.81 168 GLU B N 1
ATOM 3206 C CA . GLU B 1 168 ? 1.511 1.686 -16.703 1 92.81 168 GLU B CA 1
ATOM 3207 C C . GLU B 1 168 ? 0.777 2.25 -15.492 1 92.81 168 GLU B C 1
ATOM 3209 O O . GLU B 1 168 ? 1.27 3.17 -14.836 1 92.81 168 GLU B O 1
ATOM 3214 N N . LYS B 1 169 ? -0.385 1.696 -15.227 1 94.81 169 LYS B N 1
ATOM 3215 C CA . LYS B 1 169 ? -1.187 2.123 -14.086 1 94.81 169 LYS B CA 1
ATOM 3216 C C . LYS B 1 169 ? -0.956 1.214 -12.883 1 94.81 169 LYS B C 1
ATOM 3218 O O . LYS B 1 169 ? -0.506 0.076 -13.031 1 94.81 169 LYS B O 1
ATOM 3223 N N . PRO B 1 170 ? -1.248 1.725 -11.688 1 97.81 170 PRO B N 1
ATOM 3224 C CA . PRO B 1 170 ? -1.119 0.855 -10.516 1 97.81 170 PRO B CA 1
ATOM 3225 C C . PRO B 1 170 ? -2.031 -0.367 -10.586 1 97.81 170 PRO B C 1
ATOM 3227 O O . PRO B 1 170 ? -3.176 -0.264 -11.031 1 97.81 170 PRO B O 1
ATOM 3230 N N . MET B 1 171 ? -1.51 -1.509 -10.18 1 98.25 171 MET B N 1
ATOM 3231 C CA . MET B 1 171 ? -2.285 -2.746 -10.195 1 98.25 171 MET B CA 1
ATOM 3232 C C . MET B 1 171 ? -1.955 -3.609 -8.984 1 98.25 171 MET B C 1
ATOM 3234 O O . MET B 1 171 ? -0.79 -3.736 -8.602 1 98.25 171 MET B O 1
ATOM 3238 N N . ALA B 1 172 ? -2.938 -4.227 -8.453 1 98.5 172 ALA B N 1
ATOM 3239 C CA . ALA B 1 172 ? -2.793 -4.918 -7.172 1 98.5 172 ALA B CA 1
ATOM 3240 C C . ALA B 1 172 ? -2.512 -6.402 -7.379 1 98.5 172 ALA B C 1
ATOM 3242 O O . ALA B 1 172 ? -2.906 -6.977 -8.398 1 98.5 172 ALA B O 1
ATOM 3243 N N . LEU B 1 173 ? -1.815 -6.98 -6.418 1 98.62 173 LEU B N 1
ATOM 3244 C CA . LEU B 1 173 ? -1.598 -8.414 -6.227 1 98.62 173 LEU B CA 1
ATOM 3245 C C . LEU B 1 173 ? -1.743 -8.789 -4.758 1 98.62 173 LEU B C 1
ATOM 3247 O O . LEU B 1 173 ? -1.164 -8.141 -3.883 1 98.62 173 LEU B O 1
ATOM 3251 N N . TYR B 1 174 ? -2.58 -9.805 -4.477 1 98.19 174 TYR B N 1
ATOM 3252 C CA . TYR B 1 174 ? -2.801 -10.391 -3.164 1 98.19 174 TYR B CA 1
ATOM 3253 C C . TYR B 1 174 ? -2.201 -11.797 -3.09 1 98.19 174 TYR B C 1
ATOM 3255 O O . TYR B 1 174 ? -2.441 -12.625 -3.967 1 98.19 174 TYR B O 1
ATOM 3263 N N . SER B 1 175 ? -1.499 -12.086 -2.023 1 98.25 175 SER B N 1
ATOM 3264 C CA . SER B 1 175 ? -0.967 -13.438 -1.937 1 98.25 175 SER B CA 1
ATOM 3265 C C . SER B 1 175 ? -0.991 -13.953 -0.5 1 98.25 175 SER B C 1
ATOM 3267 O O . SER B 1 175 ? -1.019 -13.164 0.446 1 98.25 175 SER B O 1
ATOM 3269 N N . LEU B 1 176 ? -1.07 -15.211 -0.339 1 97.69 176 LEU B N 1
ATOM 3270 C CA . LEU B 1 176 ? -0.903 -15.938 0.915 1 97.69 176 LEU B CA 1
ATOM 3271 C C . LEU B 1 176 ? 0.203 -16.984 0.795 1 97.69 176 LEU B C 1
ATOM 3273 O O . LEU B 1 176 ? 0.298 -17.672 -0.217 1 97.69 176 LEU B O 1
ATOM 3277 N N . SER B 1 177 ? 1.023 -17.047 1.809 1 98.06 177 SER B N 1
ATOM 3278 C CA . SER B 1 177 ? 2.074 -18.062 1.878 1 98.06 177 SER B CA 1
ATOM 3279 C C . SER B 1 177 ? 2.1 -18.734 3.244 1 98.06 177 SER B C 1
ATOM 3281 O O . SER B 1 177 ? 1.682 -18.156 4.242 1 98.06 177 SER B O 1
ATOM 3283 N N . GLY B 1 178 ? 2.629 -19.953 3.258 1 97.81 178 GLY B N 1
ATOM 3284 C CA . GLY B 1 178 ? 2.758 -20.734 4.477 1 97.81 178 GLY B CA 1
ATOM 3285 C C . GLY B 1 178 ? 3.4 -22.094 4.254 1 97.81 178 GLY B C 1
ATOM 3286 O O . GLY B 1 178 ? 3.904 -22.375 3.164 1 97.81 178 GLY B O 1
ATOM 3287 N N . PRO B 1 179 ? 3.455 -22.859 5.34 1 97 179 PRO B N 1
ATOM 3288 C CA . PRO B 1 179 ? 3.939 -24.234 5.16 1 97 179 PRO B CA 1
ATOM 3289 C C . PRO B 1 179 ? 3.062 -25.047 4.215 1 97 179 PRO B C 1
ATOM 3291 O O . PRO B 1 179 ? 1.953 -24.625 3.877 1 97 179 PRO B O 1
ATOM 3294 N N . ALA B 1 180 ? 3.529 -26.172 3.812 1 94.94 180 ALA B N 1
ATOM 3295 C CA . ALA B 1 180 ? 2.889 -26.984 2.785 1 94.94 180 ALA B CA 1
ATOM 3296 C C . ALA B 1 180 ? 1.46 -27.344 3.184 1 94.94 180 ALA B C 1
ATOM 3298 O O . ALA B 1 180 ? 0.575 -27.438 2.328 1 94.94 180 ALA B O 1
ATOM 3299 N N . ASP B 1 181 ? 1.188 -27.5 4.457 1 94.56 181 ASP B N 1
ATOM 3300 C CA . ASP B 1 181 ? -0.116 -27.969 4.922 1 94.56 181 ASP B CA 1
ATOM 3301 C C . ASP B 1 181 ? -0.938 -26.812 5.484 1 94.56 181 ASP B C 1
ATOM 3303 O O . ASP B 1 181 ? -1.854 -27.016 6.281 1 94.56 181 ASP B O 1
ATOM 3307 N N . ALA B 1 182 ? -0.595 -25.578 5.055 1 97.06 182 ALA B N 1
ATOM 3308 C CA . ALA B 1 182 ? -1.225 -24.391 5.625 1 97.06 182 ALA B CA 1
ATOM 3309 C C . ALA B 1 182 ? -2.686 -24.281 5.195 1 97.06 182 ALA B C 1
ATOM 3311 O O . ALA B 1 182 ? -3.475 -23.578 5.824 1 97.06 182 ALA B O 1
ATOM 3312 N N . PHE B 1 183 ? -3.051 -24.859 4.129 1 97.25 183 PHE B N 1
ATOM 3313 C CA . PHE B 1 183 ? -4.434 -24.844 3.672 1 97.25 183 PHE B CA 1
ATOM 3314 C C . PHE B 1 183 ? -5.074 -26.219 3.816 1 97.25 183 PHE B C 1
ATOM 3316 O O . PHE B 1 183 ? -4.539 -27.219 3.324 1 97.25 183 PHE B O 1
ATOM 3323 N N . ASN B 1 184 ? -6.219 -26.219 4.504 1 96.12 184 ASN B N 1
ATOM 3324 C CA . ASN B 1 184 ? -7.047 -27.422 4.598 1 96.12 184 ASN B CA 1
ATOM 3325 C C . ASN B 1 184 ? -8.086 -27.469 3.486 1 96.12 184 ASN B C 1
ATOM 3327 O O . ASN B 1 184 ? -9.094 -26.75 3.537 1 96.12 184 ASN B O 1
ATOM 3331 N N . TYR B 1 185 ? -7.953 -28.328 2.555 1 94.81 185 TYR B N 1
ATOM 3332 C CA . TYR B 1 185 ? -8.773 -28.375 1.348 1 94.81 185 TYR B CA 1
ATOM 3333 C C . TYR B 1 185 ? -10.141 -28.969 1.641 1 94.81 185 TYR B C 1
ATOM 3335 O O . TYR B 1 185 ? -11.086 -28.766 0.875 1 94.81 185 TYR B O 1
ATOM 3343 N N . ASP B 1 186 ? -10.281 -29.703 2.684 1 92.19 186 ASP B N 1
ATOM 3344 C CA . ASP B 1 186 ? -11.562 -30.312 3.031 1 92.19 186 ASP B CA 1
ATOM 3345 C C . ASP B 1 186 ? -12.523 -29.266 3.604 1 92.19 186 ASP B C 1
ATOM 3347 O O . ASP B 1 186 ? -13.719 -29.281 3.287 1 92.19 186 ASP B O 1
ATOM 3351 N N . ASP B 1 187 ? -11.969 -28.297 4.336 1 92.19 187 ASP B N 1
ATOM 3352 C CA . ASP B 1 187 ? -12.828 -27.328 4.988 1 92.19 187 ASP B CA 1
ATOM 3353 C C . ASP B 1 187 ? -12.617 -25.922 4.406 1 92.19 187 ASP B C 1
ATOM 3355 O O . ASP B 1 187 ? -13.219 -24.953 4.871 1 92.19 187 ASP B O 1
ATOM 3359 N N . ALA B 1 188 ? -11.734 -25.812 3.477 1 94.69 188 ALA B N 1
ATOM 3360 C CA . ALA B 1 188 ? -11.438 -24.547 2.803 1 94.69 188 ALA B CA 1
ATOM 3361 C C . ALA B 1 188 ? -10.984 -23.5 3.801 1 94.69 188 ALA B C 1
ATOM 3363 O O . ALA B 1 188 ? -11.508 -22.375 3.812 1 94.69 188 ALA B O 1
ATOM 3364 N N . THR B 1 189 ? -10.016 -23.906 4.602 1 95.94 189 THR B N 1
ATOM 3365 C CA . THR B 1 189 ? -9.508 -23 5.621 1 95.94 189 THR B CA 1
ATOM 3366 C C . THR B 1 189 ? -7.992 -22.859 5.516 1 95.94 189 THR B C 1
ATOM 3368 O O . THR B 1 189 ? -7.285 -23.859 5.324 1 95.94 189 THR B O 1
ATOM 3371 N N . ALA B 1 190 ? -7.523 -21.656 5.52 1 96.12 190 ALA B N 1
ATOM 3372 C CA . ALA B 1 190 ? -6.098 -21.359 5.629 1 96.12 190 ALA B CA 1
ATOM 3373 C C . ALA B 1 190 ? -5.699 -21.109 7.082 1 96.12 190 ALA B C 1
ATOM 3375 O O . ALA B 1 190 ? -6.355 -20.328 7.785 1 96.12 190 ALA B O 1
ATOM 3376 N N . GLU B 1 191 ? -4.637 -21.797 7.52 1 95.69 191 GLU B N 1
ATOM 3377 C CA . GLU B 1 191 ? -4.188 -21.656 8.898 1 95.69 191 GLU B CA 1
ATOM 3378 C C . GLU B 1 191 ? -2.764 -21.094 8.961 1 95.69 191 GLU B C 1
ATOM 3380 O O . GLU B 1 191 ? -1.854 -21.641 8.336 1 95.69 191 GLU B O 1
ATOM 3385 N N . GLU B 1 192 ? -2.594 -20.078 9.742 1 95.69 192 GLU B N 1
ATOM 3386 C CA . GLU B 1 192 ? -1.296 -19.469 10.016 1 95.69 192 GLU B CA 1
ATOM 3387 C C . GLU B 1 192 ? -0.591 -19.078 8.719 1 95.69 192 GLU B C 1
ATOM 3389 O O . GLU B 1 192 ? 0.585 -19.391 8.523 1 95.69 192 GLU B O 1
ATOM 3394 N N . VAL B 1 193 ? -1.333 -18.531 7.824 1 97.25 193 VAL B N 1
ATOM 3395 C CA . VAL B 1 193 ? -0.774 -18.094 6.551 1 97.25 193 VAL B CA 1
ATOM 3396 C C . VAL B 1 193 ? -0.346 -16.625 6.66 1 97.25 193 VAL B C 1
ATOM 3398 O O . VAL B 1 193 ? -0.885 -15.875 7.473 1 97.25 193 VAL B O 1
ATOM 3401 N N . SER B 1 194 ? 0.616 -16.25 5.891 1 96.75 194 SER B N 1
ATOM 3402 C CA . SER B 1 194 ? 1.143 -14.883 5.863 1 96.75 194 SER B CA 1
ATOM 3403 C C . SER B 1 194 ? 0.666 -14.133 4.625 1 96.75 194 SER B C 1
ATOM 3405 O O . SER B 1 194 ? 0.99 -14.516 3.496 1 96.75 194 SER B O 1
ATOM 3407 N N . PRO B 1 195 ? -0.094 -13.102 4.836 1 96.81 195 PRO B N 1
ATOM 3408 C CA . PRO B 1 195 ? -0.499 -12.297 3.684 1 96.81 195 PRO B CA 1
ATOM 3409 C C . PRO B 1 195 ? 0.603 -11.359 3.205 1 96.81 195 PRO B C 1
ATOM 3411 O O . PRO B 1 195 ? 1.357 -10.82 4.02 1 96.81 195 PRO B O 1
ATOM 3414 N N . THR B 1 196 ? 0.74 -11.219 1.951 1 97.19 196 THR B N 1
ATOM 3415 C CA . THR B 1 196 ? 1.552 -10.203 1.283 1 97.19 196 THR B CA 1
ATOM 3416 C C . THR B 1 196 ? 0.737 -9.477 0.221 1 97.19 196 THR B C 1
ATOM 3418 O O . THR B 1 196 ? 0.048 -10.102 -0.584 1 97.19 196 THR B O 1
ATOM 3421 N N . TYR B 1 197 ? 0.807 -8.203 0.291 1 97.81 197 TYR B N 1
ATOM 3422 C CA . TYR B 1 197 ? 0.116 -7.352 -0.671 1 97.81 197 TYR B CA 1
ATOM 3423 C C . TYR B 1 197 ? 1.109 -6.551 -1.505 1 97.81 197 TYR B C 1
ATOM 3425 O O . TYR B 1 197 ? 2.1 -6.039 -0.978 1 97.81 197 TYR B O 1
ATOM 3433 N N . VAL B 1 198 ? 0.855 -6.559 -2.744 1 98.56 198 VAL B N 1
ATOM 3434 C CA . VAL B 1 198 ? 1.714 -5.848 -3.684 1 98.56 198 VAL B CA 1
ATOM 3435 C C . VAL B 1 198 ? 0.872 -4.914 -4.551 1 98.56 198 VAL B C 1
ATOM 3437 O O . VAL B 1 198 ? -0.222 -5.277 -4.984 1 98.56 198 VAL B O 1
ATOM 3440 N N . VAL B 1 199 ? 1.32 -3.703 -4.75 1 98.75 199 VAL B N 1
ATOM 3441 C CA . VAL B 1 199 ? 0.752 -2.82 -5.766 1 98.75 199 VAL B CA 1
ATOM 3442 C C . VAL B 1 199 ? 1.842 -2.393 -6.746 1 98.75 199 VAL B C 1
ATOM 3444 O O . VAL B 1 199 ? 2.768 -1.668 -6.375 1 98.75 199 VAL B O 1
ATOM 3447 N N . TYR B 1 200 ? 1.718 -2.828 -7.969 1 98.62 200 TYR B N 1
ATOM 3448 C CA . TYR B 1 200 ? 2.656 -2.406 -9 1 98.62 200 TYR B CA 1
ATOM 3449 C C . TYR B 1 200 ? 2.477 -0.93 -9.328 1 98.62 200 TYR B C 1
ATOM 3451 O O . TYR B 1 200 ? 1.349 -0.456 -9.492 1 98.62 200 TYR B O 1
ATOM 3459 N N . ILE B 1 201 ? 3.549 -0.191 -9.352 1 98.19 201 ILE B N 1
ATOM 3460 C CA . ILE B 1 201 ? 3.637 1.211 -9.742 1 98.19 201 ILE B CA 1
ATOM 3461 C C . ILE B 1 201 ? 4.824 1.409 -10.68 1 98.19 201 ILE B C 1
ATOM 3463 O O . ILE B 1 201 ? 5.879 1.897 -10.266 1 98.19 201 ILE B O 1
ATOM 3467 N N . PRO B 1 202 ? 4.641 1.077 -11.961 1 97.12 202 PRO B N 1
ATOM 3468 C CA . PRO B 1 202 ? 5.75 0.962 -12.914 1 97.12 202 PRO B CA 1
ATOM 3469 C C . PRO B 1 202 ? 6.641 2.203 -12.93 1 97.12 202 PRO B C 1
ATOM 3471 O O . PRO B 1 202 ? 6.137 3.328 -12.953 1 97.12 202 PRO B O 1
ATOM 3474 N N . PHE B 1 203 ? 8.008 2 -12.828 1 97.25 203 PHE B N 1
ATOM 3475 C CA . PHE B 1 203 ? 9.094 2.955 -13 1 97.25 203 PHE B CA 1
ATOM 3476 C C . PHE B 1 203 ? 9.188 3.893 -11.797 1 97.25 203 PHE B C 1
ATOM 3478 O O . PHE B 1 203 ? 10.016 4.805 -11.773 1 97.25 203 PHE B O 1
ATOM 3485 N N . ALA B 1 204 ? 8.352 3.67 -10.789 1 98 204 ALA B N 1
ATOM 3486 C CA . ALA B 1 204 ? 8.375 4.508 -9.594 1 98 204 ALA B CA 1
ATOM 3487 C C . ALA B 1 204 ? 9.703 4.367 -8.852 1 98 204 ALA B C 1
ATOM 3489 O O . ALA B 1 204 ? 10.32 3.303 -8.875 1 98 204 ALA B O 1
ATOM 3490 N N . THR B 1 205 ? 10.109 5.496 -8.25 1 98 205 THR B N 1
ATOM 3491 C CA . THR B 1 205 ? 11.32 5.551 -7.434 1 98 205 THR B CA 1
ATOM 3492 C C . THR B 1 205 ? 11.016 6.145 -6.062 1 98 205 THR B C 1
ATOM 3494 O O . THR B 1 205 ? 9.93 6.672 -5.836 1 98 205 THR B O 1
ATOM 3497 N N . GLU B 1 206 ? 12.016 5.977 -5.191 1 97.31 206 GLU B N 1
ATOM 3498 C CA . GLU B 1 206 ? 11.891 6.66 -3.904 1 97.31 206 GLU B CA 1
ATOM 3499 C C . GLU B 1 206 ? 11.68 8.156 -4.094 1 97.31 206 GLU B C 1
ATOM 3501 O O . GLU B 1 206 ? 10.828 8.758 -3.432 1 97.31 206 GLU B O 1
ATOM 3506 N N . ALA B 1 207 ? 12.43 8.742 -4.973 1 96.12 207 ALA B N 1
ATOM 3507 C CA . ALA B 1 207 ? 12.359 10.188 -5.207 1 96.12 207 ALA B CA 1
ATOM 3508 C C . ALA B 1 207 ? 11.008 10.578 -5.785 1 96.12 207 ALA B C 1
ATOM 3510 O O . ALA B 1 207 ? 10.422 11.586 -5.379 1 96.12 207 ALA B O 1
ATOM 3511 N N . SER B 1 208 ? 10.461 9.797 -6.684 1 97.31 208 SER B N 1
ATOM 3512 C CA . SER B 1 208 ? 9.227 10.172 -7.375 1 97.31 208 SER B CA 1
ATOM 3513 C C . SER B 1 208 ? 8.008 9.961 -6.484 1 97.31 208 SER B C 1
ATOM 3515 O O . SER B 1 208 ? 6.984 10.625 -6.656 1 97.31 208 SER B O 1
ATOM 3517 N N . THR B 1 209 ? 8.102 9.055 -5.5 1 98 209 THR B N 1
ATOM 3518 C CA . THR B 1 209 ? 6.902 8.68 -4.762 1 98 209 THR B CA 1
ATOM 3519 C C . THR B 1 209 ? 6.98 9.172 -3.318 1 98 209 THR B C 1
ATOM 3521 O O . THR B 1 209 ? 5.953 9.328 -2.652 1 98 209 THR B O 1
ATOM 3524 N N . GLY B 1 210 ? 8.203 9.242 -2.816 1 97.25 210 GLY B N 1
ATOM 3525 C CA . GLY B 1 210 ? 8.375 9.461 -1.39 1 97.25 210 GLY B CA 1
ATOM 3526 C C . GLY B 1 210 ? 8.32 8.18 -0.58 1 97.25 210 GLY B C 1
ATOM 3527 O O . GLY B 1 210 ? 8.352 8.219 0.652 1 97.25 210 GLY B O 1
ATOM 3528 N N . LEU B 1 211 ? 8.234 7.039 -1.217 1 97.94 211 LEU B N 1
ATOM 3529 C CA . LEU B 1 211 ? 8.266 5.754 -0.526 1 97.94 211 LEU B CA 1
ATOM 3530 C C . LEU B 1 211 ? 9.703 5.328 -0.24 1 97.94 211 LEU B C 1
ATOM 3532 O O . LEU B 1 211 ? 10.578 5.484 -1.091 1 97.94 211 LEU B O 1
ATOM 3536 N N . ALA B 1 212 ? 9.914 4.762 0.927 1 97.19 212 ALA B N 1
ATOM 3537 C CA . ALA B 1 212 ? 11.242 4.25 1.272 1 97.19 212 ALA B CA 1
ATOM 3538 C C . ALA B 1 212 ? 11.438 2.834 0.733 1 97.19 212 ALA B C 1
ATOM 3540 O O . ALA B 1 212 ? 10.469 2.141 0.423 1 97.19 212 ALA B O 1
ATOM 3541 N N . THR B 1 213 ? 12.703 2.4 0.617 1 97.31 213 THR B N 1
ATOM 3542 C CA . THR B 1 213 ? 13.016 1.058 0.137 1 97.31 213 THR B CA 1
ATOM 3543 C C . THR B 1 213 ? 12.992 0.053 1.285 1 97.31 213 THR B C 1
ATOM 3545 O O . THR B 1 213 ? 13.164 -1.148 1.069 1 97.31 213 THR B O 1
ATOM 3548 N N . LYS B 1 214 ? 12.82 0.577 2.482 1 95.38 214 LYS B N 1
ATOM 3549 C CA . LYS B 1 214 ? 12.562 -0.225 3.676 1 95.38 214 LYS B CA 1
ATOM 3550 C C . LYS B 1 214 ? 11.336 0.285 4.43 1 95.38 214 LYS B C 1
ATOM 3552 O O . LYS B 1 214 ? 11.031 1.479 4.395 1 95.38 214 LYS B O 1
ATOM 3557 N N . PRO B 1 215 ? 10.641 -0.659 5.094 1 93.56 215 PRO B N 1
ATOM 3558 C CA . PRO B 1 215 ? 9.453 -0.192 5.805 1 93.56 215 PRO B CA 1
ATOM 3559 C C . PRO B 1 215 ? 9.781 0.763 6.949 1 93.56 215 PRO B C 1
ATOM 3561 O O . PRO B 1 215 ? 10.727 0.524 7.703 1 93.56 215 PRO B O 1
ATOM 3564 N N . ALA B 1 216 ? 8.992 1.822 7.07 1 89.5 216 ALA B N 1
ATOM 3565 C CA . ALA B 1 216 ? 9.172 2.803 8.141 1 89.5 216 ALA B CA 1
ATOM 3566 C C . ALA B 1 216 ? 8.867 2.189 9.5 1 89.5 216 ALA B C 1
ATOM 3568 O O . ALA B 1 216 ? 9.422 2.615 10.516 1 89.5 216 ALA B O 1
ATOM 3569 N N . SER B 1 217 ? 8 1.324 9.555 1 88.12 217 SER B N 1
ATOM 3570 C CA . SER B 1 217 ? 7.559 0.57 10.719 1 88.12 217 SER B CA 1
ATOM 3571 C C . SER B 1 217 ? 6.922 -0.754 10.312 1 88.12 217 SER B C 1
ATOM 3573 O O . SER B 1 217 ? 6.703 -1.009 9.125 1 88.12 217 SER B O 1
ATOM 3575 N N . LYS B 1 218 ? 6.699 -1.556 11.328 1 88.38 218 LYS B N 1
ATOM 3576 C CA . LYS B 1 218 ? 6.008 -2.807 11.039 1 88.38 218 LYS B CA 1
ATOM 3577 C C . LYS B 1 218 ? 4.684 -2.549 10.328 1 88.38 218 LYS B C 1
ATOM 3579 O O . LYS B 1 218 ? 3.871 -1.743 10.789 1 88.38 218 LYS B O 1
ATOM 3584 N N . GLY B 1 219 ? 4.523 -3.137 9.164 1 91.19 219 GLY B N 1
ATOM 3585 C CA . GLY B 1 219 ? 3.271 -3.008 8.438 1 91.19 219 GLY B CA 1
ATOM 3586 C C . GLY B 1 219 ? 3.268 -1.85 7.457 1 91.19 219 GLY B C 1
ATOM 3587 O O . GLY B 1 219 ? 2.354 -1.723 6.637 1 91.19 219 GLY B O 1
ATOM 3588 N N . ALA B 1 220 ? 4.324 -1.037 7.5 1 94.5 220 ALA B N 1
ATOM 3589 C CA . ALA B 1 220 ? 4.395 0.11 6.602 1 94.5 220 ALA B CA 1
ATOM 3590 C C . ALA B 1 220 ? 4.727 -0.33 5.176 1 94.5 220 ALA B C 1
ATOM 3592 O O . ALA B 1 220 ? 5.52 -1.254 4.973 1 94.5 220 ALA B O 1
ATOM 3593 N N . PRO B 1 221 ? 4.16 0.368 4.227 1 97.25 221 PRO B N 1
ATOM 3594 C CA . PRO B 1 221 ? 4.523 0.077 2.836 1 97.25 221 PRO B CA 1
ATOM 3595 C C . PRO B 1 221 ? 5.934 0.544 2.484 1 97.25 221 PRO B C 1
ATOM 3597 O O . PRO B 1 221 ? 6.449 1.481 3.098 1 97.25 221 PRO B O 1
ATOM 3600 N N . TRP B 1 222 ? 6.543 -0.149 1.517 1 97.94 222 TRP B N 1
ATOM 3601 C CA . TRP B 1 222 ? 7.832 0.256 0.958 1 97.94 222 TRP B CA 1
ATOM 3602 C C . TRP B 1 222 ? 7.918 -0.1 -0.521 1 97.94 222 TRP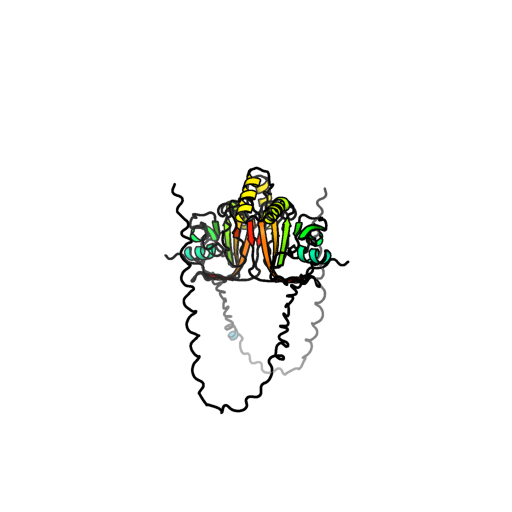 B C 1
ATOM 3604 O O . TRP B 1 222 ? 7.078 -0.838 -1.04 1 97.94 222 TRP B O 1
ATOM 3614 N N . ILE B 1 223 ? 8.812 0.53 -1.201 1 98.5 223 ILE B N 1
ATOM 3615 C CA . ILE B 1 223 ? 8.938 0.294 -2.635 1 98.5 223 ILE B CA 1
ATOM 3616 C C . ILE B 1 223 ? 10.047 -0.725 -2.893 1 98.5 223 ILE B C 1
ATOM 3618 O O . ILE B 1 223 ? 11.102 -0.671 -2.266 1 98.5 223 ILE B O 1
ATOM 3622 N N . MET B 1 224 ? 9.789 -1.697 -3.734 1 98.44 224 MET B N 1
ATOM 3623 C CA . MET B 1 224 ? 10.758 -2.697 -4.172 1 98.44 224 MET B CA 1
ATOM 3624 C C . MET B 1 224 ? 11.031 -2.568 -5.668 1 98.44 224 MET B C 1
ATOM 3626 O O . MET B 1 224 ? 10.141 -2.191 -6.438 1 98.44 224 MET B O 1
ATOM 3630 N N . GLU B 1 225 ? 12.289 -2.82 -6.023 1 97.75 225 GLU B N 1
ATOM 3631 C CA . GLU B 1 225 ? 12.766 -2.756 -7.402 1 97.75 225 GLU B CA 1
ATOM 3632 C C . GLU B 1 225 ? 12.477 -1.394 -8.023 1 97.75 225 GLU B C 1
ATOM 3634 O O . GLU B 1 225 ? 11.906 -1.311 -9.117 1 97.75 225 GLU B O 1
ATOM 3639 N N . PRO B 1 226 ? 12.805 -0.301 -7.277 1 98.44 226 PRO B N 1
ATOM 3640 C CA . PRO B 1 226 ? 12.523 1.049 -7.77 1 98.44 226 PRO B CA 1
ATOM 3641 C C . PRO B 1 226 ? 13.141 1.318 -9.141 1 98.44 226 PRO B C 1
ATOM 3643 O O . PRO B 1 226 ? 14.266 0.875 -9.414 1 98.44 226 PRO B O 1
ATOM 3646 N N . GLY B 1 227 ? 12.391 1.975 -10 1 97.62 227 GLY B N 1
ATOM 3647 C CA . GLY B 1 227 ? 12.898 2.398 -11.289 1 97.62 227 GLY B CA 1
ATOM 3648 C C . GLY B 1 227 ? 12.711 1.356 -12.375 1 97.62 227 GLY B C 1
ATOM 3649 O O . GLY B 1 227 ? 12.961 1.627 -13.555 1 97.62 227 GLY B O 1
ATOM 3650 N N . THR B 1 228 ? 12.266 0.144 -12.039 1 97.56 228 THR B N 1
ATOM 3651 C CA . THR B 1 228 ? 12.008 -0.898 -13.031 1 97.56 228 THR B CA 1
ATOM 3652 C C . THR B 1 228 ? 10.57 -0.82 -13.547 1 97.56 228 THR B C 1
ATOM 3654 O O . THR B 1 228 ? 9.727 -0.16 -12.938 1 97.56 228 THR B O 1
ATOM 3657 N N . PRO B 1 229 ? 10.266 -1.524 -14.648 1 97.44 229 PRO B N 1
ATOM 3658 C CA . PRO B 1 229 ? 8.891 -1.559 -15.156 1 97.44 229 PRO B CA 1
ATOM 3659 C C . PRO B 1 229 ? 7.922 -2.223 -14.18 1 97.44 229 PRO B C 1
ATOM 3661 O O . PRO B 1 229 ? 6.707 -2.047 -14.297 1 97.44 229 PRO B O 1
ATOM 3664 N N . TRP B 1 230 ? 8.492 -2.998 -13.242 1 98 230 TRP B N 1
ATOM 3665 C CA . TRP B 1 230 ? 7.613 -3.703 -12.312 1 98 230 TRP B CA 1
ATOM 3666 C C . TRP B 1 230 ? 7.84 -3.234 -10.883 1 98 230 TRP B C 1
ATOM 3668 O O . TRP B 1 230 ? 7.602 -3.982 -9.93 1 98 230 TRP B O 1
ATOM 3678 N N . ALA B 1 231 ? 8.422 -1.946 -10.75 1 98.5 231 ALA B N 1
ATOM 3679 C CA . ALA B 1 231 ? 8.461 -1.365 -9.406 1 98.5 231 ALA B CA 1
ATOM 3680 C C . ALA B 1 231 ? 7.117 -1.529 -8.703 1 98.5 231 ALA B C 1
ATOM 3682 O O . ALA B 1 231 ? 6.059 -1.449 -9.328 1 98.5 231 ALA B O 1
ATOM 3683 N N . HIS B 1 232 ? 7.203 -1.794 -7.352 1 98.81 232 HIS B N 1
ATOM 3684 C CA . HIS B 1 232 ? 5.945 -2.064 -6.668 1 98.81 232 HIS B CA 1
ATOM 3685 C C . HIS B 1 232 ? 6.039 -1.707 -5.188 1 98.81 232 HIS B C 1
ATOM 3687 O O . HIS B 1 232 ? 7.133 -1.691 -4.613 1 98.81 232 HIS B O 1
ATOM 3693 N N . ILE B 1 233 ? 4.902 -1.408 -4.672 1 98.69 233 ILE B N 1
ATOM 3694 C CA . ILE B 1 233 ? 4.719 -1.257 -3.232 1 98.69 233 ILE B CA 1
ATOM 3695 C C . ILE B 1 233 ? 4.547 -2.631 -2.588 1 98.69 233 ILE B C 1
ATOM 3697 O O . ILE B 1 233 ? 3.744 -3.445 -3.051 1 98.69 233 ILE B O 1
ATOM 3701 N N . MET B 1 234 ? 5.312 -2.863 -1.546 1 98.31 234 MET B N 1
ATOM 3702 C CA . MET B 1 234 ? 5.148 -4.047 -0.706 1 98.31 234 MET B CA 1
ATOM 3703 C C . MET B 1 234 ? 4.453 -3.689 0.604 1 98.31 234 MET B C 1
ATOM 3705 O O . MET B 1 234 ? 4.766 -2.668 1.22 1 98.31 234 MET B O 1
ATOM 3709 N N . VAL B 1 235 ? 3.477 -4.508 0.955 1 96.56 235 VAL B N 1
ATOM 3710 C CA . VAL B 1 235 ? 2.863 -4.43 2.277 1 96.56 235 VAL B CA 1
ATOM 3711 C C . VAL B 1 235 ? 2.83 -5.816 2.916 1 96.56 235 VAL B C 1
ATOM 3713 O O . VAL B 1 235 ? 2.203 -6.734 2.383 1 96.56 235 VAL B O 1
ATOM 3716 N N . THR B 1 236 ? 3.5 -5.93 4.047 1 94.44 236 THR B N 1
ATOM 3717 C CA . THR B 1 236 ? 3.459 -7.145 4.852 1 94.44 236 THR B CA 1
ATOM 3718 C C . THR B 1 236 ? 3.158 -6.82 6.309 1 94.44 236 THR B C 1
ATOM 3720 O O . THR B 1 236 ? 3.607 -5.793 6.828 1 94.44 236 THR B O 1
ATOM 3723 N N . THR B 1 237 ? 2.373 -7.574 6.938 1 84.88 237 THR B N 1
ATOM 3724 C CA . THR B 1 237 ? 2.029 -7.305 8.328 1 84.88 237 THR B CA 1
ATOM 3725 C C . THR B 1 237 ? 3.004 -8 9.273 1 84.88 237 THR B C 1
ATOM 3727 O O . THR B 1 237 ? 3.104 -7.645 10.445 1 84.88 237 THR B O 1
ATOM 3730 N N . GLY B 1 238 ? 3.65 -8.984 8.766 1 85.75 238 GLY B N 1
ATOM 3731 C CA . GLY B 1 238 ? 4.543 -9.781 9.594 1 85.75 238 GLY B CA 1
ATOM 3732 C C . GLY B 1 238 ? 3.805 -10.734 10.516 1 85.75 238 GLY B C 1
ATOM 3733 O O . GLY B 1 238 ? 4.414 -11.359 11.391 1 85.75 238 GLY B O 1
ATOM 3734 N N . GLU B 1 239 ? 2.586 -10.797 10.391 1 88.81 239 GLU B N 1
ATOM 3735 C CA . GLU B 1 239 ? 1.76 -11.688 11.195 1 88.81 239 GLU B CA 1
ATOM 3736 C C . GLU B 1 239 ? 1.056 -12.727 10.328 1 88.81 239 GLU B C 1
ATOM 3738 O O . GLU B 1 239 ? 0.769 -12.469 9.156 1 88.81 239 GLU B O 1
ATOM 3743 N N . THR B 1 240 ? 0.873 -13.875 10.953 1 94.38 240 THR B N 1
ATOM 3744 C CA . THR B 1 240 ? 0.063 -14.883 10.281 1 94.38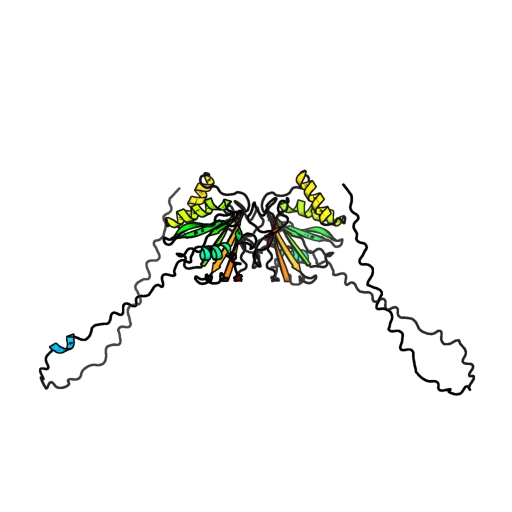 240 THR B CA 1
ATOM 3745 C C . THR B 1 240 ? -1.414 -14.711 10.617 1 94.38 240 THR B C 1
ATOM 3747 O O . THR B 1 240 ? -1.754 -14.109 11.641 1 94.38 240 THR B O 1
ATOM 3750 N N . ILE B 1 241 ? -2.195 -15.195 9.727 1 93.44 241 ILE B N 1
ATOM 3751 C CA . ILE B 1 241 ? -3.635 -15.117 9.945 1 93.44 241 ILE B CA 1
ATOM 3752 C C . ILE B 1 241 ? -4.281 -16.453 9.609 1 93.44 241 ILE B C 1
ATOM 3754 O O . ILE B 1 241 ? -3.676 -17.297 8.938 1 93.44 241 ILE B O 1
ATOM 3758 N N . ASP B 1 242 ? -5.473 -16.609 10.203 1 94 242 ASP B N 1
ATOM 3759 C CA . ASP B 1 242 ? -6.379 -17.672 9.789 1 94 242 ASP B CA 1
ATOM 3760 C C . ASP B 1 242 ? -7.512 -17.109 8.922 1 94 242 ASP B C 1
ATOM 3762 O O . ASP B 1 242 ? -8.023 -16.031 9.188 1 94 242 ASP B O 1
ATOM 3766 N N . LYS B 1 243 ? -7.812 -17.859 7.887 1 91.88 243 LYS B N 1
ATOM 3767 C CA . LYS B 1 243 ? -8.852 -17.375 6.984 1 91.88 243 LYS B CA 1
ATOM 3768 C C . LYS B 1 243 ? -9.758 -18.516 6.527 1 91.88 243 LYS B C 1
ATOM 3770 O O . LYS B 1 243 ? -9.266 -19.562 6.078 1 91.88 243 LYS B O 1
ATOM 3775 N N . GLN B 1 244 ? -11.07 -18.266 6.676 1 89.12 244 GLN B N 1
ATOM 3776 C CA . GLN B 1 244 ? -12.062 -19.172 6.109 1 89.12 244 GLN B CA 1
ATOM 3777 C C . GLN B 1 244 ? -12.602 -18.641 4.785 1 89.12 244 GLN B C 1
ATOM 3779 O O . GLN B 1 244 ? -12.992 -17.484 4.688 1 89.12 244 GLN B O 1
ATOM 3784 N N . VAL B 1 245 ? -12.461 -19.453 3.775 1 84.75 245 VAL B N 1
ATOM 3785 C CA . VAL B 1 245 ? -13 -19.062 2.475 1 84.75 245 VAL B CA 1
ATOM 3786 C C . VAL B 1 245 ? -14.461 -19.5 2.375 1 84.75 245 VAL B C 1
ATOM 3788 O O . VAL B 1 245 ? -14.805 -20.625 2.74 1 84.75 245 VAL B O 1
ATOM 3791 N N . GLU B 1 246 ? -15.328 -18.484 2.1 1 71.5 246 GLU B N 1
ATOM 3792 C CA . GLU B 1 246 ? -16.734 -18.844 1.954 1 71.5 246 GLU B CA 1
ATOM 3793 C C . GLU B 1 246 ? -16.969 -19.656 0.685 1 71.5 246 GLU B C 1
ATOM 3795 O O . GLU B 1 246 ? -16.594 -19.234 -0.409 1 71.5 246 GLU B O 1
ATOM 3800 N N . THR B 1 247 ? -17.109 -20.859 0.793 1 61.5 247 THR B N 1
ATOM 3801 C CA . THR B 1 247 ? -17.328 -21.75 -0.332 1 61.5 247 THR B CA 1
ATOM 3802 C C . THR B 1 247 ? -18.719 -21.547 -0.927 1 61.5 247 THR B C 1
ATOM 3804 O O . THR B 1 247 ? -19.672 -21.219 -0.207 1 61.5 247 THR B O 1
ATOM 3807 N N . GLU B 1 248 ? -18.734 -21.109 -2.197 1 50.41 248 GLU B N 1
ATOM 3808 C CA . GLU B 1 248 ? -20.031 -21.047 -2.873 1 50.41 248 GLU B CA 1
ATOM 3809 C C . GLU B 1 248 ? -20.828 -22.328 -2.656 1 50.41 248 GLU B C 1
ATOM 3811 O O . GLU B 1 248 ? -20.25 -23.422 -2.623 1 50.41 248 GLU B O 1
ATOM 3816 N N . SER B 1 249 ? -21.906 -22.203 -1.894 1 42.38 249 SER B N 1
ATOM 3817 C CA . SER B 1 249 ? -22.828 -23.328 -1.856 1 42.38 249 SER B CA 1
ATOM 3818 C C . SER B 1 249 ? -22.969 -23.969 -3.234 1 42.38 249 SER B C 1
ATOM 3820 O O . SER B 1 249 ? -23.031 -23.266 -4.246 1 42.38 249 SER B O 1
ATOM 3822 N N . PRO B 1 250 ? -22.906 -25.359 -3.277 1 38.5 250 PRO B N 1
ATOM 3823 C CA . PRO B 1 250 ? -23.219 -26.031 -4.543 1 38.5 250 PRO B CA 1
ATOM 3824 C C . PRO B 1 250 ? -24.516 -25.516 -5.176 1 38.5 250 PRO B C 1
ATOM 3826 O O . PRO B 1 250 ? -25.406 -25.047 -4.465 1 38.5 250 PRO B O 1
#